Protein AF-A0A7K2AXE1-F1 (afdb_monomer)

Secondary structure (DSSP, 8-state):
--------------------PPPPPP------------------------------------PPP-----------------------------------------------------GGG--PPPTT---PSP-EEEEEE--BSS-HHHHHHHHHHHHHTT-SEEEE---SS-SSS-TTS-B--HHHHHHHHHHH-SS-EEEES-EEGGGS-HHHHHHHHHHHHHHHTS-B-EEEE----HHHHHHTT----SSHHHHHHHHHHHHHHHHHHHTT-EEEE--SS--EEEEE-SSPPTTSS--EEEE---TTTHHHHHHHH-SEEEE-S-HHHHHHHHHHHHHHHHHTT--GGGSEEEEEEEEEE-SSHHHHHHHHHHHHHHTT-----B-TTSSB-TT----S--TT--EEEE-HHHHHHHHHHHHHTT--EEEEEEPSSP-HHHHHHIIIIIIHHHHHHHHHTT---TTSSTTSSSS----

Sequence (483 aa):
MDRPEVADGQFHTALVGETEPGDVARDGVERADLDGIALGHLHDPQRAVSAIVLRGGRGRVAVASAGRCQEGHRQQRESHEVSSTRASLAAHSRHCRRSSCKRQQYGTYRVRVVPRRSIANREALPAAVAAGPPLKLGICLWNQGLEWSDVLETARLVEDLGYDHLWIWDHLLSIYGEADQPVFEAWCILAALGASTERLQLGPLVTANTFRSPALLAKIVTTVDHISGGRAILGIGGGWFRQEHRAHAIDFGSGFGERLDRLDEAVGLIRSLLAGEEVSSDGPYYPVHGLRHVPRPVRGSVPVLVGGRGKRKTLRTAARYADIWNAYGTPAELIEHDEVLRRHCADVGRDHTEIERSVQAKVVVRDSLEAAEAAFDRMLATNKSVWGGFGRTGEPDRTNRRVFPDPDSSIWLGTPDDLAALITDYRAAGFGTVIAEIAAPYDRETIERLVGEVALLVDGERWSSTGRTGADDRSRHDEGGAR

Radius of gyration: 30.43 Å; Cα contacts (8 Å, |Δi|>4): 666; chains: 1; bounding box: 78×105×74 Å

Nearest PDB structures (foldseek):
  3c8n-assembly1_A  TM=7.794E-01  e=7.312E-18  Mycobacterium tuberculosis H37Rv
  2i7g-assembly1_A  TM=7.783E-01  e=9.684E-18  Agrobacterium fabrum str. C58
  6ket-assembly1_B  TM=7.640E-01  e=3.336E-16  Cylindrospermum alatosporum CCALA 988
  7bip-assembly1_B  TM=7.854E-01  e=8.670E-16  Streptomyces bottropensis
  5aec-assembly1_B  TM=7.484E-01  e=2.521E-15  Pseudomonas putida

Solvent-accessible surface area (backbone atoms only — not comparable to full-atom values): 29679 Å² total; per-residue (Å²): 136,85,86,83,90,80,84,89,79,86,82,83,81,84,80,81,83,83,87,80,83,86,86,77,84,90,79,90,85,82,89,80,90,83,87,89,83,87,91,85,85,90,84,87,94,85,83,88,81,88,81,84,89,80,90,78,78,95,74,89,88,80,88,82,83,87,77,89,76,83,88,81,89,83,90,80,91,86,92,86,85,88,83,84,89,82,89,83,81,88,77,91,82,88,86,88,81,88,81,92,79,93,77,85,78,80,76,84,79,79,81,75,82,74,75,86,78,58,83,89,72,63,81,73,75,67,85,86,60,82,77,37,54,72,79,43,43,27,43,28,43,48,55,36,64,66,57,73,65,61,54,53,55,49,51,48,49,46,49,75,68,58,43,52,32,42,28,32,38,48,44,84,48,36,89,67,37,53,65,82,40,52,47,48,59,35,68,65,48,50,36,55,49,24,66,69,53,87,77,50,30,37,30,34,71,37,30,33,48,60,81,44,56,41,72,57,44,45,50,54,52,34,51,31,10,54,55,29,73,50,28,37,34,50,23,34,25,46,60,84,67,61,65,50,24,66,75,67,76,39,73,68,67,96,38,73,70,53,25,41,51,48,35,44,55,35,52,54,53,28,51,43,37,36,61,50,36,69,43,64,39,88,48,97,82,66,64,42,72,76,42,61,50,79,78,60,26,69,72,52,48,63,52,29,30,32,46,56,78,43,78,76,50,51,29,40,39,30,40,75,63,29,40,26,41,32,37,67,55,40,51,70,59,48,42,59,49,48,56,45,29,43,50,37,7,56,76,70,75,42,72,56,82,67,37,45,36,32,38,45,30,35,60,34,55,29,98,33,48,68,57,12,49,54,50,51,52,51,40,32,56,71,40,60,33,66,88,19,59,74,39,100,82,75,49,74,30,81,77,47,79,68,68,77,91,40,70,80,52,44,62,49,62,13,26,48,66,58,50,22,54,51,50,47,49,30,12,59,56,53,33,19,30,43,30,38,39,38,51,37,78,69,56,58,65,31,60,51,40,47,53,78,44,19,36,38,74,64,41,36,78,67,53,63,67,57,74,67,71,87,72,79,72,80,80,77,81,81,85,85,86,86,134

Foldseek 3Di:
DDDDDDDDDDDDDDDDDDDDDDDDDDDDDDDDDDDDDDDDDDDDDDDDDDDDDDDDDDDDDDDDDDDDDDDDDDDDDDDDDDDDDDDDDDDDDDDDDDDDDDDDDDDDDDPDPDDDDDPVDDPDDPPPLLDFPAAAEEAEEEQWQDDLVLVLVVLVVLVLLPHAAYEYAQAPFDPFFDRPTDHDHGLVSLLVSLQSHAHHQYAYLAHALQPDQLLVVLQSQQNSLVSNLNRYAHHYELDDDVVRCVVVVTDSDPDPVVSLVSVLVSLVVSQCQLLQHQDADPDPNHGDDRDGDPPHRNVSHHAYEQEDQPLPRSLLSCLVGHQEYEYEFALVSVLVSLVSSCVSVVVVVHDSVSYAYEYEAAEFADQFLVVQVVVVVVLSVSSNGQQQDQDPVRDRPNPNPPDPDPRPHSYYTGHLVSLLVRQSSNSSSNHNYYYHYAYPVGDPVRSNCCLVRNSCSNNVVVSVVSPPDPPPPPPPPPPDDDD

pLDDT: mean 71.58, std 31.3, range [21.56, 98.81]

Mean predicted aligned error: 16.26 Å

Structure (mmCIF, N/CA/C/O backbone):
data_AF-A0A7K2AXE1-F1
#
_entry.id   AF-A0A7K2AXE1-F1
#
loop_
_atom_site.group_PDB
_atom_site.id
_atom_site.type_symbol
_atom_site.label_atom_id
_atom_site.label_alt_id
_atom_site.label_comp_id
_atom_site.label_asym_id
_atom_site.label_entity_id
_atom_site.label_seq_id
_atom_site.pdbx_PDB_ins_code
_atom_site.Cartn_x
_atom_site.Cartn_y
_atom_site.Cartn_z
_atom_site.occupancy
_atom_site.B_iso_or_equiv
_atom_site.auth_seq_id
_atom_site.auth_comp_id
_atom_site.auth_asym_id
_atom_site.auth_atom_id
_atom_site.pdbx_PDB_model_num
ATOM 1 N N . MET A 1 1 ? -28.223 10.182 -49.039 1.00 32.25 1 MET A N 1
ATOM 2 C CA . MET A 1 1 ? -27.684 11.491 -49.442 1.00 32.25 1 MET A CA 1
ATOM 3 C C . MET A 1 1 ? -27.938 12.451 -48.302 1.00 32.25 1 MET A C 1
ATOM 5 O O . MET A 1 1 ? -29.059 12.497 -47.818 1.00 32.25 1 MET A O 1
ATOM 9 N N . ASP A 1 2 ? -26.851 13.093 -47.897 1.00 31.50 2 ASP A N 1
ATOM 10 C CA . ASP A 1 2 ? -26.693 14.353 -47.169 1.00 31.50 2 ASP A CA 1
ATOM 11 C C . ASP A 1 2 ? -27.159 14.532 -45.714 1.00 31.50 2 ASP A C 1
ATOM 13 O O . ASP A 1 2 ? -28.331 14.470 -45.353 1.00 31.50 2 ASP A O 1
ATOM 17 N N . ARG A 1 3 ? -26.127 14.810 -44.902 1.00 30.67 3 ARG A N 1
ATOM 18 C CA . ARG A 1 3 ? -26.111 15.393 -43.556 1.00 30.67 3 ARG A CA 1
ATOM 19 C C . ARG A 1 3 ? -26.550 16.865 -43.586 1.00 30.67 3 ARG A C 1
ATOM 21 O O . ARG A 1 3 ? -26.491 17.500 -44.638 1.00 30.67 3 ARG A O 1
ATOM 28 N N . PRO A 1 4 ? -26.732 17.454 -42.395 1.00 35.25 4 PRO A N 1
ATOM 29 C CA . PRO A 1 4 ? -26.058 18.717 -42.117 1.00 35.25 4 PRO A CA 1
ATOM 30 C C . PRO A 1 4 ? -25.160 18.655 -40.872 1.00 35.25 4 PRO A C 1
ATOM 32 O O . PRO A 1 4 ? -25.420 17.930 -39.912 1.00 35.25 4 PRO A O 1
ATOM 35 N N . GLU A 1 5 ? -24.074 19.421 -40.953 1.00 31.97 5 GLU A N 1
ATOM 36 C CA . GLU A 1 5 ? -23.091 19.720 -39.912 1.00 31.97 5 GLU A CA 1
ATOM 37 C C . GLU A 1 5 ? -23.702 20.546 -38.770 1.00 31.97 5 GLU A C 1
ATOM 39 O O . GLU A 1 5 ? -24.514 21.441 -39.008 1.00 31.97 5 GLU A O 1
ATOM 44 N N . VAL A 1 6 ? -23.247 20.304 -37.537 1.00 30.66 6 VAL A N 1
ATOM 45 C CA . VAL A 1 6 ? -23.393 21.249 -36.421 1.00 30.66 6 VAL A CA 1
ATOM 46 C C . VAL A 1 6 ? -22.008 21.481 -35.832 1.00 30.66 6 VAL A C 1
ATOM 48 O O . VAL A 1 6 ? -21.293 20.534 -35.512 1.00 30.66 6 VAL A O 1
ATOM 51 N N . ALA A 1 7 ? -21.638 22.757 -35.778 1.00 28.62 7 ALA A N 1
ATOM 52 C CA . ALA A 1 7 ? -20.337 23.267 -35.390 1.00 28.62 7 ALA A CA 1
ATOM 53 C C . ALA A 1 7 ? -20.101 23.199 -33.872 1.00 28.62 7 ALA A C 1
ATOM 55 O O . ALA A 1 7 ? -20.983 23.526 -33.077 1.00 28.62 7 ALA A O 1
ATOM 56 N N . ASP A 1 8 ? -18.870 22.834 -33.515 1.00 28.88 8 ASP A N 1
ATOM 57 C CA . ASP A 1 8 ? -18.303 22.895 -32.172 1.00 28.88 8 ASP A CA 1
ATOM 58 C C . ASP A 1 8 ? -18.165 24.342 -31.678 1.00 28.88 8 ASP A C 1
ATOM 60 O O . ASP A 1 8 ? -17.554 25.192 -32.328 1.00 28.88 8 ASP A O 1
ATOM 64 N N . GLY A 1 9 ? -18.678 24.599 -30.475 1.00 24.80 9 GLY A N 1
ATOM 65 C CA . GLY A 1 9 ? -18.414 25.802 -29.693 1.00 24.80 9 GLY A CA 1
ATOM 66 C C . GLY A 1 9 ? -17.903 25.417 -28.308 1.00 24.80 9 GLY A C 1
ATOM 67 O O . GLY A 1 9 ? -18.688 25.268 -27.376 1.00 24.80 9 GLY A O 1
ATOM 68 N N . GLN A 1 10 ? -16.587 25.235 -28.176 1.00 27.09 10 GLN A N 1
ATOM 69 C CA . GLN A 1 10 ? -15.914 25.051 -26.889 1.00 27.09 10 GLN A CA 1
ATOM 70 C C . GLN A 1 10 ? -15.847 26.386 -26.136 1.00 27.09 10 GLN A C 1
ATOM 72 O O . GLN A 1 10 ? -15.172 27.322 -26.563 1.00 27.09 10 GLN A O 1
ATOM 77 N N . PHE A 1 11 ? -16.511 26.463 -24.983 1.00 23.61 11 PHE A N 1
ATOM 78 C CA . PHE A 1 11 ? -16.270 27.509 -23.992 1.00 23.61 11 PHE A CA 1
ATOM 79 C C . PHE A 1 11 ? -15.198 27.021 -23.012 1.00 23.61 11 PHE A C 1
ATOM 81 O O . PHE A 1 11 ? -15.457 26.172 -22.163 1.00 23.61 11 PHE A O 1
ATOM 88 N N . HIS A 1 12 ? -13.984 27.560 -23.128 1.00 26.34 12 HIS A N 1
ATOM 89 C CA . HIS A 1 12 ? -12.951 27.435 -22.103 1.00 26.34 12 HIS A CA 1
ATOM 90 C C . HIS A 1 12 ? -13.091 28.586 -21.103 1.00 26.34 12 HIS A C 1
ATOM 92 O O . HIS A 1 12 ? -12.789 29.733 -21.429 1.00 26.34 12 HIS A O 1
ATOM 98 N N . THR A 1 13 ? -13.499 28.279 -19.872 1.00 23.58 13 THR A N 1
ATOM 99 C CA . THR A 1 13 ? -13.414 29.221 -18.749 1.00 23.58 13 THR A CA 1
ATOM 100 C C . THR A 1 13 ? -12.189 28.861 -17.916 1.00 23.58 13 THR A C 1
ATOM 102 O O . THR A 1 13 ? -12.211 27.911 -17.138 1.00 23.58 13 THR A O 1
ATOM 105 N N . ALA A 1 14 ? -11.098 29.605 -18.093 1.00 24.52 14 ALA A N 1
ATOM 106 C CA . ALA A 1 14 ? -9.962 29.574 -17.180 1.00 24.52 14 ALA A CA 1
ATOM 107 C C . ALA A 1 14 ? -10.320 30.395 -15.931 1.00 24.52 14 ALA A C 1
ATOM 109 O O . ALA A 1 14 ? -10.531 31.603 -16.029 1.00 24.52 14 ALA A O 1
ATOM 110 N N . LEU A 1 15 ? -10.409 29.750 -14.766 1.00 26.30 15 LEU A N 1
ATOM 111 C CA . LEU A 1 15 ? -10.549 30.444 -13.486 1.00 26.30 15 LEU A CA 1
ATOM 112 C C . LEU A 1 15 ? -9.162 30.669 -12.883 1.00 26.30 15 LEU A C 1
ATOM 114 O O . LEU A 1 15 ? -8.436 29.729 -12.567 1.00 26.30 15 LEU A O 1
ATOM 118 N N . VAL A 1 16 ? -8.810 31.946 -12.770 1.00 25.22 16 VAL A N 1
ATOM 119 C CA . VAL A 1 16 ? -7.617 32.460 -12.099 1.00 25.22 16 VAL A CA 1
ATOM 120 C C . VAL A 1 16 ? -7.816 32.282 -10.592 1.00 25.22 16 VAL A C 1
ATOM 122 O O . VAL A 1 16 ? -8.797 32.772 -10.039 1.00 25.22 16 VAL A O 1
ATOM 125 N N . GLY A 1 17 ? -6.917 31.553 -9.930 1.00 25.72 17 GLY A N 1
ATOM 126 C CA . GLY A 1 17 ? -6.890 31.459 -8.472 1.00 25.72 17 GLY A CA 1
ATOM 127 C C . GLY A 1 17 ? -6.294 32.731 -7.878 1.00 25.72 17 GLY A C 1
ATOM 128 O O . GLY A 1 17 ? -5.110 33.002 -8.064 1.00 25.72 17 GLY A O 1
ATOM 129 N N . GLU A 1 18 ? -7.114 33.514 -7.184 1.00 26.20 18 GLU A N 1
ATOM 130 C CA . GLU A 1 18 ? -6.661 34.641 -6.372 1.00 26.20 18 GLU A CA 1
ATOM 131 C C . GLU A 1 18 ? -5.901 34.120 -5.142 1.00 26.20 18 GLU A C 1
ATOM 133 O O . GLU A 1 18 ? -6.408 33.318 -4.357 1.00 26.20 18 GLU A O 1
ATOM 138 N N . THR A 1 19 ? -4.655 34.562 -4.986 1.00 27.05 19 THR A N 1
ATOM 139 C CA . THR A 1 19 ? -3.876 34.416 -3.753 1.00 27.05 19 THR A CA 1
ATOM 140 C C . THR A 1 19 ? -4.164 35.602 -2.841 1.00 27.05 19 THR A C 1
ATOM 142 O O . THR A 1 19 ? -3.821 36.724 -3.207 1.00 27.05 19 THR A O 1
ATOM 145 N N . GLU A 1 20 ? -4.710 35.358 -1.650 1.00 28.58 20 GLU A N 1
ATOM 146 C CA . GLU A 1 20 ? -4.861 36.376 -0.601 1.00 28.58 20 GLU A CA 1
ATOM 147 C C . GLU A 1 20 ? -3.970 36.072 0.625 1.00 28.58 20 GLU A C 1
ATOM 149 O O . GLU A 1 20 ? -3.598 34.912 0.855 1.00 28.58 20 GLU A O 1
ATOM 154 N N . PRO A 1 21 ? -3.557 37.114 1.374 1.00 28.47 21 PRO A N 1
ATOM 155 C CA . PRO A 1 21 ? -2.411 37.111 2.279 1.00 28.47 21 PRO A CA 1
ATOM 156 C C . PRO A 1 21 ? -2.762 36.636 3.696 1.00 28.47 21 PRO A C 1
ATOM 158 O O . PRO A 1 21 ? -3.910 36.638 4.119 1.00 28.47 21 PRO A O 1
ATOM 161 N N . GLY A 1 22 ? -1.734 36.232 4.446 1.00 27.08 22 GLY A N 1
ATOM 162 C CA . GLY A 1 22 ? -1.869 35.722 5.809 1.00 27.08 22 GLY A CA 1
ATOM 163 C C . GLY A 1 22 ? -2.341 36.763 6.828 1.00 27.08 22 GLY A C 1
ATOM 164 O O . GLY A 1 22 ? -1.826 37.880 6.871 1.00 27.08 22 GLY A O 1
ATOM 165 N N . ASP A 1 23 ? -3.261 36.338 7.694 1.00 27.23 23 ASP A N 1
ATOM 166 C CA . ASP A 1 23 ? -3.775 37.129 8.808 1.00 27.23 23 ASP A CA 1
ATOM 167 C C . ASP A 1 23 ? -2.811 37.166 9.999 1.00 27.23 23 ASP A C 1
ATOM 169 O O . ASP A 1 23 ? -2.399 36.145 10.564 1.00 27.23 23 ASP A O 1
ATOM 173 N N . VAL A 1 24 ? -2.512 38.400 10.396 1.00 29.92 24 VAL A N 1
ATOM 174 C CA . VAL A 1 24 ? -1.954 38.794 11.688 1.00 29.92 24 VAL A CA 1
ATOM 175 C C . VAL A 1 24 ? -3.122 39.044 12.648 1.00 29.92 24 VAL A C 1
ATOM 177 O O . VAL A 1 24 ? -4.203 39.466 12.252 1.00 29.92 24 VAL A O 1
ATOM 180 N N . ALA A 1 25 ? -2.894 38.731 13.920 1.00 28.12 25 ALA A N 1
ATOM 181 C CA . ALA A 1 25 ? -3.863 38.715 15.004 1.00 28.12 25 ALA A CA 1
ATOM 182 C C . ALA A 1 25 ? -4.723 39.988 15.175 1.00 28.12 25 ALA A C 1
ATOM 184 O O . ALA A 1 25 ? -4.301 41.111 14.912 1.00 28.12 25 ALA A O 1
ATOM 185 N N . ARG A 1 26 ? -5.926 39.738 15.708 1.00 28.73 26 ARG A N 1
ATOM 186 C CA . ARG A 1 26 ? -6.955 40.679 16.166 1.00 28.73 26 ARG A CA 1
ATOM 187 C C . ARG A 1 26 ? -6.421 41.708 17.170 1.00 28.73 26 ARG A C 1
ATOM 189 O O . ARG A 1 26 ? -5.753 41.314 18.116 1.00 28.73 26 ARG A O 1
ATOM 196 N N . ASP A 1 27 ? -6.876 42.952 17.031 1.00 27.84 27 ASP A N 1
ATOM 197 C CA . ASP A 1 27 ? -7.369 43.781 18.139 1.00 27.84 27 ASP A CA 1
ATOM 198 C C . ASP A 1 27 ? -8.328 44.856 17.595 1.00 27.84 27 ASP A C 1
ATOM 200 O O . ASP A 1 27 ? -8.198 45.306 16.457 1.00 27.84 27 ASP A O 1
ATOM 204 N N . GLY A 1 28 ? -9.372 45.162 18.370 1.00 24.86 28 GLY A N 1
ATOM 205 C CA . GLY A 1 28 ? -10.566 45.882 17.918 1.00 24.86 28 GLY A CA 1
ATOM 206 C C . GLY A 1 28 ? -10.467 47.410 17.882 1.00 24.86 28 GLY A C 1
ATOM 207 O O . GLY A 1 28 ? -9.475 47.990 18.306 1.00 24.86 28 GLY A O 1
ATOM 208 N N . VAL A 1 29 ? -11.544 48.032 17.379 1.00 26.03 29 VAL A N 1
ATOM 209 C CA . VAL A 1 29 ? -12.247 49.255 17.841 1.00 26.03 29 VAL A CA 1
ATOM 210 C C . VAL A 1 29 ? -13.183 49.756 16.711 1.00 26.03 29 VAL A C 1
ATOM 212 O O . VAL A 1 29 ? -13.010 49.437 15.541 1.00 26.03 29 VAL A O 1
ATOM 215 N N . GLU A 1 30 ? -14.243 50.444 17.131 1.00 25.48 30 GLU A N 1
ATOM 216 C CA . GLU A 1 30 ? -15.498 50.849 16.485 1.00 25.48 30 GLU A CA 1
ATOM 217 C C . GLU A 1 30 ? -15.470 51.756 15.224 1.00 25.48 30 GLU A C 1
ATOM 219 O O . GLU A 1 30 ? -14.567 52.561 15.040 1.00 25.48 30 GLU A O 1
ATOM 224 N N . ARG A 1 31 ? -16.604 51.689 14.486 1.00 25.50 31 ARG A N 1
ATOM 225 C CA . ARG A 1 31 ? -17.382 52.741 13.765 1.00 25.50 31 ARG A CA 1
ATOM 226 C C . ARG A 1 31 ? -16.681 53.698 12.777 1.00 25.50 31 ARG A C 1
ATOM 228 O O . ARG A 1 31 ? -15.893 54.537 13.186 1.00 25.50 31 ARG A O 1
ATOM 235 N N . ALA A 1 32 ? -17.197 53.763 11.541 1.00 25.42 32 ALA A N 1
ATOM 236 C CA . ALA A 1 32 ? -18.104 54.830 11.060 1.00 25.42 32 ALA A CA 1
ATOM 237 C C . ALA A 1 32 ? -18.314 54.770 9.529 1.00 25.42 32 ALA A C 1
ATOM 239 O O . ALA A 1 32 ? -17.404 54.413 8.785 1.00 25.42 32 ALA A O 1
ATOM 240 N N . ASP A 1 33 ? -19.526 55.142 9.104 1.00 25.89 33 ASP A N 1
ATOM 241 C CA . ASP A 1 33 ? -19.956 55.436 7.730 1.00 25.89 33 ASP A CA 1
ATOM 242 C C . ASP A 1 33 ? -19.012 56.393 6.991 1.00 25.89 33 ASP A C 1
ATOM 244 O O . ASP A 1 33 ? -18.453 57.275 7.633 1.00 25.89 33 ASP A O 1
ATOM 248 N N . LEU A 1 34 ? -18.944 56.300 5.654 1.00 26.16 34 LEU A N 1
ATOM 249 C CA . LEU A 1 34 ? -19.039 57.460 4.754 1.00 26.16 34 LEU A CA 1
ATOM 250 C C . LEU A 1 34 ? -19.292 57.026 3.295 1.00 26.16 34 LEU A C 1
ATOM 252 O O . LEU A 1 34 ? -18.543 56.251 2.702 1.00 26.16 34 LEU A O 1
ATOM 256 N N . ASP A 1 35 ? -20.359 57.597 2.740 1.00 22.34 35 ASP A N 1
ATOM 257 C CA . ASP A 1 35 ? -20.761 57.614 1.337 1.00 22.34 35 ASP A CA 1
ATOM 258 C C . ASP A 1 35 ? -19.743 58.302 0.405 1.00 22.34 35 ASP A C 1
ATOM 260 O O . ASP A 1 35 ? -19.151 59.324 0.752 1.00 22.34 35 ASP A O 1
ATOM 264 N N . GLY A 1 36 ? -19.715 57.856 -0.859 1.00 22.11 36 GLY A N 1
ATOM 265 C CA . GLY A 1 36 ? -19.802 58.788 -1.990 1.00 22.11 36 GLY A CA 1
ATOM 266 C C . GLY A 1 36 ? -18.621 58.902 -2.969 1.00 22.11 36 GLY A C 1
ATOM 267 O O . GLY A 1 36 ? -17.480 59.135 -2.593 1.00 22.11 36 GLY A O 1
ATOM 268 N N . ILE A 1 37 ? -19.009 58.951 -4.256 1.00 24.12 37 ILE A N 1
ATOM 269 C CA . ILE A 1 37 ? -18.344 59.573 -5.427 1.00 24.12 37 ILE A CA 1
ATOM 270 C C . ILE A 1 37 ? -17.545 58.640 -6.372 1.00 24.12 37 ILE A C 1
ATOM 272 O O . ILE A 1 37 ? -16.330 58.516 -6.327 1.00 24.12 37 ILE A O 1
ATOM 276 N N . ALA A 1 38 ? -18.294 57.995 -7.273 1.00 21.89 38 ALA A N 1
ATOM 277 C CA . ALA A 1 38 ? -18.409 58.288 -8.714 1.00 21.89 38 ALA A CA 1
ATOM 278 C C . ALA A 1 38 ? -17.174 58.636 -9.604 1.00 21.89 38 ALA A C 1
ATOM 280 O O . ALA A 1 38 ? -16.541 59.673 -9.445 1.00 21.89 38 ALA A O 1
ATOM 281 N N . LEU A 1 39 ? -17.103 57.864 -10.709 1.00 23.09 39 LEU A N 1
ATOM 282 C CA . LEU A 1 39 ? -16.790 58.209 -12.120 1.00 23.09 39 LEU A CA 1
ATOM 283 C C . LEU A 1 39 ? -15.329 58.262 -12.623 1.00 23.09 39 LEU A C 1
ATOM 285 O O . LEU A 1 39 ? -14.528 59.092 -12.215 1.00 23.09 39 LEU A O 1
ATOM 289 N N . GLY A 1 40 ? -15.064 57.473 -13.680 1.00 21.78 40 GLY A N 1
ATOM 290 C CA . GLY A 1 40 ? -13.942 57.675 -14.610 1.00 21.78 40 GLY A CA 1
ATOM 291 C C . GLY A 1 40 ? -13.639 56.470 -15.514 1.00 21.78 40 GLY A C 1
ATOM 292 O O . GLY A 1 40 ? -12.965 55.539 -15.102 1.00 21.78 40 GLY A O 1
ATOM 293 N N . HIS A 1 41 ? -14.146 56.495 -16.747 1.00 23.22 41 HIS A N 1
ATOM 294 C CA . HIS A 1 41 ? -14.099 55.441 -17.772 1.00 23.22 41 HIS A CA 1
ATOM 295 C C . HIS A 1 41 ? -12.742 55.241 -18.504 1.00 23.22 41 HIS A C 1
ATOM 297 O O . HIS A 1 41 ? -12.029 56.205 -18.753 1.00 23.22 41 HIS A O 1
ATOM 303 N N . LEU A 1 42 ? -12.556 53.997 -18.999 1.00 23.42 42 LEU A N 1
ATOM 304 C CA . LEU A 1 42 ? -11.907 53.537 -20.257 1.00 23.42 42 LEU A CA 1
ATOM 305 C C . LEU A 1 42 ? -10.369 53.626 -20.436 1.00 23.42 42 LEU A C 1
ATOM 307 O O . LEU A 1 42 ? -9.822 54.713 -20.552 1.00 23.42 42 LEU A O 1
ATOM 311 N N . HIS A 1 43 ? -9.711 52.465 -20.644 1.00 25.61 43 HIS A N 1
ATOM 312 C CA . HIS A 1 43 ? -8.988 52.131 -21.898 1.00 25.61 43 HIS A CA 1
ATOM 313 C C . HIS A 1 43 ? -8.410 50.684 -21.935 1.00 25.61 43 HIS A C 1
ATOM 315 O O . HIS A 1 43 ? -7.497 50.346 -21.190 1.00 25.61 43 HIS A O 1
ATOM 321 N N . ASP A 1 44 ? -8.989 49.864 -22.825 1.00 24.83 44 ASP A N 1
ATOM 322 C CA . ASP A 1 44 ? -8.427 48.857 -23.765 1.00 24.83 44 ASP A CA 1
ATOM 323 C C . ASP A 1 44 ? -7.052 48.160 -23.511 1.00 24.83 44 ASP A C 1
ATOM 325 O O . ASP A 1 44 ? -6.017 48.834 -23.490 1.00 24.83 44 ASP A O 1
ATOM 329 N N . PRO A 1 45 ? -6.987 46.805 -23.464 1.00 26.62 45 PRO A N 1
ATOM 330 C CA . PRO A 1 45 ? -5.750 46.031 -23.497 1.00 26.62 45 PRO A CA 1
ATOM 331 C C . PRO A 1 45 ? -5.510 45.338 -24.858 1.00 26.62 45 PRO A C 1
ATOM 333 O O . PRO A 1 45 ? -5.890 44.186 -25.061 1.00 26.62 45 PRO A O 1
ATOM 336 N N . GLN A 1 46 ? -4.754 45.969 -25.760 1.00 25.98 46 GLN A N 1
ATOM 337 C CA . GLN A 1 46 ? -4.066 45.264 -26.853 1.00 25.98 46 GLN A CA 1
ATOM 338 C C . GLN A 1 46 ? -2.683 45.860 -27.131 1.00 25.98 46 GLN A C 1
ATOM 340 O O . GLN A 1 46 ? -2.553 46.862 -27.830 1.00 25.98 46 GLN A O 1
ATOM 345 N N . ARG A 1 47 ? -1.618 45.190 -26.666 1.00 24.94 47 ARG A N 1
ATOM 346 C CA . ARG A 1 47 ? -0.311 45.202 -27.348 1.00 24.94 47 ARG A CA 1
ATOM 347 C C . ARG A 1 47 ? 0.385 43.852 -27.222 1.00 24.94 47 ARG A C 1
ATOM 349 O O . ARG A 1 47 ? 0.968 43.517 -26.197 1.00 24.94 47 ARG A O 1
ATOM 356 N N . ALA A 1 48 ? 0.330 43.115 -28.325 1.00 23.61 48 ALA A N 1
ATOM 357 C CA . ALA A 1 48 ? 1.183 41.983 -28.626 1.00 23.61 48 ALA A CA 1
ATOM 358 C C . ALA A 1 48 ? 2.652 42.424 -28.750 1.00 23.61 48 ALA A C 1
ATOM 360 O O . ALA A 1 48 ? 2.949 43.468 -29.334 1.00 23.61 48 ALA A O 1
ATOM 361 N N . VAL A 1 49 ? 3.573 41.590 -28.266 1.00 23.48 49 VAL A N 1
ATOM 362 C CA . VAL A 1 49 ? 4.974 41.608 -28.700 1.00 23.48 49 VAL A CA 1
ATOM 363 C C . VAL A 1 49 ? 5.319 40.207 -29.185 1.00 23.48 49 VAL A C 1
ATOM 365 O O . VAL A 1 49 ? 5.438 39.270 -28.401 1.00 23.48 49 VAL A O 1
ATOM 368 N N . SER A 1 50 ? 5.452 40.079 -30.501 1.00 21.56 50 SER A N 1
ATOM 369 C CA . SER A 1 50 ? 5.950 38.888 -31.182 1.00 21.56 50 SER A CA 1
ATOM 370 C C . SER A 1 50 ? 7.447 38.722 -30.916 1.00 21.56 50 SER A C 1
ATOM 372 O O . SER A 1 50 ? 8.220 39.648 -31.161 1.00 21.56 50 SER A O 1
ATOM 374 N N . ALA A 1 51 ? 7.878 37.541 -30.471 1.00 23.69 51 ALA A N 1
ATOM 375 C CA . ALA A 1 51 ? 9.292 37.176 -30.432 1.00 23.69 51 ALA A CA 1
ATOM 376 C C . ALA A 1 51 ? 9.620 36.238 -31.602 1.00 23.69 51 ALA A C 1
ATOM 378 O O . ALA A 1 51 ? 9.107 35.125 -31.704 1.00 23.69 51 ALA A O 1
ATOM 379 N N . ILE A 1 52 ? 10.480 36.726 -32.495 1.00 22.98 52 ILE A N 1
ATOM 380 C CA . ILE A 1 52 ? 11.064 36.004 -33.626 1.00 22.98 52 ILE A CA 1
ATOM 381 C C . ILE A 1 52 ? 12.115 35.022 -33.091 1.00 22.98 52 ILE A C 1
ATOM 383 O O . ILE A 1 52 ? 13.041 35.421 -32.386 1.00 22.98 52 ILE A O 1
ATOM 387 N N . VAL A 1 53 ? 12.000 33.743 -33.454 1.00 21.88 53 VAL A N 1
ATOM 388 C CA . VAL A 1 53 ? 13.016 32.717 -33.179 1.00 21.88 53 VAL A CA 1
ATOM 389 C C . VAL A 1 53 ? 14.053 32.736 -34.302 1.00 21.88 53 VAL A C 1
ATOM 391 O O . VAL A 1 53 ? 13.751 32.367 -35.434 1.00 21.88 53 VAL A O 1
ATOM 394 N N . LEU A 1 54 ? 15.292 33.124 -33.990 1.00 22.70 54 LEU A N 1
ATOM 395 C CA . LEU A 1 54 ? 16.445 32.888 -34.861 1.00 22.70 54 LEU A CA 1
ATOM 396 C C . LEU A 1 54 ? 17.233 31.673 -34.359 1.00 22.70 54 LEU A C 1
ATOM 398 O O . LEU A 1 54 ? 17.693 31.630 -33.219 1.00 22.70 54 LEU A O 1
ATOM 402 N N . ARG A 1 55 ? 17.392 30.680 -35.240 1.00 28.14 55 ARG A N 1
ATOM 403 C CA . ARG A 1 55 ? 18.326 29.559 -35.078 1.00 28.14 55 ARG A CA 1
ATOM 404 C C . ARG A 1 55 ? 19.764 30.061 -35.217 1.00 28.14 55 ARG A C 1
ATOM 406 O O . ARG A 1 55 ? 20.096 30.670 -36.228 1.00 28.14 55 ARG A O 1
ATOM 413 N N . GLY A 1 56 ? 20.635 29.674 -34.285 1.00 23.80 56 GLY A N 1
ATOM 414 C CA . GLY A 1 56 ? 22.077 29.642 -34.527 1.00 23.80 56 GLY A CA 1
ATOM 415 C C . GLY A 1 56 ? 22.943 29.843 -33.286 1.00 23.80 56 GLY A C 1
ATOM 416 O O . GLY A 1 56 ? 22.877 30.881 -32.647 1.00 23.80 56 GLY A O 1
ATOM 417 N N . GLY A 1 57 ? 23.828 28.875 -33.029 1.00 25.08 57 GLY A N 1
ATOM 418 C CA . GLY A 1 57 ? 25.164 29.136 -32.486 1.00 25.08 57 GLY A CA 1
ATOM 419 C C . GLY A 1 57 ? 25.302 29.355 -30.976 1.00 25.08 57 GLY A C 1
ATOM 420 O O . GLY A 1 57 ? 24.830 30.328 -30.409 1.00 25.08 57 GLY A O 1
ATOM 421 N N . ARG A 1 58 ? 26.066 28.451 -30.352 1.00 37.19 58 ARG A N 1
ATOM 422 C CA . ARG A 1 58 ? 26.701 28.533 -29.022 1.00 37.19 58 ARG A CA 1
ATOM 423 C C . ARG A 1 58 ? 26.889 29.974 -28.498 1.00 37.19 58 ARG A C 1
ATOM 425 O O . ARG A 1 58 ? 27.717 30.712 -29.021 1.00 37.19 58 ARG A O 1
ATOM 432 N N . GLY A 1 59 ? 26.227 30.331 -27.397 1.00 26.95 59 GLY A N 1
ATOM 433 C CA . GLY A 1 59 ? 26.446 31.614 -26.722 1.00 26.95 59 GLY A CA 1
ATOM 434 C C . GLY A 1 59 ? 25.608 31.764 -25.453 1.00 26.95 59 GLY A C 1
ATOM 435 O O . GLY A 1 59 ? 24.468 31.327 -25.402 1.00 26.95 59 GLY A O 1
ATOM 436 N N . ARG A 1 60 ? 26.205 32.329 -24.403 1.00 24.86 60 ARG A N 1
ATOM 437 C CA . ARG A 1 60 ? 25.648 32.479 -23.047 1.00 24.86 60 ARG A CA 1
ATOM 438 C C . ARG A 1 60 ? 24.415 33.395 -23.035 1.00 24.86 60 ARG A C 1
ATOM 440 O O . ARG A 1 60 ? 24.467 34.472 -23.618 1.00 24.86 60 ARG A O 1
ATOM 447 N N . VAL A 1 61 ? 23.367 33.025 -22.294 1.00 24.23 61 VAL A N 1
ATOM 448 C CA . VAL A 1 61 ? 22.223 33.909 -22.002 1.00 24.23 61 VAL A CA 1
ATOM 449 C C . VAL A 1 61 ? 22.515 34.692 -20.721 1.00 24.23 61 VAL A C 1
ATOM 451 O O . VAL A 1 61 ? 22.737 34.099 -19.667 1.00 24.23 61 VAL A O 1
ATOM 454 N N . ALA A 1 62 ? 22.529 36.021 -20.814 1.00 23.14 62 ALA A N 1
ATOM 455 C CA . ALA A 1 62 ? 22.514 36.925 -19.669 1.00 23.14 62 ALA A CA 1
ATOM 456 C C . ALA A 1 62 ? 21.116 37.546 -19.564 1.00 23.14 62 ALA A C 1
ATOM 458 O O . ALA A 1 62 ? 20.638 38.147 -20.523 1.00 23.14 62 ALA A O 1
ATOM 459 N N . VAL A 1 63 ? 20.465 37.401 -18.410 1.00 24.03 63 VAL A N 1
ATOM 460 C CA . VAL A 1 63 ? 19.202 38.084 -18.104 1.00 24.03 63 VAL A CA 1
ATOM 461 C C . VAL A 1 63 ? 19.543 39.348 -17.319 1.00 24.03 63 VAL A C 1
ATOM 463 O O . VAL A 1 63 ? 20.096 39.266 -16.225 1.00 24.03 63 VAL A O 1
ATOM 466 N N . ALA A 1 64 ? 19.248 40.516 -17.888 1.00 23.50 64 ALA A N 1
ATOM 467 C CA . ALA A 1 64 ? 19.356 41.801 -17.206 1.00 23.50 64 ALA A CA 1
ATOM 468 C C . ALA A 1 64 ? 17.962 42.241 -16.739 1.00 23.50 64 ALA A C 1
ATOM 470 O O . ALA A 1 64 ? 17.069 42.440 -17.558 1.00 23.50 64 ALA A O 1
ATOM 471 N N . SER A 1 65 ? 17.773 42.413 -15.431 1.00 24.03 65 SER A N 1
ATOM 472 C CA . SER A 1 65 ? 16.591 43.073 -14.873 1.00 24.03 65 SER A CA 1
ATOM 473 C C . SER A 1 65 ? 16.862 44.572 -14.736 1.00 24.03 65 SER A C 1
ATOM 475 O O . SER A 1 65 ? 17.751 44.979 -13.986 1.00 24.03 65 SER A O 1
ATOM 477 N N . ALA A 1 66 ? 16.098 45.401 -15.447 1.00 25.22 66 ALA A N 1
ATOM 478 C CA . ALA A 1 66 ? 16.137 46.851 -15.298 1.00 25.22 66 ALA A CA 1
ATOM 479 C C . ALA A 1 66 ? 15.375 47.273 -14.029 1.00 25.22 66 ALA A C 1
ATOM 481 O O . ALA A 1 66 ? 14.146 47.294 -14.008 1.00 25.22 66 ALA A O 1
ATOM 482 N N . GLY A 1 67 ? 16.108 47.618 -12.970 1.00 24.92 67 GLY A N 1
ATOM 483 C CA . GLY A 1 67 ? 15.571 48.362 -11.832 1.00 24.92 67 GLY A CA 1
ATOM 484 C C . GLY A 1 67 ? 15.659 49.861 -12.109 1.00 24.92 67 GLY A C 1
ATOM 485 O O . GLY A 1 67 ? 16.749 50.388 -12.322 1.00 24.92 67 GLY A O 1
ATOM 486 N N . ARG A 1 68 ? 14.516 50.554 -12.119 1.00 22.58 68 ARG A N 1
ATOM 487 C CA . ARG A 1 68 ? 14.462 52.022 -12.076 1.00 22.58 68 ARG A CA 1
ATOM 488 C C . ARG A 1 68 ? 14.919 52.493 -10.694 1.00 22.58 68 ARG A C 1
ATOM 490 O O . ARG A 1 68 ? 14.359 52.054 -9.697 1.00 22.58 68 ARG A O 1
ATOM 497 N N . CYS A 1 69 ? 15.873 53.419 -10.651 1.00 24.08 69 CYS A N 1
ATOM 498 C CA . CYS A 1 69 ? 16.145 54.245 -9.478 1.00 24.08 69 CYS A CA 1
ATOM 499 C C . CYS A 1 69 ? 16.167 55.711 -9.931 1.00 24.08 69 CYS A C 1
ATOM 501 O O . CYS A 1 69 ? 16.831 56.042 -10.915 1.00 24.08 69 CYS A O 1
ATOM 503 N N . GLN A 1 70 ? 15.356 56.539 -9.274 1.00 27.16 70 GLN A N 1
ATOM 504 C CA . GLN A 1 70 ? 15.280 57.985 -9.473 1.00 27.16 70 GLN A CA 1
ATOM 505 C C . GLN A 1 70 ? 16.427 58.702 -8.743 1.00 27.16 70 GLN A C 1
ATOM 507 O O . GLN A 1 70 ? 17.054 58.123 -7.863 1.00 27.16 70 GLN A O 1
ATOM 512 N N . GLU A 1 71 ? 16.610 59.978 -9.104 1.00 27.31 71 GLU A N 1
ATOM 513 C CA . GLU A 1 71 ? 17.573 60.965 -8.580 1.00 27.31 71 GLU A CA 1
ATOM 514 C C . GLU A 1 71 ? 19.006 60.798 -9.119 1.00 27.31 71 GLU A C 1
ATOM 516 O O . GLU A 1 71 ? 19.571 59.717 -9.149 1.00 27.31 71 GLU A O 1
ATOM 521 N N . GLY A 1 72 ? 19.702 61.816 -9.614 1.00 23.84 72 GLY A N 1
ATOM 522 C CA . GLY A 1 72 ? 19.487 63.254 -9.566 1.00 23.84 72 GLY A CA 1
ATOM 523 C C . GLY A 1 72 ? 20.868 63.915 -9.542 1.00 23.84 72 GLY A C 1
ATOM 524 O O . GLY A 1 72 ? 21.591 63.798 -8.567 1.00 23.84 72 GLY A O 1
ATOM 525 N N . HIS A 1 73 ? 21.207 64.615 -10.624 1.00 26.59 73 HIS A N 1
ATOM 526 C CA . HIS A 1 73 ? 22.255 65.637 -10.736 1.00 26.59 73 HIS A CA 1
ATOM 527 C C . HIS A 1 73 ? 23.770 65.305 -10.701 1.00 26.59 73 HIS A C 1
ATOM 529 O O . HIS A 1 73 ? 24.348 64.833 -9.734 1.00 26.59 73 HIS A O 1
ATOM 535 N N . ARG A 1 74 ? 24.387 65.863 -11.759 1.00 25.72 74 ARG A N 1
ATOM 536 C CA . ARG A 1 74 ? 25.667 66.596 -11.865 1.00 25.72 74 ARG A CA 1
ATOM 537 C C . ARG A 1 74 ? 26.990 65.844 -12.085 1.00 25.72 74 ARG A C 1
ATOM 539 O O . ARG A 1 74 ? 27.671 65.385 -11.183 1.00 25.72 74 ARG A O 1
ATOM 546 N N . GLN A 1 75 ? 27.350 65.898 -13.371 1.00 26.27 75 GLN A N 1
ATOM 547 C CA . GLN A 1 75 ? 28.664 66.009 -14.012 1.00 26.27 75 GLN A CA 1
ATOM 548 C C . GLN A 1 75 ? 29.818 66.594 -13.174 1.00 26.27 75 GLN A C 1
ATOM 550 O O . GLN A 1 75 ? 29.664 67.667 -12.599 1.00 26.27 75 GLN A O 1
ATOM 555 N N . GLN A 1 76 ? 30.997 65.971 -13.306 1.00 26.11 76 GLN A N 1
ATOM 556 C CA . GLN A 1 76 ? 32.315 66.551 -13.669 1.00 26.11 76 GLN A CA 1
ATOM 557 C C . GLN A 1 76 ? 33.301 65.365 -13.802 1.00 26.11 76 GLN A C 1
ATOM 559 O O . GLN A 1 76 ? 33.381 64.543 -12.899 1.00 26.11 76 GLN A O 1
ATOM 564 N N . ARG A 1 77 ? 33.767 64.979 -15.002 1.00 23.80 77 ARG A N 1
ATOM 565 C CA . ARG A 1 77 ? 34.928 65.476 -15.783 1.00 23.80 77 ARG A CA 1
ATOM 566 C C . ARG A 1 77 ? 36.229 65.617 -14.977 1.00 23.80 77 ARG A C 1
ATOM 568 O O . ARG A 1 77 ? 36.310 66.520 -14.164 1.00 23.80 77 ARG A O 1
ATOM 575 N N . GLU A 1 78 ? 37.189 64.735 -15.291 1.00 25.44 78 GLU A N 1
ATOM 576 C CA . GLU A 1 78 ? 38.650 64.921 -15.527 1.00 25.44 78 GLU A CA 1
ATOM 577 C C . GLU A 1 78 ? 39.339 63.547 -15.312 1.00 25.44 78 GLU A C 1
ATOM 579 O O . GLU A 1 78 ? 39.174 62.945 -14.258 1.00 25.44 78 GLU A O 1
ATOM 584 N N . SER A 1 79 ? 39.816 62.789 -16.311 1.00 23.05 79 SER A N 1
ATOM 585 C CA . SER A 1 79 ? 40.918 62.923 -17.297 1.00 23.05 79 SER A CA 1
ATOM 586 C C . SER A 1 79 ? 42.346 62.752 -16.741 1.00 23.05 79 SER A C 1
ATOM 588 O O . SER A 1 79 ? 42.822 63.622 -16.025 1.00 23.05 79 SER A O 1
ATOM 590 N N . HIS A 1 80 ? 42.982 61.632 -17.143 1.00 25.67 80 HIS A N 1
ATOM 591 C CA . HIS A 1 80 ? 44.405 61.350 -17.486 1.00 25.67 80 HIS A CA 1
ATOM 592 C C . HIS A 1 80 ? 44.792 59.925 -17.020 1.00 25.67 80 HIS A C 1
ATOM 594 O O . HIS A 1 80 ? 44.726 59.622 -15.836 1.00 25.67 80 HIS A O 1
ATOM 600 N N . GLU A 1 81 ? 44.874 58.910 -17.889 1.00 23.22 81 GLU A N 1
ATOM 601 C CA . GLU A 1 81 ? 45.862 58.550 -18.939 1.00 23.22 81 GLU A CA 1
ATOM 602 C C . GLU A 1 81 ? 47.018 57.624 -18.471 1.00 23.22 81 GLU A C 1
ATOM 604 O O . GLU A 1 81 ? 47.905 58.049 -17.748 1.00 23.22 81 GLU A O 1
ATOM 609 N N . VAL A 1 82 ? 46.958 56.372 -18.984 1.00 24.42 82 VAL A N 1
ATOM 610 C CA . VAL A 1 82 ? 48.016 55.431 -19.467 1.00 24.42 82 VAL A CA 1
ATOM 611 C C . VAL A 1 82 ? 49.105 54.994 -18.446 1.00 24.42 82 VAL A C 1
ATOM 613 O O . VAL A 1 82 ? 49.787 55.820 -17.871 1.00 24.42 82 VAL A O 1
ATOM 616 N N . SER A 1 83 ? 49.378 53.707 -18.160 1.00 24.08 83 SER A N 1
ATOM 617 C CA . SER A 1 83 ? 49.780 52.648 -19.099 1.00 24.08 83 SER A CA 1
ATOM 618 C C . SER A 1 83 ? 49.747 51.210 -18.513 1.00 24.08 83 SER A C 1
ATOM 620 O O . SER A 1 83 ? 49.951 50.967 -17.328 1.00 24.08 83 SER A O 1
ATOM 622 N N . SER A 1 84 ? 49.491 50.258 -19.420 1.00 26.30 84 SER A N 1
ATOM 623 C CA . SER A 1 84 ? 49.995 48.871 -19.535 1.00 26.30 84 SER A CA 1
ATOM 624 C C . SER A 1 84 ? 50.043 47.891 -18.337 1.00 26.30 84 SER A C 1
ATOM 626 O O . SER A 1 84 ? 51.011 47.804 -17.594 1.00 26.30 84 SER A O 1
ATOM 628 N N . THR A 1 85 ? 49.055 46.986 -18.364 1.00 26.36 85 THR A N 1
ATOM 629 C CA . THR A 1 85 ? 49.142 45.502 -18.352 1.00 26.36 85 THR A CA 1
ATOM 630 C C . THR A 1 85 ? 49.742 44.686 -17.191 1.00 26.36 85 THR A C 1
ATOM 632 O O . THR A 1 85 ? 50.932 44.711 -16.914 1.00 26.36 85 THR A O 1
ATOM 635 N N . ARG A 1 86 ? 48.886 43.719 -16.799 1.00 29.16 86 ARG A N 1
ATOM 636 C CA . ARG A 1 86 ? 49.112 42.336 -16.316 1.00 29.16 86 ARG A CA 1
ATOM 637 C C . ARG A 1 86 ? 49.244 42.085 -14.804 1.00 29.16 86 ARG A C 1
ATOM 639 O O . ARG A 1 86 ? 50.312 41.862 -14.262 1.00 29.16 86 ARG A O 1
ATOM 646 N N . ALA A 1 87 ? 48.052 42.004 -14.204 1.00 29.14 87 ALA A N 1
ATOM 647 C CA . ALA A 1 87 ? 47.477 40.857 -13.484 1.00 29.14 87 ALA A CA 1
ATOM 648 C C . ALA A 1 87 ? 48.363 40.094 -12.479 1.00 29.14 87 ALA A C 1
ATOM 650 O O . ALA A 1 87 ? 49.171 39.253 -12.862 1.00 29.14 87 ALA A O 1
ATOM 651 N N . SER A 1 88 ? 48.056 40.283 -11.191 1.00 26.31 88 SER A N 1
ATOM 652 C CA . SER A 1 88 ? 48.487 39.411 -10.098 1.00 26.31 88 SER A CA 1
ATOM 653 C C . SER A 1 88 ? 47.300 38.938 -9.248 1.00 26.31 88 SER A C 1
ATOM 655 O O . SER A 1 88 ? 46.323 39.661 -9.041 1.00 26.31 88 SER A O 1
ATOM 657 N N . LEU A 1 89 ? 47.420 37.695 -8.781 1.00 25.33 89 LEU A N 1
ATOM 658 C CA . LEU A 1 89 ? 46.623 37.025 -7.756 1.00 25.33 89 LEU A CA 1
ATOM 659 C C . LEU A 1 89 ? 47.112 37.440 -6.358 1.00 25.33 89 LEU A C 1
ATOM 661 O O . LEU A 1 89 ? 48.306 37.345 -6.114 1.00 25.33 89 LEU A O 1
ATOM 665 N N . ALA A 1 90 ? 46.161 37.726 -5.451 1.00 26.42 90 ALA A N 1
ATOM 666 C CA . ALA A 1 90 ? 46.240 37.591 -3.978 1.00 26.42 90 ALA A CA 1
ATOM 667 C C . ALA A 1 90 ? 47.309 38.464 -3.248 1.00 26.42 90 ALA A C 1
ATOM 669 O O . ALA A 1 90 ? 48.348 38.781 -3.791 1.00 26.42 90 ALA A O 1
ATOM 670 N N . ALA A 1 91 ? 47.212 38.918 -1.996 1.00 28.28 91 ALA A N 1
ATOM 671 C CA . ALA A 1 91 ? 46.244 38.874 -0.906 1.00 28.28 91 ALA A CA 1
ATOM 672 C C . ALA A 1 91 ? 46.782 39.827 0.202 1.00 28.28 91 ALA A C 1
ATOM 674 O O . ALA A 1 91 ? 47.990 39.845 0.400 1.00 28.28 91 ALA A O 1
ATOM 675 N N . HIS A 1 92 ? 45.897 40.474 0.983 1.00 28.30 92 HIS A N 1
ATOM 676 C CA . HIS A 1 92 ? 46.113 41.017 2.353 1.00 28.30 92 HIS A CA 1
ATOM 677 C C . HIS A 1 92 ? 47.155 42.159 2.537 1.00 28.30 92 HIS A C 1
ATOM 679 O O . HIS A 1 92 ? 48.259 42.098 2.034 1.00 28.30 92 HIS A O 1
ATOM 685 N N . SER A 1 93 ? 46.983 43.215 3.343 1.00 27.62 93 SER A N 1
ATOM 686 C CA . SER A 1 93 ? 45.969 43.663 4.314 1.00 27.62 93 SER A CA 1
ATOM 687 C C . SER A 1 93 ? 46.369 45.065 4.844 1.00 27.62 93 SER A C 1
ATOM 689 O O . SER A 1 93 ? 47.534 45.436 4.720 1.00 27.62 93 SER A O 1
ATOM 691 N N . ARG A 1 94 ? 45.436 45.726 5.567 1.00 29.16 94 ARG A N 1
ATOM 692 C CA . ARG A 1 94 ? 45.569 46.901 6.482 1.00 29.16 94 ARG A CA 1
ATOM 693 C C . ARG A 1 94 ? 45.360 48.271 5.815 1.00 29.16 94 ARG A C 1
ATOM 695 O O . ARG A 1 94 ? 45.923 48.528 4.769 1.00 29.16 94 ARG A O 1
ATOM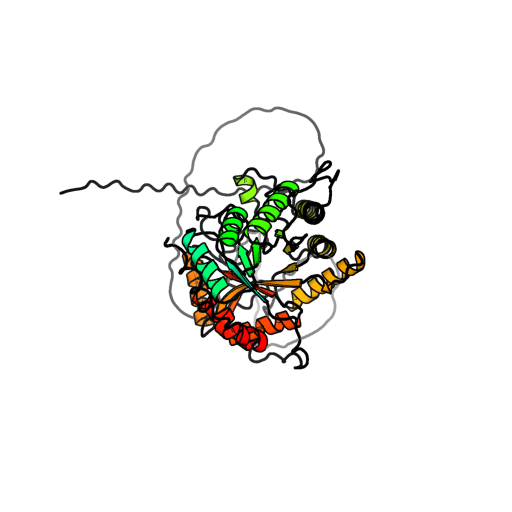 702 N N . HIS A 1 95 ? 44.638 49.250 6.362 1.00 28.16 95 HIS A N 1
ATOM 703 C CA . HIS A 1 95 ? 43.712 49.391 7.499 1.00 28.16 95 HIS A CA 1
ATOM 704 C C . HIS A 1 95 ? 43.135 50.809 7.340 1.00 28.16 95 HIS A C 1
ATOM 706 O O . HIS A 1 95 ? 43.916 51.755 7.311 1.00 28.16 95 HIS A O 1
ATOM 712 N N . CYS A 1 96 ? 41.819 51.010 7.249 1.00 26.12 96 CYS A N 1
ATOM 713 C CA . CYS A 1 96 ? 41.248 52.347 7.450 1.00 26.12 96 CYS A CA 1
ATOM 714 C C . CYS A 1 96 ? 39.885 52.240 8.137 1.00 26.12 96 CYS A C 1
ATOM 716 O O . CYS A 1 96 ? 39.073 51.371 7.824 1.00 26.12 96 CYS A O 1
ATOM 718 N N . ARG A 1 97 ? 39.714 53.070 9.166 1.00 29.75 97 ARG A N 1
ATOM 719 C CA . ARG A 1 97 ? 38.689 52.988 10.207 1.00 29.75 97 ARG A CA 1
ATOM 720 C C . ARG A 1 97 ? 37.540 53.963 9.918 1.00 29.75 97 ARG A C 1
ATOM 722 O O . ARG A 1 97 ? 37.804 55.055 9.432 1.00 29.75 97 ARG A O 1
ATOM 729 N N . ARG A 1 98 ? 36.354 53.606 10.445 1.00 28.95 98 ARG A N 1
ATOM 730 C CA . ARG A 1 98 ? 35.125 54.417 10.663 1.00 28.95 98 ARG A CA 1
ATOM 731 C C . ARG A 1 98 ? 34.281 54.667 9.399 1.00 28.95 98 ARG A C 1
ATOM 733 O O . ARG A 1 98 ? 34.829 55.008 8.370 1.00 28.95 98 ARG A O 1
ATOM 740 N N . SER A 1 99 ? 32.950 54.574 9.373 1.00 29.47 99 SER A N 1
ATOM 741 C CA . SER A 1 99 ? 31.917 53.979 10.240 1.00 29.47 99 SER A CA 1
ATOM 742 C C . SER A 1 99 ? 30.594 53.994 9.443 1.00 29.47 99 SER A C 1
ATOM 744 O O . SER A 1 99 ? 30.319 54.959 8.741 1.00 29.47 99 SER A O 1
ATOM 746 N N . SER A 1 100 ? 29.813 52.911 9.562 1.00 33.56 100 SER A N 1
ATOM 747 C CA . SER A 1 100 ? 28.389 52.740 9.194 1.00 33.56 100 SER A CA 1
ATOM 748 C C . SER A 1 100 ? 27.914 53.094 7.770 1.00 33.56 100 SER A C 1
ATOM 750 O O . SER A 1 100 ? 27.303 54.134 7.548 1.00 33.56 100 SER A O 1
ATOM 752 N N . CYS A 1 101 ? 28.028 52.135 6.843 1.00 24.64 101 CYS A N 1
ATOM 753 C CA . CYS A 1 101 ? 27.088 51.976 5.725 1.00 24.64 101 CYS A CA 1
ATOM 754 C C . CYS A 1 101 ? 26.942 50.475 5.403 1.00 24.64 101 CYS A C 1
ATOM 756 O O . CYS A 1 101 ? 27.904 49.821 4.997 1.00 24.64 101 CYS A O 1
ATOM 758 N N . LYS A 1 102 ? 25.761 49.895 5.657 1.00 28.42 102 LYS A N 1
ATOM 759 C CA . LYS A 1 102 ? 25.462 48.476 5.394 1.00 28.42 102 LYS A CA 1
ATOM 760 C C . LYS A 1 102 ? 25.122 48.292 3.909 1.00 28.42 102 LYS A C 1
ATOM 762 O O . LYS A 1 102 ? 23.967 48.416 3.520 1.00 28.42 102 LYS A O 1
ATOM 767 N N . ARG A 1 103 ? 26.122 47.967 3.081 1.00 27.55 103 ARG A N 1
ATOM 768 C CA . ARG A 1 103 ? 25.916 47.374 1.746 1.00 27.55 103 ARG A CA 1
ATOM 769 C C . ARG A 1 103 ? 25.810 45.855 1.890 1.00 27.55 103 ARG A C 1
ATOM 771 O O . ARG A 1 103 ? 26.782 45.200 2.255 1.00 27.55 103 ARG A O 1
ATOM 778 N N . GLN A 1 104 ? 24.638 45.305 1.595 1.00 28.50 104 GLN A N 1
ATOM 779 C CA . GLN A 1 104 ? 24.410 43.868 1.457 1.00 28.50 104 GLN A CA 1
ATOM 780 C C . GLN A 1 104 ? 25.073 43.400 0.150 1.00 28.50 104 GLN A C 1
ATOM 782 O O . GLN A 1 104 ? 24.640 43.752 -0.945 1.00 28.50 104 GLN A O 1
ATOM 787 N N . GLN A 1 105 ? 26.183 42.670 0.261 1.00 25.45 105 GLN A N 1
ATOM 788 C CA . GLN A 1 105 ? 26.812 41.985 -0.866 1.00 25.45 105 GLN A CA 1
ATOM 789 C C . GLN A 1 105 ? 25.980 40.744 -1.210 1.00 25.45 105 GLN A C 1
ATOM 791 O O . GLN A 1 105 ? 25.941 39.795 -0.433 1.00 25.45 105 GLN A O 1
ATOM 796 N N . TYR A 1 106 ? 25.345 40.726 -2.381 1.00 24.34 106 TYR A N 1
ATOM 797 C CA . TYR A 1 106 ? 24.862 39.482 -2.973 1.00 24.34 106 TYR A CA 1
ATOM 798 C C . TYR A 1 106 ? 26.066 38.747 -3.567 1.00 24.34 106 TYR A C 1
ATOM 800 O O . TYR A 1 106 ? 26.676 39.202 -4.536 1.00 24.34 106 TYR A O 1
ATOM 808 N N . GLY A 1 107 ? 26.457 37.645 -2.929 1.00 25.00 107 GLY A N 1
ATOM 809 C CA . GLY A 1 107 ? 27.535 36.786 -3.399 1.00 25.00 107 GLY A CA 1
ATOM 810 C C . GLY A 1 107 ? 27.181 36.157 -4.744 1.00 25.00 107 GLY A C 1
ATOM 811 O O . GLY A 1 107 ? 26.121 35.561 -4.912 1.00 25.00 107 GLY A O 1
ATOM 812 N N . THR A 1 108 ? 28.084 36.263 -5.713 1.00 23.45 108 THR A N 1
ATOM 813 C CA . THR A 1 108 ? 28.031 35.467 -6.940 1.00 23.45 108 THR A CA 1
ATOM 814 C C . THR A 1 108 ? 28.296 34.004 -6.583 1.00 23.45 108 THR A C 1
ATOM 816 O O . THR A 1 108 ? 29.433 33.635 -6.276 1.00 23.45 108 THR A O 1
ATOM 819 N N . TYR A 1 109 ? 27.266 33.162 -6.615 1.00 23.58 109 TYR A N 1
ATOM 820 C CA . TYR A 1 109 ? 27.424 31.722 -6.439 1.00 23.58 109 TYR A CA 1
ATOM 821 C C . TYR A 1 109 ? 28.076 31.128 -7.691 1.00 23.58 109 TYR A C 1
ATOM 823 O O . TYR A 1 109 ? 27.497 31.120 -8.776 1.00 23.58 109 TYR A O 1
ATOM 831 N N . ARG A 1 110 ? 29.305 30.618 -7.555 1.00 22.91 110 ARG A N 1
ATOM 832 C CA . ARG A 1 110 ? 29.870 29.698 -8.547 1.00 22.91 110 ARG A CA 1
ATOM 833 C C . ARG A 1 110 ? 29.103 28.385 -8.439 1.00 22.91 110 ARG A C 1
ATOM 835 O O . ARG A 1 110 ? 29.281 27.650 -7.472 1.00 22.91 110 ARG A O 1
ATOM 842 N N . VAL A 1 111 ? 28.280 28.086 -9.440 1.00 24.31 111 VAL A N 1
ATOM 843 C CA . VAL A 1 111 ? 27.732 26.742 -9.635 1.00 24.31 111 VAL A CA 1
ATOM 844 C C . VAL A 1 111 ? 28.911 25.807 -9.889 1.00 24.31 111 VAL A C 1
ATOM 846 O O . VAL A 1 111 ? 29.590 25.897 -10.913 1.00 24.31 111 VAL A O 1
ATOM 849 N N . ARG A 1 112 ? 29.194 24.933 -8.924 1.00 21.69 112 ARG A N 1
ATOM 850 C CA . ARG A 1 112 ? 30.122 23.824 -9.117 1.00 21.69 112 ARG A CA 1
ATOM 851 C C . ARG A 1 112 ? 29.349 22.772 -9.905 1.00 21.69 112 ARG A C 1
ATOM 853 O O . ARG A 1 112 ? 28.506 22.085 -9.344 1.00 21.69 112 ARG A O 1
ATOM 860 N N . VAL A 1 113 ? 29.589 22.698 -11.212 1.00 24.23 113 VAL A N 1
ATOM 861 C CA . VAL A 1 113 ? 29.133 21.565 -12.025 1.00 24.23 113 VAL A CA 1
ATOM 862 C C . VAL A 1 113 ? 29.819 20.329 -11.449 1.00 24.23 113 VAL A C 1
ATOM 864 O O . VAL A 1 113 ? 31.033 20.176 -11.581 1.00 24.23 113 VAL A O 1
ATOM 867 N N . VAL A 1 114 ? 29.066 19.501 -10.729 1.00 24.75 114 VAL A N 1
ATOM 868 C CA . VAL A 1 114 ? 29.541 18.190 -10.286 1.00 24.75 114 VAL A CA 1
ATOM 869 C C . VAL A 1 114 ? 29.505 17.292 -11.526 1.00 24.75 114 VAL A C 1
ATOM 871 O O . VAL A 1 114 ? 28.442 17.167 -12.136 1.00 24.75 114 VAL A O 1
ATOM 874 N N . PRO A 1 115 ? 30.636 16.726 -11.975 1.00 23.06 115 PRO A N 1
ATOM 875 C CA . PRO A 1 115 ? 30.622 15.829 -13.118 1.00 23.06 115 PRO A CA 1
ATOM 876 C C . PRO A 1 115 ? 29.797 14.580 -12.791 1.00 23.06 115 PRO A C 1
ATOM 878 O O . PRO A 1 115 ? 29.844 14.078 -11.667 1.00 23.06 115 PRO A O 1
ATOM 881 N N . ARG A 1 116 ? 29.055 14.093 -13.794 1.00 29.34 116 ARG A N 1
ATOM 882 C CA . ARG A 1 116 ? 28.338 12.811 -13.782 1.00 29.34 116 ARG A CA 1
ATOM 883 C C . ARG A 1 116 ? 29.246 11.725 -13.193 1.00 29.34 116 ARG A C 1
ATOM 885 O O . ARG A 1 116 ? 30.240 11.365 -13.821 1.00 29.34 116 ARG A O 1
ATOM 892 N N . ARG A 1 117 ? 28.912 11.184 -12.019 1.00 28.59 117 ARG A N 1
ATOM 893 C CA . ARG A 1 117 ? 29.392 9.848 -11.656 1.00 28.59 117 ARG A CA 1
ATOM 894 C C . ARG A 1 117 ? 28.541 8.873 -12.457 1.00 28.59 117 ARG A C 1
ATOM 896 O O . ARG A 1 117 ? 27.336 8.798 -12.245 1.00 28.59 117 ARG A O 1
ATOM 903 N N . SER A 1 118 ? 29.150 8.205 -13.431 1.00 32.25 118 SER A N 1
ATOM 904 C CA . SER A 1 118 ? 28.554 7.022 -14.038 1.00 32.25 118 SER A CA 1
ATOM 905 C C . SER A 1 118 ? 28.280 5.990 -12.941 1.00 32.25 118 SER A C 1
ATOM 907 O O . SER A 1 118 ? 29.058 5.864 -11.991 1.00 32.25 118 SER A O 1
ATOM 909 N N . ILE A 1 119 ? 27.196 5.229 -13.095 1.00 41.91 119 ILE A N 1
ATOM 910 C CA . ILE A 1 119 ? 26.854 4.064 -12.260 1.00 41.91 119 ILE A CA 1
ATOM 911 C C . ILE A 1 119 ? 28.042 3.078 -12.166 1.00 41.91 119 ILE A C 1
ATOM 913 O O . ILE A 1 119 ? 28.201 2.384 -11.169 1.00 41.91 119 ILE A O 1
ATOM 917 N N . ALA A 1 120 ? 28.960 3.121 -13.139 1.00 34.00 120 ALA A N 1
ATOM 918 C CA . ALA A 1 120 ? 30.192 2.339 -13.196 1.00 34.00 120 ALA A CA 1
ATOM 919 C C . ALA A 1 120 ? 31.218 2.589 -12.064 1.00 34.00 120 ALA A C 1
ATOM 921 O O . ALA A 1 120 ? 32.181 1.838 -11.976 1.00 34.00 120 ALA A O 1
ATOM 922 N N . ASN A 1 121 ? 31.051 3.608 -11.207 1.00 30.38 121 ASN A N 1
ATOM 923 C CA . ASN A 1 121 ? 31.966 3.904 -10.086 1.00 30.38 121 ASN A CA 1
ATOM 924 C C . ASN A 1 121 ? 31.259 3.869 -8.714 1.00 30.38 121 ASN A C 1
ATOM 926 O O . ASN A 1 121 ? 31.451 4.756 -7.875 1.00 30.38 121 ASN A O 1
ATOM 930 N N . ARG A 1 122 ? 30.416 2.857 -8.477 1.00 43.47 122 ARG A N 1
ATOM 931 C CA . ARG A 1 122 ? 29.975 2.507 -7.119 1.00 43.47 122 ARG A CA 1
ATOM 932 C C . ARG A 1 122 ? 31.093 1.741 -6.413 1.00 43.47 122 ARG A C 1
ATOM 934 O O . ARG A 1 122 ? 31.513 0.691 -6.888 1.00 43.47 122 ARG A O 1
ATOM 941 N N . GLU A 1 123 ? 31.558 2.249 -5.271 1.00 36.88 123 GLU A N 1
ATOM 942 C CA . GLU A 1 123 ? 32.212 1.378 -4.293 1.00 36.88 123 GLU A CA 1
ATOM 943 C C . GLU A 1 123 ? 31.162 0.349 -3.876 1.00 36.88 123 GLU A C 1
ATOM 945 O O . GLU A 1 123 ? 30.123 0.709 -3.320 1.00 36.88 123 GLU A O 1
ATOM 950 N N . ALA A 1 124 ? 31.389 -0.910 -4.247 1.00 37.69 124 ALA A N 1
ATOM 951 C CA . ALA A 1 124 ? 30.528 -2.006 -3.851 1.00 37.69 124 ALA A CA 1
ATOM 952 C C . ALA A 1 124 ? 30.430 -2.014 -2.323 1.00 37.69 124 ALA A C 1
ATOM 954 O O . ALA A 1 124 ? 31.451 -2.040 -1.627 1.00 37.69 124 ALA A O 1
ATOM 955 N N . LEU A 1 125 ? 29.202 -1.993 -1.803 1.00 40.12 125 LEU A N 1
ATOM 956 C CA . LEU A 1 125 ? 28.974 -2.349 -0.410 1.00 40.12 125 LEU A CA 1
ATOM 957 C C . LEU A 1 125 ? 29.580 -3.749 -0.195 1.00 40.12 125 LEU A C 1
ATOM 959 O O . LEU A 1 125 ? 29.432 -4.608 -1.070 1.00 40.12 125 LEU A O 1
ATOM 963 N N . PRO A 1 126 ? 30.323 -3.984 0.901 1.00 32.25 126 PRO A N 1
ATOM 964 C CA . PRO A 1 126 ? 31.038 -5.238 1.101 1.00 32.25 126 PRO A CA 1
ATOM 965 C C . PRO A 1 126 ? 30.099 -6.440 0.936 1.00 32.25 126 PRO A C 1
ATOM 967 O O . PRO A 1 126 ? 29.007 -6.463 1.498 1.00 32.25 126 PRO A O 1
ATOM 970 N N . ALA A 1 127 ? 30.561 -7.456 0.197 1.00 37.50 127 ALA A N 1
ATOM 971 C CA . ALA A 1 127 ? 29.822 -8.660 -0.213 1.00 37.50 127 ALA A CA 1
ATOM 972 C C . ALA A 1 127 ? 29.217 -9.503 0.936 1.00 37.50 127 ALA A C 1
ATOM 974 O O . ALA A 1 127 ? 28.557 -10.507 0.695 1.00 37.50 127 ALA A O 1
ATOM 975 N N . ALA A 1 128 ? 29.415 -9.095 2.191 1.00 35.81 128 ALA A N 1
ATOM 976 C CA . ALA A 1 128 ? 28.829 -9.709 3.375 1.00 35.81 128 ALA A CA 1
ATOM 977 C C . ALA A 1 128 ? 27.369 -9.276 3.655 1.00 35.81 128 ALA A C 1
ATOM 979 O O . ALA A 1 128 ? 26.780 -9.766 4.613 1.00 35.81 128 ALA A O 1
ATOM 980 N N . VAL A 1 129 ? 26.763 -8.400 2.838 1.00 43.12 129 VAL A N 1
ATOM 981 C CA . VAL A 1 129 ? 25.350 -7.962 2.972 1.00 43.12 129 VAL A CA 1
ATOM 982 C C . VAL A 1 129 ? 24.437 -8.640 1.935 1.00 43.12 129 VAL A C 1
ATOM 984 O O . VAL A 1 129 ? 23.523 -8.036 1.389 1.00 43.12 129 VAL A O 1
ATOM 987 N N . ALA A 1 130 ? 24.669 -9.922 1.648 1.00 44.19 130 ALA A N 1
ATOM 988 C CA . ALA A 1 130 ? 23.796 -10.715 0.773 1.00 44.19 130 ALA A CA 1
ATOM 989 C C . ALA A 1 130 ? 22.502 -11.214 1.464 1.00 44.19 130 ALA A C 1
ATOM 991 O O . ALA A 1 130 ? 21.703 -11.904 0.843 1.00 44.19 130 ALA A O 1
ATOM 992 N N . ALA A 1 131 ? 22.264 -10.873 2.737 1.00 61.50 131 ALA A N 1
ATOM 993 C CA . ALA A 1 131 ? 21.145 -11.387 3.533 1.00 61.50 131 ALA A CA 1
ATOM 994 C C . ALA A 1 131 ? 20.184 -10.270 3.983 1.00 61.50 131 ALA A C 1
ATOM 996 O O . ALA A 1 131 ? 20.004 -10.025 5.175 1.00 61.50 131 ALA A O 1
ATOM 997 N N . GLY A 1 132 ? 19.589 -9.552 3.028 1.00 72.62 132 GLY A N 1
ATOM 998 C CA . GLY A 1 132 ? 18.400 -8.741 3.306 1.00 72.62 132 GLY A CA 1
ATOM 999 C C . GLY A 1 132 ? 17.157 -9.624 3.521 1.00 72.62 132 GLY A C 1
ATOM 1000 O O . GLY A 1 132 ? 17.193 -10.814 3.198 1.00 72.62 132 GLY A O 1
ATOM 1001 N N . PRO A 1 133 ? 16.037 -9.076 4.028 1.00 88.19 133 PRO A N 1
ATOM 1002 C CA . PRO A 1 133 ? 14.768 -9.805 4.105 1.00 88.19 133 PRO A CA 1
ATOM 1003 C C . PRO A 1 133 ? 14.366 -10.413 2.743 1.00 88.19 133 PRO A C 1
ATOM 1005 O O . PRO A 1 133 ? 14.809 -9.919 1.695 1.00 88.19 133 PRO A O 1
ATOM 1008 N N . PRO A 1 134 ? 13.549 -11.486 2.729 1.00 91.38 134 PRO A N 1
ATOM 1009 C CA . PRO A 1 134 ? 13.113 -12.133 1.489 1.00 91.38 134 PRO A CA 1
ATOM 1010 C C . PRO A 1 134 ? 12.373 -11.140 0.587 1.00 91.38 134 PRO A C 1
ATOM 1012 O O . PRO A 1 134 ? 11.558 -10.356 1.079 1.00 91.38 134 PRO A O 1
ATOM 1015 N N . LEU A 1 135 ? 12.641 -11.176 -0.723 1.00 95.81 135 LEU A N 1
ATOM 1016 C CA . LEU A 1 135 ? 12.068 -10.208 -1.664 1.00 95.81 135 LEU A CA 1
ATOM 1017 C C . LEU A 1 135 ? 10.589 -10.498 -1.910 1.00 95.81 135 LEU A C 1
ATOM 1019 O O . LEU A 1 135 ? 10.284 -11.483 -2.582 1.00 95.81 135 LEU A O 1
ATOM 1023 N N . LYS A 1 136 ? 9.689 -9.634 -1.435 1.00 97.50 136 LYS A N 1
ATOM 1024 C CA . LYS A 1 136 ? 8.272 -9.636 -1.829 1.00 97.50 136 LYS A CA 1
ATOM 1025 C C . LYS A 1 136 ? 8.007 -8.577 -2.894 1.00 97.50 136 LYS A C 1
ATOM 1027 O O . LYS A 1 136 ? 8.537 -7.467 -2.808 1.00 97.50 136 LYS A O 1
ATOM 1032 N N . LEU A 1 137 ? 7.142 -8.897 -3.850 1.00 98.12 137 LEU A N 1
ATOM 1033 C CA . LEU A 1 137 ? 6.755 -7.983 -4.922 1.00 98.12 137 LEU A CA 1
ATOM 1034 C C . LEU A 1 137 ? 5.257 -7.697 -4.890 1.00 98.12 137 LEU A C 1
ATOM 1036 O O . LEU A 1 137 ? 4.436 -8.603 -4.758 1.00 98.12 137 LEU A O 1
ATOM 1040 N N . GLY A 1 138 ? 4.899 -6.427 -5.050 1.00 98.25 138 GLY A N 1
ATOM 1041 C CA . GLY A 1 138 ? 3.523 -5.993 -5.254 1.00 98.25 138 GLY A CA 1
ATOM 1042 C C . GLY A 1 138 ? 3.377 -5.075 -6.460 1.00 98.25 138 GLY A C 1
ATOM 1043 O O . GLY A 1 138 ? 4.311 -4.357 -6.814 1.00 98.25 138 GLY A O 1
ATOM 1044 N N . ILE A 1 139 ? 2.187 -5.066 -7.054 1.00 98.50 139 ILE A N 1
ATOM 1045 C CA . ILE A 1 139 ? 1.788 -4.082 -8.068 1.00 98.50 139 ILE A CA 1
ATOM 1046 C C . ILE A 1 139 ? 0.736 -3.160 -7.467 1.00 98.50 139 ILE A C 1
ATOM 1048 O O . ILE A 1 139 ? -0.224 -3.638 -6.875 1.00 98.50 139 ILE A O 1
ATOM 1052 N N . CYS A 1 140 ? 0.891 -1.850 -7.618 1.00 97.94 140 CYS A N 1
ATOM 1053 C CA . CYS A 1 140 ? -0.155 -0.877 -7.340 1.00 97.94 140 CYS A CA 1
ATOM 1054 C C . CYS A 1 140 ? -0.710 -0.345 -8.657 1.00 97.94 140 CYS A C 1
ATOM 1056 O O . CYS A 1 140 ? -0.027 0.391 -9.368 1.00 97.94 140 CYS A O 1
ATOM 1058 N N . LEU A 1 141 ? -1.941 -0.727 -8.982 1.00 96.31 141 LEU A N 1
ATOM 1059 C CA . LEU A 1 141 ? -2.625 -0.267 -10.180 1.00 96.31 141 LEU A CA 1
ATOM 1060 C C . LEU A 1 141 ? -3.319 1.061 -9.897 1.00 96.31 141 LEU A C 1
ATOM 1062 O O . LEU A 1 141 ? -4.104 1.181 -8.954 1.00 96.31 141 LEU A O 1
ATOM 1066 N N . TRP A 1 142 ? -3.060 2.057 -10.739 1.00 92.12 142 TRP A N 1
ATOM 1067 C CA . TRP A 1 142 ? -3.822 3.299 -10.700 1.00 92.12 142 TRP A CA 1
ATOM 1068 C C . TRP A 1 142 ? -5.202 3.025 -11.285 1.00 92.12 142 TRP A C 1
ATOM 1070 O O . TRP A 1 142 ? -5.348 2.804 -12.483 1.00 92.12 142 TRP A O 1
ATOM 1080 N N . ASN A 1 143 ? -6.227 3.032 -10.450 1.00 93.44 143 ASN A N 1
ATOM 1081 C CA . ASN A 1 143 ? -7.638 2.857 -10.804 1.00 93.44 143 ASN A CA 1
ATOM 1082 C C . ASN A 1 143 ? -8.251 4.125 -11.434 1.00 93.44 143 ASN A C 1
ATOM 1084 O O . ASN A 1 143 ? -9.401 4.461 -11.148 1.00 93.44 143 ASN A O 1
ATOM 1088 N N . GLN A 1 144 ? -7.473 4.824 -12.268 1.00 91.81 144 GLN A N 1
ATOM 1089 C CA . GLN A 1 144 ? -7.875 6.024 -12.997 1.00 91.81 144 GLN A CA 1
ATOM 1090 C C . GLN A 1 144 ? -7.568 5.916 -14.496 1.00 91.81 144 GLN A C 1
ATOM 1092 O O . GLN A 1 144 ? -6.553 5.337 -14.878 1.00 91.81 144 GLN A O 1
ATOM 1097 N N . GLY A 1 145 ? -8.403 6.528 -15.337 1.00 88.44 145 GLY A N 1
ATOM 1098 C CA . GLY A 1 145 ? -8.166 6.664 -16.778 1.00 88.44 145 GLY A CA 1
ATOM 1099 C C . GLY A 1 145 ? -8.394 5.391 -17.600 1.00 88.44 145 GLY A C 1
ATOM 1100 O O . GLY A 1 145 ? -7.837 5.283 -18.690 1.00 88.44 145 GLY A O 1
ATOM 1101 N N . LEU A 1 146 ? -9.170 4.433 -17.085 1.00 89.75 146 LEU A N 1
ATOM 1102 C CA . LEU A 1 146 ? -9.375 3.113 -17.691 1.00 89.75 146 LEU A CA 1
ATOM 1103 C C . LEU A 1 146 ? -10.703 2.474 -17.282 1.00 89.75 146 LEU A C 1
ATOM 1105 O O . LEU A 1 146 ? -11.391 2.975 -16.391 1.00 89.75 146 LEU A O 1
ATOM 1109 N N . GLU A 1 147 ? -11.047 1.370 -17.942 1.00 93.94 147 GLU A N 1
ATOM 1110 C CA . GLU A 1 147 ? -12.270 0.612 -17.701 1.00 93.94 147 GLU A CA 1
ATOM 1111 C C . GLU A 1 147 ? -12.048 -0.495 -16.662 1.00 93.94 147 GLU A C 1
ATOM 1113 O O . GLU A 1 147 ? -10.931 -0.942 -16.395 1.00 93.94 147 GLU A O 1
ATOM 1118 N N . TRP A 1 148 ? -13.140 -0.996 -16.080 1.00 95.50 148 TRP A N 1
ATOM 1119 C CA . TRP A 1 148 ? -13.073 -2.083 -15.095 1.00 95.50 148 TRP A CA 1
ATOM 1120 C C . TRP A 1 148 ? -12.402 -3.352 -15.652 1.00 95.50 148 TRP A C 1
ATOM 1122 O O . TRP A 1 148 ? -11.668 -4.033 -14.932 1.00 95.50 148 TRP A O 1
ATOM 1132 N N . SER A 1 149 ? -12.624 -3.665 -16.933 1.00 96.38 149 SER A N 1
ATOM 1133 C CA . SER A 1 149 ? -12.006 -4.820 -17.593 1.00 96.38 149 SER A CA 1
ATOM 1134 C C . SER A 1 149 ? -10.480 -4.753 -17.568 1.00 96.38 149 SER A C 1
ATOM 1136 O O . SER A 1 149 ? -9.849 -5.773 -17.307 1.00 96.38 149 SER A O 1
ATOM 1138 N N . ASP A 1 150 ? -9.892 -3.565 -17.738 1.00 95.94 150 ASP A N 1
ATOM 1139 C CA . ASP A 1 150 ? -8.436 -3.382 -17.738 1.00 95.94 150 ASP A CA 1
ATOM 1140 C C . ASP A 1 150 ? -7.830 -3.707 -16.362 1.00 95.94 150 ASP A C 1
ATOM 1142 O O . ASP A 1 150 ? -6.795 -4.378 -16.262 1.00 95.94 150 ASP A O 1
ATOM 1146 N N . VAL A 1 151 ? -8.509 -3.275 -15.287 1.00 97.06 151 VAL A N 1
ATOM 1147 C CA . VAL A 1 151 ? -8.137 -3.592 -13.895 1.00 97.06 151 VAL A CA 1
ATOM 1148 C C . VAL A 1 151 ? -8.204 -5.092 -13.652 1.00 97.06 151 VAL A C 1
ATOM 1150 O O . VAL A 1 151 ? -7.252 -5.676 -13.135 1.00 97.06 151 VAL A O 1
ATOM 1153 N N . LEU A 1 152 ? -9.313 -5.726 -14.034 1.00 97.75 152 LEU A N 1
ATOM 1154 C CA . LEU A 1 152 ? -9.539 -7.146 -13.786 1.00 97.75 152 LEU A C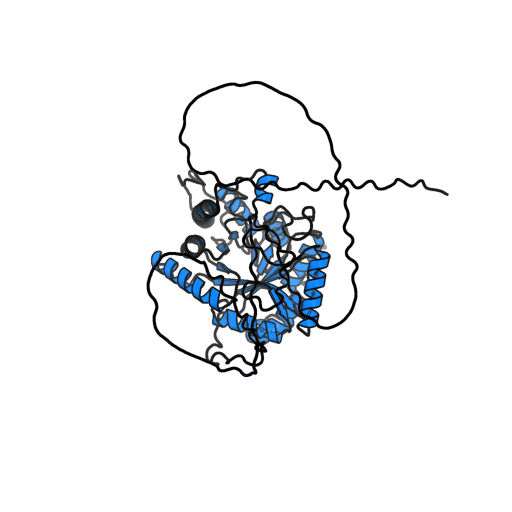A 1
ATOM 1155 C C . LEU A 1 152 ? -8.564 -8.039 -14.568 1.00 97.75 152 LEU A C 1
ATOM 1157 O O . LEU A 1 152 ? -8.027 -9.000 -14.014 1.00 97.75 152 LEU A O 1
ATOM 1161 N N . GLU A 1 153 ? -8.323 -7.737 -15.843 1.00 97.94 153 GLU A N 1
ATOM 1162 C CA . GLU A 1 153 ? -7.387 -8.492 -16.682 1.00 97.94 153 GLU A CA 1
ATOM 1163 C C . GLU A 1 153 ? -5.955 -8.387 -16.160 1.00 97.94 153 GLU A C 1
ATOM 1165 O O . GLU A 1 153 ? -5.241 -9.390 -16.081 1.00 97.94 153 GLU A O 1
ATOM 1170 N N . THR A 1 154 ? -5.549 -7.193 -15.731 1.00 98.19 154 THR A N 1
ATOM 1171 C CA . THR A 1 154 ? -4.208 -6.986 -15.178 1.00 98.19 154 THR A CA 1
ATOM 1172 C C . THR A 1 154 ? -4.066 -7.610 -13.794 1.00 98.19 154 THR A C 1
ATOM 1174 O O . THR A 1 154 ? -3.033 -8.203 -13.503 1.00 98.19 154 THR A O 1
ATOM 1177 N N . ALA A 1 155 ? -5.102 -7.572 -12.954 1.00 98.19 155 ALA A N 1
ATOM 1178 C CA . ALA A 1 155 ? -5.093 -8.270 -11.670 1.00 98.19 155 ALA A CA 1
ATOM 1179 C C . ALA A 1 155 ? -4.884 -9.786 -11.832 1.00 98.19 155 ALA A C 1
ATOM 1181 O O . ALA A 1 155 ? -4.090 -10.378 -11.102 1.00 98.19 155 ALA A O 1
ATOM 1182 N N . ARG A 1 156 ? -5.540 -10.405 -12.824 1.00 98.19 156 ARG A N 1
ATOM 1183 C CA . ARG A 1 156 ? -5.346 -11.827 -13.159 1.00 98.19 156 ARG A CA 1
ATOM 1184 C C . ARG A 1 156 ? -3.934 -12.111 -13.657 1.00 98.19 156 ARG A C 1
ATOM 1186 O O . ARG A 1 156 ? -3.326 -13.076 -13.213 1.00 98.19 156 ARG A O 1
ATOM 1193 N N . LEU A 1 157 ? -3.383 -11.242 -14.508 1.00 98.00 157 LEU A N 1
ATOM 1194 C CA . LEU A 1 157 ? -1.984 -11.343 -14.930 1.00 98.00 157 LEU A CA 1
ATOM 1195 C C . LEU A 1 157 ? -1.028 -11.307 -13.728 1.00 98.00 157 LEU A C 1
ATOM 1197 O O . LEU A 1 157 ? -0.139 -12.144 -13.622 1.00 98.00 157 LEU A O 1
ATOM 1201 N N . VAL A 1 158 ? -1.215 -10.346 -12.821 1.00 98.25 158 VAL A N 1
ATOM 1202 C CA . VAL A 1 158 ? -0.394 -10.193 -11.610 1.00 98.25 158 VAL A CA 1
ATOM 1203 C C . VAL A 1 158 ? -0.480 -11.446 -10.726 1.00 98.25 158 VAL A C 1
ATOM 1205 O O . VAL A 1 158 ? 0.532 -11.898 -10.191 1.00 98.25 158 VAL A O 1
ATOM 1208 N N . GLU A 1 159 ? -1.659 -12.059 -10.611 1.00 97.38 159 GLU A N 1
ATOM 1209 C CA . GLU A 1 159 ? -1.847 -13.317 -9.882 1.00 97.38 159 GLU A CA 1
ATOM 1210 C C . GLU A 1 159 ? -1.183 -14.525 -10.559 1.00 97.38 159 GLU A C 1
ATOM 1212 O O . GLU A 1 159 ? -0.563 -15.353 -9.879 1.00 97.38 159 GLU A O 1
ATOM 1217 N N . ASP A 1 160 ? -1.309 -14.637 -11.881 1.00 96.75 160 ASP A N 1
ATOM 1218 C CA . ASP A 1 160 ? -0.725 -15.723 -12.675 1.00 96.75 160 ASP A CA 1
ATOM 1219 C C . ASP A 1 160 ? 0.809 -15.663 -12.676 1.00 96.75 160 ASP A C 1
ATOM 1221 O O . ASP A 1 160 ? 1.467 -16.702 -12.653 1.00 96.75 160 ASP A O 1
ATOM 1225 N N . LEU A 1 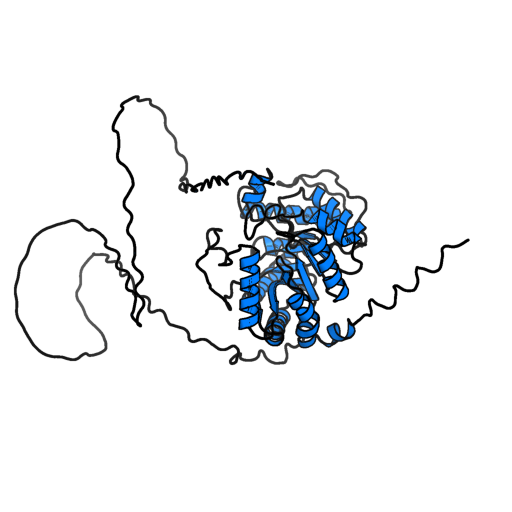161 ? 1.382 -14.457 -12.624 1.00 96.19 161 LEU A N 1
ATOM 1226 C CA . LEU A 1 161 ? 2.824 -14.234 -12.480 1.00 96.19 161 LEU A CA 1
ATOM 1227 C C . LEU A 1 161 ? 3.338 -14.474 -11.051 1.00 96.19 161 LEU A C 1
ATOM 1229 O O . LEU A 1 161 ? 4.547 -14.502 -10.838 1.00 96.19 161 LEU A O 1
ATOM 1233 N N . GLY A 1 162 ? 2.453 -14.662 -10.069 1.00 94.94 162 GLY A N 1
ATOM 1234 C CA . GLY A 1 162 ? 2.842 -15.040 -8.709 1.00 94.94 162 GLY A CA 1
ATOM 1235 C C . GLY A 1 162 ? 3.321 -13.889 -7.821 1.00 94.94 162 GLY A C 1
ATOM 1236 O O . GLY A 1 162 ? 4.079 -14.130 -6.882 1.00 94.94 162 GLY A O 1
ATOM 1237 N N . TYR A 1 163 ? 2.881 -12.654 -8.081 1.00 97.75 163 TYR A N 1
ATOM 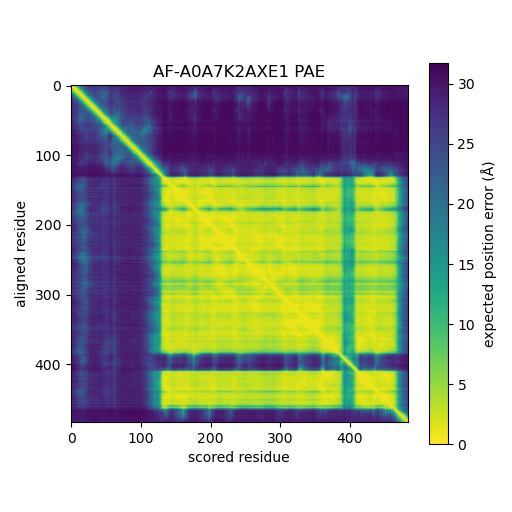1238 C CA . TYR A 1 163 ? 3.100 -11.534 -7.159 1.00 97.75 163 TYR A CA 1
ATOM 1239 C C . TYR A 1 163 ? 2.500 -11.807 -5.768 1.00 97.75 163 TYR A C 1
ATOM 1241 O O . TYR A 1 163 ? 1.523 -12.541 -5.625 1.00 97.75 163 TYR A O 1
ATOM 1249 N N . ASP A 1 164 ? 3.060 -11.177 -4.731 1.00 97.88 164 ASP A N 1
ATOM 1250 C CA . ASP A 1 164 ? 2.562 -11.308 -3.356 1.00 97.88 164 ASP A CA 1
ATOM 1251 C C . ASP A 1 164 ? 1.321 -10.441 -3.104 1.00 97.88 164 ASP A C 1
ATOM 1253 O O . ASP A 1 164 ? 0.393 -10.848 -2.398 1.00 97.88 164 ASP A O 1
ATOM 1257 N N . HIS A 1 165 ? 1.320 -9.227 -3.665 1.00 97.75 165 HIS A N 1
ATOM 1258 C CA . HIS A 1 165 ? 0.329 -8.202 -3.356 1.00 97.75 165 HIS A CA 1
ATOM 1259 C C . HIS A 1 165 ? -0.177 -7.481 -4.604 1.00 97.75 165 HIS A C 1
ATOM 1261 O O . HIS A 1 165 ? 0.580 -7.205 -5.538 1.00 97.75 165 HIS A O 1
ATOM 1267 N N . LEU A 1 166 ? -1.438 -7.069 -4.558 1.00 98.62 166 LEU A N 1
ATOM 1268 C CA . LEU A 1 166 ? -2.021 -6.128 -5.501 1.00 98.62 166 LEU A CA 1
ATOM 1269 C C . LEU A 1 166 ? -2.676 -4.981 -4.730 1.00 98.62 166 LEU A C 1
ATOM 1271 O O . LEU A 1 166 ? -3.459 -5.188 -3.802 1.00 98.62 166 LEU A O 1
ATOM 1275 N N . TRP A 1 167 ? -2.342 -3.763 -5.131 1.00 98.69 167 TRP A N 1
ATOM 1276 C CA . TRP A 1 167 ? -2.752 -2.539 -4.469 1.00 98.69 167 TRP A CA 1
ATOM 1277 C C . TRP A 1 167 ? -3.525 -1.623 -5.407 1.00 98.69 167 TRP A C 1
ATOM 1279 O O . TRP A 1 167 ? -3.290 -1.613 -6.613 1.00 98.69 167 TRP A O 1
ATOM 1289 N N . ILE A 1 168 ? -4.405 -0.811 -4.832 1.00 97.56 168 ILE A N 1
ATOM 1290 C CA . ILE A 1 168 ? -5.217 0.189 -5.539 1.00 97.56 168 ILE A CA 1
ATOM 1291 C C . ILE A 1 168 ? -5.098 1.531 -4.808 1.00 97.56 168 ILE A C 1
ATOM 1293 O O . ILE A 1 168 ? -4.827 1.562 -3.606 1.00 97.56 168 ILE A O 1
ATOM 1297 N N . TRP A 1 169 ? -5.287 2.656 -5.491 1.00 94.19 169 TRP A N 1
ATOM 1298 C CA . TRP A 1 169 ? -5.362 3.953 -4.822 1.00 94.19 169 TRP A CA 1
ATOM 1299 C C . TRP A 1 169 ? -6.764 4.267 -4.323 1.00 94.19 169 TRP A C 1
ATOM 1301 O O . TRP A 1 169 ? -7.756 4.000 -4.991 1.00 94.19 169 TRP A O 1
ATOM 1311 N N . ASP A 1 170 ? -6.838 4.936 -3.177 1.00 96.69 170 ASP A N 1
ATOM 1312 C CA . ASP A 1 170 ? -8.085 5.469 -2.632 1.00 96.69 170 ASP A CA 1
ATOM 1313 C C . ASP A 1 170 ? -8.197 6.962 -2.911 1.00 96.69 170 ASP A C 1
ATOM 1315 O O . ASP A 1 170 ? -8.162 7.786 -2.001 1.00 96.69 170 ASP A O 1
ATOM 1319 N N . HIS A 1 171 ? -8.286 7.280 -4.198 1.00 94.69 171 HIS A N 1
ATOM 1320 C CA . HIS A 1 171 ? -8.618 8.604 -4.701 1.00 94.69 171 HIS A CA 1
ATOM 1321 C C . HIS A 1 171 ? -10.029 8.576 -5.301 1.00 94.69 171 HIS A C 1
ATOM 1323 O O . HIS A 1 171 ? -10.445 7.585 -5.895 1.00 94.69 171 HIS A O 1
ATOM 1329 N N . LEU A 1 172 ? -10.780 9.654 -5.088 1.00 93.81 172 LEU A N 1
ATOM 1330 C CA . LEU A 1 172 ? -12.135 9.879 -5.596 1.00 93.81 172 LEU A CA 1
ATOM 1331 C C . LEU A 1 172 ? -12.140 10.785 -6.833 1.00 93.81 172 LEU A C 1
ATOM 1333 O O . LEU A 1 172 ? -13.139 10.858 -7.541 1.00 93.81 172 LEU A O 1
ATOM 1337 N N . LEU A 1 173 ? -11.045 11.509 -7.072 1.00 91.06 173 LEU A N 1
ATOM 1338 C CA . LEU A 1 173 ? -10.813 12.277 -8.291 1.00 91.06 173 LEU A CA 1
ATOM 1339 C C . LEU A 1 173 ? -9.499 11.841 -8.921 1.00 91.06 173 LEU A C 1
ATOM 1341 O O . LEU A 1 173 ? -8.606 11.342 -8.238 1.00 91.06 173 LEU A O 1
ATOM 1345 N N . SER A 1 174 ? -9.355 12.096 -10.219 1.00 88.12 174 SER A N 1
ATOM 1346 C CA . SER A 1 174 ? -8.067 11.901 -10.868 1.00 88.12 174 SER A CA 1
ATOM 1347 C C . SER A 1 174 ? -7.048 12.857 -10.257 1.00 88.12 174 SER A C 1
ATOM 1349 O O . SER A 1 174 ? -7.272 14.069 -10.183 1.00 88.12 174 SER A O 1
ATOM 1351 N N . ILE A 1 175 ? -5.933 12.300 -9.789 1.00 83.06 175 ILE A N 1
ATOM 1352 C CA . ILE A 1 175 ? -4.840 13.072 -9.185 1.00 83.06 175 ILE A CA 1
ATOM 1353 C C . ILE A 1 175 ? -3.667 13.271 -10.144 1.00 83.06 175 ILE A C 1
ATOM 1355 O O . ILE A 1 175 ? -2.744 14.034 -9.851 1.00 83.06 175 ILE A O 1
ATOM 1359 N N . TYR A 1 176 ? -3.724 12.619 -11.306 1.00 78.31 176 TYR A N 1
ATOM 1360 C CA . TYR A 1 176 ? -2.759 12.762 -12.385 1.00 78.31 176 TYR A CA 1
ATOM 1361 C C . TYR A 1 176 ? -3.468 12.873 -13.724 1.00 78.31 176 TYR A C 1
ATOM 1363 O O . TYR A 1 176 ? -4.330 12.065 -14.040 1.00 78.31 176 TYR A O 1
ATOM 1371 N N . GLY A 1 177 ? -3.037 13.827 -14.545 1.00 76.81 177 GLY A N 1
ATOM 1372 C CA . GLY A 1 177 ? -3.662 14.057 -15.841 1.00 76.81 177 GLY A CA 1
ATOM 1373 C C . GLY A 1 177 ? -4.848 15.007 -15.766 1.00 76.81 177 GLY A C 1
ATOM 1374 O O . GLY A 1 177 ? -4.825 15.979 -15.011 1.00 76.81 177 GLY A O 1
ATOM 1375 N N . GLU A 1 178 ? -5.862 14.739 -16.585 1.00 77.44 178 GLU A N 1
ATOM 1376 C CA . GLU A 1 178 ? -7.093 15.531 -16.608 1.00 77.44 178 GLU A CA 1
ATOM 1377 C C . GLU A 1 178 ? -7.983 15.188 -15.410 1.00 77.44 178 GLU A C 1
ATOM 1379 O O . GLU A 1 178 ? -8.103 14.026 -15.014 1.00 77.44 178 GLU A O 1
ATOM 1384 N N . ALA A 1 179 ? -8.622 16.211 -14.843 1.00 75.75 179 ALA A N 1
ATOM 1385 C CA . ALA A 1 179 ? -9.397 16.089 -13.609 1.00 75.75 179 ALA A CA 1
ATOM 1386 C C . ALA A 1 179 ? -10.674 15.239 -13.757 1.00 75.75 179 ALA A C 1
ATOM 1388 O O . ALA A 1 179 ? -11.211 14.775 -12.753 1.00 75.75 179 ALA A O 1
ATOM 1389 N N . ASP A 1 180 ? -11.161 15.056 -14.984 1.00 82.38 180 ASP A N 1
ATOM 1390 C CA . ASP A 1 180 ? -12.393 14.343 -15.333 1.00 82.38 180 ASP A CA 1
ATOM 1391 C C . ASP A 1 180 ? -12.153 12.908 -15.829 1.00 82.38 180 ASP A C 1
ATOM 1393 O O . ASP A 1 180 ? -13.091 12.251 -16.285 1.00 82.38 180 ASP A O 1
ATOM 1397 N N . GLN A 1 181 ? -10.918 12.399 -15.735 1.00 87.88 181 GLN A N 1
ATOM 1398 C CA . GLN A 1 181 ? -10.652 10.993 -16.034 1.00 87.88 181 GLN A CA 1
ATOM 1399 C C . GLN A 1 181 ? -11.506 10.078 -15.140 1.00 87.88 181 GLN A C 1
ATOM 1401 O O . GLN A 1 181 ? -11.682 10.384 -13.956 1.00 87.88 181 GLN A O 1
ATOM 1406 N N . PRO A 1 182 ? -11.996 8.937 -15.668 1.00 90.62 182 PRO A N 1
ATOM 1407 C CA . PRO A 1 182 ? -12.687 7.942 -14.858 1.00 90.62 182 PRO A CA 1
ATOM 1408 C C . PRO A 1 182 ? -11.825 7.538 -13.667 1.00 90.62 182 PRO A C 1
ATOM 1410 O O . PRO A 1 182 ? -10.652 7.234 -13.857 1.00 90.62 182 PRO A O 1
ATOM 1413 N N . VAL A 1 183 ? -12.393 7.519 -12.462 1.00 93.88 183 VAL A N 1
ATOM 1414 C CA . VAL A 1 183 ? -11.742 6.998 -11.255 1.00 93.88 183 VAL A CA 1
ATOM 1415 C C . VAL A 1 183 ? -12.723 6.097 -10.534 1.00 93.88 183 VAL A C 1
ATOM 1417 O O . VAL A 1 183 ? -13.858 6.490 -10.261 1.00 93.88 183 VAL A O 1
ATOM 1420 N N . PHE A 1 184 ? -12.297 4.878 -10.235 1.00 95.94 184 PHE A N 1
ATOM 1421 C CA . PHE A 1 184 ? -13.119 3.938 -9.486 1.00 95.94 184 PHE A CA 1
ATOM 1422 C C . PHE A 1 184 ? -12.880 4.050 -7.982 1.00 95.94 184 PHE A C 1
ATOM 1424 O O . PHE A 1 184 ? -11.767 4.308 -7.541 1.00 95.94 184 PHE A O 1
ATOM 1431 N N . GLU A 1 185 ? -13.903 3.777 -7.178 1.00 96.56 185 GLU A N 1
ATOM 1432 C CA . GLU A 1 185 ? -13.773 3.744 -5.720 1.00 96.56 185 GLU A CA 1
ATOM 1433 C C . GLU A 1 185 ? -12.986 2.497 -5.264 1.00 96.56 185 GLU A C 1
ATOM 1435 O O . GLU A 1 185 ? -13.237 1.375 -5.722 1.00 96.56 185 GLU A O 1
ATOM 1440 N N . ALA A 1 186 ? -12.002 2.698 -4.379 1.00 97.50 186 ALA A N 1
ATOM 1441 C CA . ALA A 1 186 ? -10.992 1.690 -4.062 1.00 97.50 186 ALA A CA 1
ATOM 1442 C C . ALA A 1 186 ? -11.535 0.431 -3.389 1.00 97.50 186 ALA A C 1
ATOM 1444 O O . ALA A 1 186 ? -11.165 -0.677 -3.771 1.00 97.50 186 ALA A O 1
ATOM 1445 N N . TRP A 1 187 ? -12.382 0.570 -2.370 1.00 98.44 187 TRP A N 1
ATOM 1446 C CA . TRP A 1 187 ? -12.855 -0.573 -1.588 1.00 98.44 187 TRP A CA 1
ATOM 1447 C C . TRP A 1 187 ? -13.889 -1.402 -2.356 1.00 98.44 187 TRP A C 1
ATOM 1449 O O . TRP A 1 187 ? -13.909 -2.626 -2.214 1.00 98.44 187 TRP A O 1
ATOM 1459 N N . CYS A 1 188 ? -14.687 -0.772 -3.219 1.00 98.19 188 CYS A N 1
ATOM 1460 C CA . CYS A 1 188 ? -15.564 -1.442 -4.174 1.00 98.19 188 CYS A CA 1
ATOM 1461 C C . CYS A 1 188 ? -14.761 -2.285 -5.170 1.00 98.19 188 CYS A C 1
ATOM 1463 O O . CYS A 1 188 ? -15.077 -3.460 -5.367 1.00 98.19 188 CYS A O 1
ATOM 1465 N N . ILE A 1 189 ? -13.691 -1.727 -5.747 1.00 97.75 189 ILE A N 1
ATOM 1466 C CA . ILE A 1 189 ? -12.787 -2.495 -6.612 1.00 97.75 189 ILE A CA 1
ATOM 1467 C C . ILE A 1 189 ? -12.111 -3.628 -5.842 1.00 97.75 189 ILE A C 1
ATOM 1469 O O . ILE A 1 189 ? -12.082 -4.753 -6.331 1.00 97.75 189 ILE A O 1
ATOM 1473 N N . LEU A 1 190 ? -11.596 -3.374 -4.638 1.00 98.69 190 LEU A N 1
ATOM 1474 C CA . LEU A 1 190 ? -10.922 -4.399 -3.837 1.00 98.69 190 LEU A CA 1
ATOM 1475 C C . LEU A 1 190 ? -11.862 -5.557 -3.478 1.00 98.69 190 LEU A C 1
ATOM 1477 O O . LEU A 1 190 ? -11.427 -6.706 -3.482 1.00 98.69 190 LEU A O 1
ATOM 1481 N N . ALA A 1 191 ? -13.148 -5.290 -3.233 1.00 98.75 191 ALA A N 1
ATOM 1482 C CA . ALA A 1 191 ? -14.153 -6.337 -3.059 1.00 98.75 191 ALA A CA 1
ATOM 1483 C C . ALA A 1 191 ? -14.315 -7.186 -4.333 1.00 98.75 191 ALA A C 1
ATOM 1485 O O . ALA A 1 191 ? -14.281 -8.415 -4.268 1.00 98.75 191 ALA A O 1
ATOM 1486 N N . ALA A 1 192 ? -14.439 -6.545 -5.498 1.00 98.62 192 ALA A N 1
ATOM 1487 C CA . ALA A 1 192 ? -14.577 -7.242 -6.776 1.00 98.62 192 ALA A CA 1
ATOM 1488 C C . ALA A 1 192 ? -13.318 -8.052 -7.144 1.00 98.62 192 ALA A C 1
ATOM 1490 O O . ALA A 1 192 ? -13.426 -9.198 -7.584 1.00 98.62 192 ALA A O 1
ATOM 1491 N N . LEU A 1 193 ? -12.126 -7.500 -6.904 1.00 98.56 193 LEU A N 1
ATOM 1492 C CA . LEU A 1 193 ? -10.846 -8.188 -7.088 1.00 98.56 193 LEU A CA 1
ATOM 1493 C C . LEU A 1 193 ? -10.675 -9.344 -6.100 1.00 98.56 193 LEU A C 1
ATOM 1495 O O . LEU A 1 193 ? -10.219 -10.415 -6.495 1.00 98.56 193 LEU A O 1
ATOM 1499 N N . GLY A 1 194 ? -11.092 -9.168 -4.844 1.00 98.56 194 GLY A N 1
ATOM 1500 C CA . GLY A 1 194 ? -11.087 -10.222 -3.829 1.00 98.56 194 GLY A CA 1
ATOM 1501 C C . GLY A 1 194 ? -11.923 -11.430 -4.235 1.00 98.56 194 GLY A C 1
ATOM 1502 O O . GLY A 1 194 ? -11.480 -12.555 -4.045 1.00 98.56 194 GLY A O 1
ATOM 1503 N N . ALA A 1 195 ? -13.076 -11.200 -4.867 1.00 98.56 195 ALA A N 1
ATOM 1504 C CA . ALA A 1 195 ? -13.921 -12.264 -5.409 1.00 98.56 195 ALA A CA 1
ATOM 1505 C C . ALA A 1 195 ? -13.391 -12.876 -6.722 1.00 98.56 195 ALA A C 1
ATOM 1507 O O . ALA A 1 195 ? -13.823 -13.958 -7.106 1.00 98.56 195 ALA A O 1
ATOM 1508 N N . SER A 1 196 ? -12.494 -12.179 -7.429 1.00 98.25 196 SER A N 1
ATOM 1509 C CA . SER A 1 196 ? -12.026 -12.554 -8.775 1.00 98.25 196 SER A CA 1
ATOM 1510 C C . SER A 1 196 ? -10.591 -13.091 -8.818 1.00 98.25 196 SER A C 1
ATOM 1512 O O . SER A 1 196 ? -10.074 -13.332 -9.909 1.00 98.25 196 SER A O 1
ATOM 1514 N N . THR A 1 197 ? -9.956 -13.232 -7.654 1.00 98.12 197 THR A N 1
ATOM 1515 C CA . THR A 1 197 ? -8.584 -13.726 -7.454 1.00 98.12 197 THR A CA 1
ATOM 1516 C C . THR A 1 197 ? -8.561 -14.689 -6.272 1.00 98.12 197 THR A C 1
ATOM 1518 O O . THR A 1 197 ? -9.492 -14.690 -5.465 1.00 98.12 197 THR A O 1
ATOM 1521 N N . GLU A 1 198 ? -7.499 -15.472 -6.114 1.00 97.69 198 GLU A N 1
ATOM 1522 C CA . GLU A 1 198 ? -7.431 -16.567 -5.132 1.00 97.69 198 GLU A CA 1
ATOM 1523 C C . GLU A 1 198 ? -6.269 -16.453 -4.134 1.00 97.69 198 GLU A C 1
ATOM 1525 O O . GLU A 1 198 ? -6.370 -16.925 -3.001 1.00 97.69 198 GLU A O 1
ATOM 1530 N N . ARG A 1 199 ? -5.151 -15.841 -4.533 1.00 96.88 199 ARG A N 1
ATOM 1531 C CA . ARG A 1 199 ? -3.869 -15.877 -3.811 1.00 96.88 199 ARG A CA 1
ATOM 1532 C C . ARG A 1 199 ? -3.363 -14.502 -3.409 1.00 96.88 199 ARG A C 1
ATOM 1534 O O . ARG A 1 199 ? -2.801 -14.376 -2.321 1.00 96.88 199 ARG A O 1
ATOM 1541 N N . LEU A 1 200 ? -3.570 -13.489 -4.250 1.00 97.62 200 LEU A N 1
ATOM 1542 C CA . LEU A 1 200 ? -3.044 -12.142 -4.011 1.00 97.62 200 LEU A CA 1
ATOM 1543 C C . LEU A 1 200 ? -3.538 -11.568 -2.684 1.00 97.62 200 LEU A C 1
ATOM 1545 O O . LEU A 1 200 ? -4.737 -11.611 -2.404 1.00 97.62 200 LEU A O 1
ATOM 1549 N N . GLN A 1 201 ? -2.638 -10.982 -1.898 1.00 98.50 201 GLN A N 1
ATOM 1550 C CA . GLN A 1 201 ? -3.047 -10.094 -0.813 1.00 98.50 201 GLN A CA 1
ATOM 1551 C C . GLN A 1 201 ? -3.437 -8.731 -1.388 1.00 98.50 201 GLN A C 1
ATOM 1553 O O . GLN A 1 201 ? -2.758 -8.215 -2.275 1.00 98.50 201 GLN A O 1
ATOM 1558 N N . LEU A 1 202 ? -4.540 -8.159 -0.908 1.00 98.50 202 LEU A N 1
ATOM 1559 C CA . LEU A 1 202 ? -5.191 -7.012 -1.542 1.00 98.50 202 LEU A CA 1
ATOM 1560 C C . LEU A 1 202 ? -5.384 -5.871 -0.552 1.00 98.50 202 LEU A C 1
ATOM 1562 O O . LEU A 1 202 ? -5.937 -6.080 0.525 1.00 98.50 202 LEU A O 1
ATOM 1566 N N . GLY A 1 203 ? -5.016 -4.651 -0.927 1.00 98.44 203 GLY A N 1
ATOM 1567 C CA . GLY A 1 203 ? -5.272 -3.490 -0.080 1.00 98.44 203 GLY A CA 1
ATOM 1568 C C . GLY A 1 203 ? -5.139 -2.162 -0.810 1.00 98.44 203 GLY A C 1
ATOM 1569 O O . GLY A 1 203 ? -4.621 -2.101 -1.923 1.00 98.44 203 GLY A O 1
ATOM 1570 N N . PRO A 1 204 ? -5.590 -1.060 -0.205 1.00 98.31 204 PRO A N 1
ATOM 1571 C CA . PRO A 1 204 ? -5.311 0.258 -0.745 1.00 98.31 204 PRO A CA 1
ATOM 1572 C C . PRO A 1 204 ? -3.882 0.698 -0.395 1.00 98.31 204 PRO A C 1
ATOM 1574 O O . PRO A 1 204 ? -3.389 0.400 0.692 1.00 98.31 204 PRO A O 1
ATOM 1577 N N . LEU A 1 205 ? -3.230 1.465 -1.271 1.00 97.50 205 LEU A N 1
ATOM 1578 C CA . LEU A 1 205 ? -1.913 2.070 -1.028 1.00 97.50 205 LEU A CA 1
ATOM 1579 C C . LEU A 1 205 ? -1.960 3.598 -1.227 1.00 97.50 205 LEU A C 1
ATOM 1581 O O . LEU A 1 205 ? -1.503 4.122 -2.233 1.00 97.50 205 LEU A O 1
ATOM 1585 N N . VAL A 1 206 ? -2.545 4.373 -0.315 1.00 96.81 206 VAL A N 1
ATOM 1586 C CA . VAL A 1 206 ? -3.235 3.965 0.924 1.00 96.81 206 VAL A CA 1
ATOM 1587 C C . VAL A 1 206 ? -4.603 4.633 1.025 1.00 96.81 206 VAL A C 1
ATOM 1589 O O . VAL A 1 206 ? -4.821 5.679 0.418 1.00 96.81 206 VAL A O 1
ATOM 1592 N N . THR A 1 207 ? -5.508 4.064 1.828 1.00 97.81 207 THR A N 1
ATOM 1593 C CA . THR A 1 207 ? -6.804 4.684 2.129 1.00 97.81 207 THR A CA 1
ATOM 1594 C C . THR A 1 207 ? -6.602 6.011 2.850 1.00 97.81 207 THR A C 1
ATOM 1596 O O . THR A 1 207 ? -5.795 6.108 3.786 1.00 97.81 207 THR A O 1
ATOM 1599 N N . ALA A 1 208 ? -7.309 7.051 2.411 1.00 96.12 208 ALA A N 1
ATOM 1600 C CA . ALA A 1 208 ? -7.282 8.336 3.092 1.00 96.12 208 ALA A CA 1
ATOM 1601 C C . ALA A 1 208 ? -8.157 8.248 4.348 1.00 96.12 208 ALA A C 1
ATOM 1603 O O . ALA A 1 208 ? -9.373 8.081 4.264 1.00 96.12 208 ALA A O 1
ATOM 1604 N N . ASN A 1 209 ? -7.542 8.390 5.525 1.00 96.69 209 ASN A N 1
ATOM 1605 C CA . ASN A 1 209 ? -8.218 8.244 6.819 1.00 96.69 209 ASN A CA 1
ATOM 1606 C C . ASN A 1 209 ? -9.493 9.098 6.961 1.00 96.69 209 ASN A C 1
ATOM 1608 O O . ASN A 1 209 ? -10.435 8.726 7.647 1.00 96.69 209 ASN A O 1
ATOM 1612 N N . THR A 1 210 ? -9.525 10.263 6.325 1.00 95.81 210 THR A N 1
ATOM 1613 C CA . THR A 1 210 ? -10.630 11.223 6.407 1.00 95.81 210 THR A CA 1
ATOM 1614 C C . THR A 1 210 ? -11.840 10.856 5.552 1.00 95.81 210 THR A C 1
ATOM 1616 O O . THR A 1 210 ? -12.908 11.415 5.778 1.00 95.81 210 THR A O 1
ATOM 1619 N N . PHE A 1 211 ? -11.722 9.930 4.595 1.00 97.06 211 PHE A N 1
ATOM 1620 C CA . PHE A 1 211 ? -12.822 9.615 3.675 1.00 97.06 211 PHE A CA 1
ATOM 1621 C C . PHE A 1 211 ? -13.962 8.839 4.321 1.00 97.06 211 PHE A C 1
ATOM 1623 O O . PHE A 1 211 ? -15.094 8.889 3.844 1.00 97.06 211 PHE A O 1
ATOM 1630 N N . ARG A 1 212 ? -13.680 8.090 5.388 1.00 96.00 212 ARG A N 1
ATOM 1631 C CA . ARG A 1 212 ? -14.650 7.195 6.023 1.00 96.00 212 ARG A CA 1
ATOM 1632 C C . ARG A 1 212 ? -14.501 7.285 7.534 1.00 96.00 212 ARG A C 1
ATOM 1634 O O . ARG A 1 212 ? -13.401 7.452 8.047 1.00 96.00 212 ARG A O 1
ATOM 1641 N N . SER A 1 213 ? -15.609 7.127 8.256 1.00 96.06 213 SER A N 1
ATOM 1642 C CA . SER A 1 213 ? -15.541 6.886 9.701 1.00 96.06 213 SER A CA 1
ATOM 1643 C C . SER A 1 213 ? -14.683 5.638 9.962 1.00 96.06 213 SER A C 1
ATOM 1645 O O . SER A 1 213 ? -14.894 4.634 9.277 1.00 96.06 213 SER A O 1
ATOM 1647 N N . PRO A 1 214 ? -13.755 5.640 10.936 1.00 97.44 214 PRO A N 1
ATOM 1648 C CA . PRO A 1 214 ? -12.899 4.485 11.203 1.00 97.44 214 PRO A CA 1
ATOM 1649 C C . PRO A 1 214 ? -13.700 3.255 11.645 1.00 97.44 214 PRO A C 1
ATOM 1651 O O . PRO A 1 214 ? -13.364 2.133 11.271 1.00 97.44 214 PRO A O 1
ATOM 1654 N N . ALA A 1 215 ? -14.822 3.457 12.342 1.00 97.00 215 ALA A N 1
ATOM 1655 C CA . ALA A 1 215 ? -15.774 2.392 12.640 1.00 97.00 215 ALA A CA 1
ATOM 1656 C C . ALA A 1 215 ? -16.361 1.784 11.354 1.00 97.00 215 ALA A C 1
ATOM 1658 O O . ALA A 1 215 ? -16.367 0.570 11.184 1.00 97.00 215 ALA A O 1
ATOM 1659 N N . LEU A 1 216 ? -16.801 2.609 10.399 1.00 97.81 216 LEU A N 1
ATOM 1660 C CA . LEU A 1 216 ? -17.309 2.108 9.119 1.00 97.81 216 LEU A CA 1
ATOM 1661 C C . LEU A 1 216 ? -16.201 1.431 8.295 1.00 97.81 216 LEU A C 1
ATOM 1663 O O . LEU A 1 216 ? -16.421 0.358 7.734 1.00 97.81 216 LEU A O 1
ATOM 1667 N N . LEU A 1 217 ? -15.001 2.012 8.261 1.00 98.56 217 LEU A N 1
ATOM 1668 C CA . LEU A 1 217 ? -13.854 1.460 7.547 1.00 98.56 217 LEU A CA 1
ATOM 1669 C C . LEU A 1 217 ? -13.481 0.072 8.077 1.00 98.56 217 LEU A C 1
ATOM 1671 O O . LEU A 1 217 ? -13.314 -0.846 7.282 1.00 98.56 217 LEU A O 1
ATOM 1675 N N . ALA A 1 218 ? -13.449 -0.132 9.397 1.00 98.25 218 ALA A N 1
ATOM 1676 C CA . ALA A 1 218 ? -13.210 -1.455 9.974 1.00 98.25 218 ALA A CA 1
ATOM 1677 C C . ALA A 1 218 ? -14.256 -2.493 9.517 1.00 98.25 218 ALA A C 1
ATOM 1679 O O . ALA A 1 218 ? -13.923 -3.667 9.338 1.00 98.25 218 ALA A O 1
ATOM 1680 N N . LYS A 1 219 ? -15.515 -2.083 9.288 1.00 98.00 219 LYS A N 1
ATOM 1681 C CA . LYS A 1 219 ? -16.562 -2.968 8.754 1.00 98.00 219 LYS A CA 1
ATOM 1682 C C . LYS A 1 219 ? -16.300 -3.301 7.287 1.00 98.00 219 LYS A C 1
ATOM 1684 O O . LYS A 1 219 ? -16.352 -4.472 6.934 1.00 98.00 219 LYS A O 1
ATOM 1689 N N . ILE A 1 220 ? -15.977 -2.298 6.469 1.00 98.62 220 ILE A N 1
ATOM 1690 C CA . ILE A 1 220 ? -15.638 -2.465 5.046 1.00 98.62 220 ILE A CA 1
ATOM 1691 C C . ILE A 1 220 ? -14.447 -3.414 4.886 1.00 98.62 220 ILE A C 1
ATOM 1693 O O . ILE A 1 220 ? -14.544 -4.397 4.155 1.00 98.62 220 ILE A O 1
ATOM 1697 N N . VAL A 1 221 ? -13.365 -3.167 5.628 1.00 98.62 221 VAL A N 1
ATOM 1698 C CA . VAL A 1 221 ? -12.154 -3.999 5.635 1.00 98.62 221 VAL A CA 1
ATOM 1699 C C . VAL A 1 221 ? -12.497 -5.441 5.997 1.00 98.62 221 VAL A C 1
ATOM 1701 O O . VAL A 1 221 ? -12.087 -6.356 5.294 1.00 98.62 221 VAL A O 1
ATOM 1704 N N . THR A 1 222 ? -13.293 -5.651 7.052 1.00 98.62 222 THR A N 1
ATOM 1705 C CA . THR A 1 222 ? -13.726 -6.998 7.460 1.00 98.62 222 THR A CA 1
ATOM 1706 C C . THR A 1 222 ? -14.549 -7.678 6.366 1.00 98.62 222 THR A C 1
ATOM 1708 O O . THR A 1 222 ? -14.367 -8.861 6.104 1.00 98.62 222 THR A 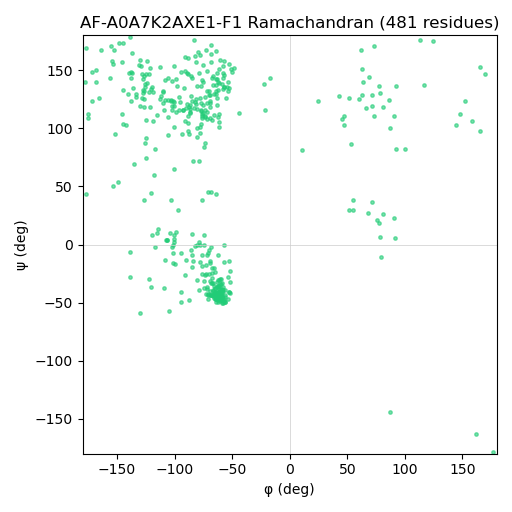O 1
ATOM 1711 N N . THR A 1 223 ? -15.441 -6.955 5.691 1.00 98.69 223 THR A N 1
ATOM 1712 C CA . THR A 1 223 ? -16.226 -7.518 4.585 1.00 98.69 223 THR A CA 1
ATOM 1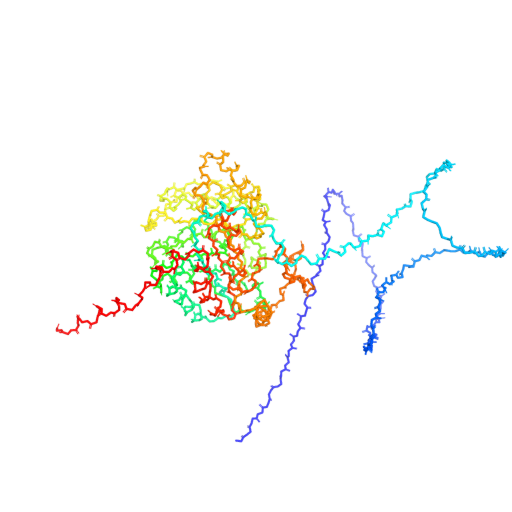713 C C . THR A 1 223 ? -15.330 -7.940 3.420 1.00 98.69 223 THR A C 1
ATOM 1715 O O . THR A 1 223 ? -15.482 -9.049 2.915 1.00 98.69 223 THR A O 1
ATOM 1718 N N . VAL A 1 224 ? -14.368 -7.105 3.017 1.00 98.75 224 VAL A N 1
ATOM 1719 C CA . VAL A 1 224 ? -13.407 -7.452 1.954 1.00 98.75 224 VAL A CA 1
ATOM 1720 C C . VAL A 1 224 ? -12.493 -8.605 2.378 1.00 98.75 224 VAL A C 1
ATOM 1722 O O . VAL A 1 224 ? -12.178 -9.472 1.564 1.00 98.75 224 VAL A O 1
ATOM 1725 N N . ASP A 1 225 ? -12.120 -8.676 3.655 1.00 98.75 225 ASP A N 1
ATOM 1726 C CA . ASP A 1 225 ? -11.385 -9.810 4.217 1.00 98.75 225 ASP A CA 1
ATOM 1727 C C . ASP A 1 225 ? -12.166 -11.122 4.056 1.00 98.75 225 ASP A C 1
ATOM 1729 O O . ASP A 1 225 ? -11.616 -12.107 3.575 1.00 98.75 225 ASP A O 1
ATOM 1733 N N . HIS A 1 226 ? -13.471 -11.123 4.342 1.00 98.69 226 HIS A N 1
ATOM 1734 C CA . HIS A 1 226 ? -14.334 -12.289 4.108 1.00 98.69 226 HIS A CA 1
ATOM 1735 C C . HIS A 1 226 ? -14.483 -12.631 2.626 1.00 98.69 226 HIS A C 1
ATOM 1737 O O . HIS A 1 226 ? -14.324 -13.793 2.263 1.00 98.69 226 HIS A O 1
ATOM 1743 N N . ILE A 1 227 ? -14.735 -11.637 1.767 1.00 98.81 227 ILE A N 1
ATOM 1744 C CA . ILE A 1 227 ? -14.869 -11.843 0.313 1.00 98.81 227 ILE A CA 1
ATOM 1745 C C . ILE A 1 227 ? -13.594 -12.458 -0.275 1.00 98.81 227 ILE A C 1
ATOM 1747 O O . ILE A 1 227 ? -13.664 -13.343 -1.120 1.00 98.81 227 ILE A O 1
ATOM 1751 N N . SER A 1 228 ? -12.430 -12.005 0.189 1.00 98.62 228 SER A N 1
ATOM 1752 C CA . SER A 1 228 ? -11.133 -12.481 -0.289 1.00 98.62 228 SER A CA 1
ATOM 1753 C C . SER A 1 228 ? -10.636 -13.750 0.418 1.00 98.62 228 SER A C 1
ATOM 1755 O O . SER A 1 228 ? -9.599 -14.285 0.034 1.00 98.62 228 SER A O 1
ATOM 1757 N N . GLY A 1 229 ? -11.328 -14.265 1.437 1.00 98.12 229 GLY A N 1
ATOM 1758 C CA . GLY A 1 229 ? -10.876 -15.445 2.186 1.00 98.12 229 GLY A CA 1
ATOM 1759 C C . GLY A 1 229 ? -9.664 -15.186 3.094 1.00 98.12 229 GLY A C 1
ATOM 1760 O O . GLY A 1 229 ? -8.792 -16.045 3.248 1.00 98.12 229 GLY A O 1
ATOM 1761 N N . GLY A 1 230 ? -9.584 -14.004 3.705 1.00 98.19 230 GLY A N 1
ATOM 1762 C CA . GLY A 1 230 ? -8.530 -13.641 4.655 1.00 98.19 230 GLY A CA 1
ATOM 1763 C C . GLY A 1 230 ? -7.302 -12.982 4.024 1.00 98.19 230 GLY A C 1
ATOM 1764 O O . GLY A 1 230 ? -6.203 -13.108 4.570 1.00 98.19 230 GLY A O 1
ATOM 1765 N N . ARG A 1 231 ? -7.440 -12.385 2.833 1.00 98.44 231 ARG A N 1
ATOM 1766 C CA . ARG A 1 231 ? -6.327 -11.808 2.054 1.00 98.44 231 ARG A CA 1
ATOM 1767 C C . ARG A 1 231 ? -6.313 -10.277 2.049 1.00 98.44 231 ARG A C 1
ATOM 1769 O O . ARG A 1 231 ? -5.475 -9.690 1.367 1.00 98.44 231 ARG A O 1
ATOM 1776 N N . ALA A 1 232 ? -7.215 -9.622 2.775 1.00 98.62 232 ALA A N 1
ATOM 1777 C CA . ALA A 1 232 ? -7.245 -8.167 2.818 1.00 98.62 232 ALA A CA 1
ATOM 1778 C C . ALA A 1 232 ? -6.064 -7.601 3.624 1.00 98.62 232 ALA A C 1
ATOM 1780 O O . ALA A 1 232 ? -5.611 -8.198 4.598 1.00 98.62 232 ALA A O 1
ATOM 1781 N N . ILE A 1 233 ? -5.608 -6.411 3.241 1.00 98.75 233 ILE A N 1
ATOM 1782 C CA . ILE A 1 233 ? -4.690 -5.558 3.995 1.00 98.75 233 ILE A CA 1
ATOM 1783 C C . ILE A 1 233 ? -5.325 -4.172 4.100 1.00 98.75 233 ILE A C 1
ATOM 1785 O O . ILE A 1 233 ? -5.771 -3.595 3.107 1.00 98.75 233 ILE A O 1
ATOM 1789 N N . LEU A 1 234 ? -5.328 -3.595 5.299 1.00 98.81 234 LEU A N 1
ATOM 1790 C CA . LEU A 1 234 ? -5.692 -2.197 5.500 1.00 98.81 234 LEU A CA 1
ATOM 1791 C C . LEU A 1 234 ? -4.455 -1.315 5.334 1.00 98.81 234 LEU A C 1
ATOM 1793 O O . LEU A 1 234 ? -3.716 -1.102 6.291 1.00 98.81 234 LEU A O 1
ATOM 1797 N N . GLY A 1 235 ? -4.239 -0.764 4.142 1.00 98.69 235 GLY A N 1
ATOM 1798 C CA . GLY A 1 235 ? -3.289 0.333 3.967 1.00 98.69 235 GLY A CA 1
ATOM 1799 C C . GLY A 1 235 ? -3.933 1.678 4.268 1.00 98.69 235 GLY A C 1
ATOM 1800 O O . GLY A 1 235 ? -4.936 2.022 3.657 1.00 98.69 235 GLY A O 1
ATOM 1801 N N . ILE A 1 236 ? -3.377 2.461 5.191 1.00 98.75 236 ILE A N 1
ATOM 1802 C CA . ILE A 1 236 ? -3.969 3.724 5.651 1.00 98.75 236 ILE A CA 1
ATOM 1803 C C . ILE A 1 236 ? -2.938 4.844 5.806 1.00 98.75 236 ILE A C 1
ATOM 1805 O O . ILE A 1 236 ? -1.791 4.632 6.208 1.00 98.75 236 ILE A O 1
ATOM 1809 N N . GLY A 1 237 ? -3.360 6.065 5.475 1.00 97.69 237 GLY A N 1
ATOM 1810 C CA . GLY A 1 237 ? -2.565 7.281 5.617 1.00 97.69 237 GLY A CA 1
ATOM 1811 C C . GLY A 1 237 ? -3.421 8.508 5.918 1.00 97.69 237 GLY A C 1
ATOM 1812 O O . GLY A 1 237 ? -4.648 8.468 5.908 1.00 97.69 237 GLY A O 1
ATOM 1813 N N . GLY A 1 238 ? -2.767 9.636 6.196 1.00 94.00 238 GLY A N 1
ATOM 1814 C CA . GLY A 1 238 ? -3.446 10.838 6.696 1.00 94.00 238 GLY A CA 1
ATOM 1815 C C . GLY A 1 238 ? -4.307 11.596 5.677 1.00 94.00 238 GLY A C 1
ATOM 1816 O O . GLY A 1 238 ? -4.991 12.535 6.071 1.00 94.00 238 GLY A O 1
ATOM 1817 N N . GLY A 1 239 ? -4.255 11.241 4.389 1.00 90.06 239 GLY A N 1
ATOM 1818 C CA . GLY A 1 239 ? -4.890 12.005 3.310 1.00 90.06 239 GLY A CA 1
ATOM 1819 C C . GLY A 1 239 ? -4.217 13.366 3.065 1.00 90.06 239 GLY A C 1
ATOM 1820 O O . GLY A 1 239 ? -3.727 14.042 3.981 1.00 90.06 239 GLY A O 1
ATOM 1821 N N . TRP A 1 240 ? -4.153 13.791 1.804 1.00 84.88 240 TRP A N 1
ATOM 1822 C CA . TRP A 1 240 ? -3.424 15.013 1.440 1.00 84.88 240 TRP A CA 1
ATOM 1823 C C . TRP A 1 240 ? -4.136 15.888 0.412 1.00 84.88 240 TRP A C 1
ATOM 1825 O O . TRP A 1 240 ? -3.959 17.108 0.452 1.00 84.88 240 TRP A O 1
ATOM 1835 N N . PHE A 1 241 ? -4.971 15.315 -0.455 1.00 88.62 241 PHE A N 1
ATOM 1836 C CA . PHE A 1 241 ? -5.546 16.063 -1.561 1.00 88.62 241 PHE A CA 1
ATOM 1837 C C . PHE A 1 241 ? -6.858 16.755 -1.162 1.00 88.62 241 PHE A C 1
ATOM 1839 O O . PHE A 1 241 ? -7.944 16.176 -1.116 1.00 88.62 241 PHE A O 1
ATOM 1846 N N . ARG A 1 242 ? -6.747 18.044 -0.821 1.00 90.06 242 ARG A N 1
ATOM 1847 C CA . ARG A 1 242 ? -7.866 18.872 -0.335 1.00 90.06 242 ARG A CA 1
ATOM 1848 C C . ARG A 1 242 ? -9.007 18.997 -1.354 1.00 90.06 242 ARG A C 1
ATOM 1850 O O . ARG A 1 242 ? -10.156 19.168 -0.956 1.00 90.06 242 ARG A O 1
ATOM 1857 N N . GLN A 1 243 ? -8.705 18.928 -2.649 1.00 89.50 243 GLN A N 1
ATOM 1858 C CA . GLN A 1 243 ? -9.704 19.093 -3.704 1.00 89.50 243 GLN A CA 1
ATOM 1859 C C . GLN A 1 243 ? -10.779 18.001 -3.655 1.00 89.50 243 GLN A C 1
ATOM 1861 O O . GLN A 1 243 ? -11.960 18.323 -3.739 1.00 89.50 243 GLN A O 1
ATOM 1866 N N . GLU A 1 244 ? -10.391 16.746 -3.426 1.00 92.38 244 GLU A N 1
ATOM 1867 C CA . GLU A 1 244 ? -11.330 15.622 -3.292 1.00 92.38 244 GLU A CA 1
ATOM 1868 C C . GLU A 1 244 ? -12.296 15.827 -2.135 1.00 92.38 244 GLU A C 1
ATOM 1870 O O . GLU A 1 244 ? -13.493 15.594 -2.274 1.00 92.38 244 GLU A O 1
ATOM 1875 N N . HIS A 1 245 ? -11.779 16.342 -1.021 1.00 94.94 245 HIS A N 1
ATOM 1876 C CA . HIS A 1 245 ? -12.563 16.621 0.172 1.00 94.94 245 HIS A CA 1
ATOM 1877 C C . HIS A 1 245 ? -13.614 17.694 -0.096 1.00 94.94 245 HIS A C 1
ATOM 1879 O O . HIS A 1 245 ? -14.786 17.516 0.226 1.00 94.94 245 HIS A O 1
ATOM 1885 N N . ARG A 1 246 ? -13.212 18.785 -0.759 1.00 94.25 246 ARG A N 1
ATOM 1886 C CA . ARG A 1 246 ? -14.138 19.848 -1.164 1.00 94.25 246 ARG A CA 1
ATOM 1887 C C . ARG A 1 246 ? -15.200 19.330 -2.137 1.00 94.25 246 ARG A C 1
ATOM 1889 O O . ARG A 1 246 ? -16.362 19.683 -1.982 1.00 94.25 246 ARG A O 1
ATOM 1896 N N . ALA A 1 247 ? -14.805 18.520 -3.118 1.00 94.00 247 ALA A N 1
ATOM 1897 C CA . ALA A 1 247 ? -15.710 17.995 -4.139 1.00 94.00 247 ALA A CA 1
ATOM 1898 C C . ALA A 1 247 ? -16.737 16.998 -3.575 1.00 94.00 247 ALA A C 1
ATOM 1900 O O . ALA A 1 247 ? -17.871 16.973 -4.040 1.00 94.00 247 ALA A O 1
ATOM 1901 N N . HIS A 1 248 ? -16.359 16.228 -2.551 1.00 95.44 248 HIS A N 1
ATOM 1902 C CA . HIS A 1 248 ? -17.198 15.182 -1.955 1.00 95.44 248 HIS A CA 1
ATOM 1903 C C . HIS A 1 248 ? -17.819 15.574 -0.607 1.00 95.44 248 HIS A C 1
ATOM 1905 O O . HIS A 1 248 ? -18.380 14.723 0.077 1.00 95.44 248 HIS A O 1
ATOM 1911 N N . ALA A 1 249 ? -17.724 16.850 -0.213 1.00 96.31 249 ALA A N 1
ATOM 1912 C CA . ALA A 1 249 ? -18.215 17.356 1.073 1.00 96.31 249 ALA A CA 1
ATOM 1913 C C . ALA A 1 249 ? -17.658 16.595 2.297 1.00 96.31 249 ALA A C 1
ATOM 1915 O O . ALA A 1 249 ? -18.355 16.371 3.286 1.00 96.31 249 ALA A O 1
ATOM 1916 N N . ILE A 1 250 ? -16.381 16.215 2.236 1.00 96.25 250 ILE A N 1
ATOM 1917 C CA . ILE A 1 250 ? -15.662 15.533 3.316 1.00 96.25 250 ILE A CA 1
ATOM 1918 C C . ILE A 1 250 ? -14.851 16.569 4.096 1.00 96.25 250 ILE A C 1
ATOM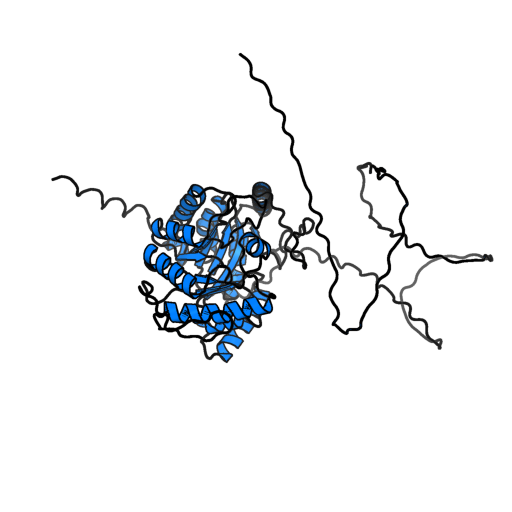 1920 O O . ILE A 1 250 ? -14.182 17.424 3.514 1.00 96.25 250 ILE A O 1
ATOM 1924 N N . ASP A 1 251 ? -14.866 16.483 5.424 1.00 94.75 251 ASP A N 1
ATOM 1925 C CA . ASP A 1 251 ? -14.036 17.346 6.260 1.00 94.75 251 ASP A CA 1
ATOM 1926 C C . ASP A 1 251 ? -12.541 17.002 6.115 1.00 94.75 251 ASP A C 1
ATOM 1928 O O . ASP A 1 251 ? -12.098 15.885 6.386 1.00 94.75 251 ASP A O 1
ATOM 1932 N N . PHE A 1 252 ? -11.744 17.990 5.707 1.00 93.19 252 PHE A N 1
ATOM 1933 C CA . PHE A 1 252 ? -10.291 17.865 5.562 1.00 93.19 252 PHE A CA 1
ATOM 1934 C C . PHE A 1 252 ? -9.526 18.091 6.876 1.00 93.19 252 PHE A C 1
ATOM 1936 O O . PHE A 1 252 ? -8.327 17.802 6.954 1.00 93.19 252 PHE A O 1
ATOM 1943 N N . GLY A 1 253 ? -10.179 18.646 7.898 1.00 92.38 253 GLY A N 1
ATOM 1944 C CA . GLY A 1 253 ? -9.532 19.149 9.105 1.00 92.38 253 GLY A CA 1
ATOM 1945 C C . GLY A 1 253 ? -8.772 20.467 8.891 1.00 92.38 253 GLY A C 1
ATOM 1946 O O . GLY A 1 253 ? -8.552 20.943 7.769 1.00 92.38 253 GLY A O 1
ATOM 1947 N N . SER A 1 254 ? -8.332 21.061 9.999 1.00 91.56 254 SER A N 1
ATOM 1948 C CA . SER A 1 254 ? -7.655 22.366 10.051 1.00 91.56 254 SER A CA 1
ATOM 1949 C C . SER A 1 254 ? -6.267 22.364 9.407 1.00 91.56 254 SER A C 1
ATOM 1951 O O . SER A 1 254 ? -5.787 23.395 8.938 1.00 91.56 254 SER A O 1
ATOM 1953 N N . GLY A 1 255 ? -5.607 21.208 9.327 1.00 89.69 255 GLY A N 1
ATOM 1954 C CA . GLY A 1 255 ? -4.281 21.117 8.738 1.00 89.69 255 GLY A CA 1
ATOM 1955 C C . GLY A 1 255 ? -3.660 19.732 8.821 1.00 89.69 255 GLY A C 1
ATOM 1956 O O . GLY A 1 255 ? -4.240 18.779 9.333 1.00 89.69 255 GLY A O 1
ATOM 1957 N N . PHE A 1 256 ? -2.432 19.633 8.310 1.00 87.94 256 PHE A N 1
ATOM 1958 C CA . PHE A 1 256 ? -1.670 18.383 8.287 1.00 87.94 256 PHE A CA 1
ATOM 1959 C C . PHE A 1 256 ? -1.472 17.787 9.687 1.00 87.94 256 PHE A C 1
ATOM 1961 O O . PHE A 1 256 ? -1.579 16.578 9.864 1.00 87.94 256 PHE A O 1
ATOM 1968 N N . GLY A 1 257 ? -1.220 18.640 10.687 1.00 93.00 257 GLY A N 1
ATOM 1969 C CA . GLY A 1 257 ? -1.040 18.217 12.073 1.00 93.00 257 GLY A CA 1
ATOM 1970 C C . GLY A 1 257 ? -2.256 17.476 12.624 1.00 93.00 257 GLY A C 1
ATOM 1971 O O . GLY A 1 257 ? -2.074 16.378 13.140 1.00 93.00 257 GLY A O 1
ATOM 1972 N N . GLU A 1 258 ? -3.452 18.049 12.468 1.00 95.62 258 GLU A N 1
ATOM 1973 C CA . GLU A 1 258 ? -4.708 17.452 12.936 1.00 95.62 258 GLU A CA 1
ATOM 1974 C C . GLU A 1 258 ? -5.025 16.153 12.193 1.00 95.62 258 GLU A C 1
ATOM 1976 O O . GLU A 1 258 ? -5.373 15.162 12.823 1.00 95.62 258 GLU A O 1
ATOM 1981 N N . ARG A 1 259 ? -4.842 16.101 10.865 1.00 95.62 259 ARG A N 1
ATOM 1982 C CA . ARG A 1 259 ? -5.092 14.864 10.104 1.00 95.62 259 ARG A CA 1
ATOM 1983 C C . ARG A 1 259 ? -4.232 13.691 10.570 1.00 95.62 259 ARG A C 1
ATOM 1985 O O . ARG A 1 259 ? -4.687 12.552 10.540 1.00 95.62 259 ARG A O 1
ATOM 1992 N N . LEU A 1 260 ? -3.002 13.955 11.009 1.00 97.00 260 LEU A N 1
ATOM 1993 C CA . LEU A 1 260 ? -2.147 12.920 11.587 1.00 97.00 260 LEU A CA 1
ATOM 1994 C C . LEU A 1 260 ? -2.539 12.537 13.021 1.00 97.00 260 LEU A C 1
ATOM 1996 O O . LEU A 1 260 ? -2.253 11.412 13.418 1.00 97.00 260 LEU A O 1
ATOM 2000 N N . ASP A 1 261 ? -3.182 13.425 13.782 1.00 97.56 261 ASP A N 1
ATOM 2001 C CA . ASP A 1 261 ? -3.761 13.063 15.085 1.00 97.56 261 ASP A CA 1
ATOM 2002 C C . ASP A 1 261 ? -5.017 12.205 14.894 1.00 97.56 261 ASP A C 1
ATOM 2004 O O . ASP A 1 261 ? -5.140 11.155 15.520 1.00 97.56 261 ASP A O 1
ATOM 2008 N N . ARG A 1 262 ? -5.877 12.580 13.934 1.00 97.81 262 ARG A N 1
ATOM 2009 C CA . ARG A 1 262 ? -7.003 11.755 13.471 1.00 97.81 262 ARG A CA 1
ATOM 2010 C C . ARG A 1 262 ? -6.529 10.364 13.043 1.00 97.81 262 ARG A C 1
ATOM 2012 O O . ARG A 1 262 ? -7.118 9.373 13.450 1.00 97.81 262 ARG A O 1
ATOM 2019 N N . LEU A 1 263 ? -5.453 10.275 12.257 1.00 98.44 263 LEU A N 1
ATOM 2020 C CA . LEU A 1 263 ? -4.895 8.989 11.828 1.00 98.44 263 LEU A CA 1
ATOM 2021 C C . LEU A 1 263 ? -4.483 8.108 13.020 1.00 98.44 263 LEU A C 1
ATOM 2023 O O . LEU A 1 263 ? -4.798 6.924 13.024 1.00 98.44 263 LEU A O 1
ATOM 2027 N N . ASP A 1 264 ? -3.793 8.664 14.020 1.00 98.50 264 ASP A N 1
ATOM 2028 C CA . ASP A 1 264 ? -3.349 7.906 15.200 1.00 98.50 264 ASP A CA 1
ATOM 2029 C C . ASP A 1 264 ? -4.537 7.319 15.979 1.00 98.50 264 ASP A C 1
ATOM 2031 O O . ASP A 1 264 ? -4.533 6.132 16.306 1.00 98.50 264 ASP A O 1
ATOM 2035 N N . GLU A 1 265 ? -5.576 8.130 16.212 1.00 98.38 265 GLU A N 1
ATOM 2036 C CA . GLU A 1 265 ? -6.809 7.701 16.886 1.00 98.38 265 GLU A CA 1
ATOM 2037 C C . GLU A 1 265 ? -7.568 6.643 16.073 1.00 98.38 265 GLU A C 1
ATOM 2039 O O . GLU A 1 265 ? -7.957 5.600 16.603 1.00 98.38 265 GLU A O 1
ATOM 2044 N N . ALA A 1 266 ? -7.733 6.878 14.769 1.00 98.38 266 ALA A N 1
ATOM 2045 C CA . ALA A 1 266 ? -8.442 5.978 13.871 1.00 98.38 266 ALA A CA 1
ATOM 2046 C C . ALA A 1 266 ? -7.780 4.601 13.778 1.00 98.38 266 ALA A C 1
ATOM 2048 O O . ALA A 1 266 ? -8.470 3.587 13.872 1.00 98.38 266 ALA A O 1
ATOM 2049 N N . VAL A 1 267 ? -6.454 4.543 13.617 1.00 98.44 267 VAL A N 1
ATOM 2050 C CA . VAL A 1 267 ? -5.737 3.266 13.500 1.00 98.44 267 VAL A CA 1
ATOM 2051 C C . VAL A 1 267 ? -5.853 2.458 14.794 1.00 98.44 267 VAL A C 1
ATOM 2053 O O . VAL A 1 267 ? -6.101 1.254 14.726 1.00 98.44 267 VAL A O 1
ATOM 2056 N N . GLY A 1 268 ? -5.742 3.104 15.961 1.00 97.81 268 GLY A N 1
ATOM 2057 C CA . GLY A 1 268 ? -5.960 2.443 17.250 1.00 97.81 268 GLY A CA 1
ATOM 2058 C C . GLY A 1 268 ? -7.371 1.859 17.373 1.00 97.81 268 GLY A C 1
ATOM 2059 O O . GLY A 1 268 ? -7.528 0.680 17.689 1.00 97.81 268 GLY A O 1
ATOM 2060 N N . LEU A 1 269 ? -8.395 2.650 17.036 1.00 98.06 269 LEU A N 1
ATOM 2061 C CA . LEU A 1 269 ? -9.795 2.216 17.065 1.00 98.06 269 LEU A CA 1
ATOM 2062 C C . LEU A 1 269 ? -10.062 1.049 16.105 1.00 98.06 269 LEU A C 1
ATOM 2064 O O . LEU A 1 269 ? -10.693 0.061 16.482 1.00 98.06 269 LEU A O 1
ATOM 2068 N N . ILE A 1 270 ? -9.557 1.136 14.872 1.00 98.25 270 ILE A N 1
ATOM 2069 C CA . ILE A 1 270 ? -9.717 0.083 13.864 1.00 98.25 270 ILE A CA 1
ATOM 2070 C C . ILE A 1 270 ? -9.032 -1.208 14.321 1.00 98.25 270 ILE A C 1
ATOM 2072 O O . ILE A 1 270 ? -9.632 -2.276 14.211 1.00 98.25 270 ILE A O 1
ATOM 2076 N N . ARG A 1 271 ? -7.814 -1.129 14.874 1.00 97.31 271 ARG A N 1
ATOM 2077 C CA . ARG A 1 271 ? -7.086 -2.295 15.401 1.00 97.31 271 ARG A CA 1
ATOM 2078 C C . ARG A 1 271 ? -7.886 -3.043 16.464 1.00 97.31 271 ARG A C 1
ATOM 2080 O O . ARG A 1 271 ? -8.052 -4.253 16.328 1.00 97.31 271 ARG A O 1
ATOM 2087 N N . SER A 1 272 ? -8.430 -2.339 17.455 1.00 96.62 272 SER A N 1
ATOM 2088 C CA . SER A 1 272 ? -9.266 -2.953 18.496 1.00 96.62 272 SER A CA 1
ATOM 2089 C C . SER A 1 272 ? -10.526 -3.607 17.920 1.00 96.62 272 SER A C 1
ATOM 2091 O O . SER A 1 272 ? -10.844 -4.753 18.246 1.00 96.62 272 SER A O 1
ATOM 2093 N N . LEU A 1 273 ? -11.220 -2.930 16.997 1.00 97.31 273 LEU A N 1
ATOM 2094 C CA . LEU A 1 273 ? -12.404 -3.500 16.343 1.00 97.31 273 LEU A CA 1
ATOM 2095 C C . LEU A 1 273 ? -12.071 -4.759 15.529 1.00 97.31 273 LEU A C 1
ATOM 2097 O O . LEU A 1 273 ? -12.819 -5.736 15.584 1.00 97.31 273 LEU A O 1
ATOM 2101 N N . LEU A 1 274 ? -10.954 -4.759 14.795 1.00 96.44 274 LEU A N 1
ATOM 2102 C CA . LEU A 1 274 ? -10.499 -5.910 14.006 1.00 96.44 274 LEU A CA 1
ATOM 2103 C C . LEU A 1 274 ? -10.033 -7.077 14.887 1.00 96.44 274 LEU A C 1
ATOM 2105 O O . LEU A 1 274 ? -10.250 -8.226 14.514 1.00 96.44 274 LEU A O 1
ATOM 2109 N N . ALA A 1 275 ? -9.481 -6.805 16.074 1.00 94.12 275 ALA A N 1
ATOM 2110 C CA . ALA A 1 275 ? -9.186 -7.819 17.093 1.00 94.12 275 ALA A CA 1
ATOM 2111 C C . ALA A 1 275 ? -10.459 -8.404 17.749 1.00 94.12 275 ALA A C 1
ATOM 2113 O O . ALA A 1 275 ? -10.404 -9.347 18.544 1.00 94.12 275 ALA A O 1
ATOM 2114 N N . GLY A 1 276 ? -11.638 -7.873 17.402 1.00 93.12 276 GLY A N 1
ATOM 2115 C CA . GLY A 1 276 ? -12.929 -8.335 17.896 1.00 93.12 276 GLY A CA 1
ATOM 2116 C C . GLY A 1 276 ? -13.247 -7.867 19.313 1.00 93.12 276 GLY A C 1
ATOM 2117 O O . GLY A 1 276 ? -14.108 -8.475 19.968 1.00 93.12 276 GLY A O 1
ATOM 2118 N N . GLU A 1 277 ? -12.556 -6.828 19.781 1.00 95.56 277 GLU A N 1
ATOM 2119 C CA . GLU A 1 277 ? -12.853 -6.125 21.023 1.00 95.56 277 GLU A CA 1
ATOM 2120 C C . GLU A 1 277 ? -14.174 -5.353 20.903 1.00 95.56 277 GLU A C 1
ATOM 2122 O O . GLU A 1 277 ? -14.722 -5.143 19.817 1.00 95.56 277 GLU A O 1
ATOM 2127 N N . GLU A 1 278 ? -14.709 -4.960 22.051 1.00 96.94 278 GLU A N 1
ATOM 2128 C CA . GLU A 1 278 ? -15.772 -3.967 22.127 1.00 96.94 278 GLU A CA 1
ATOM 2129 C C . GLU A 1 278 ? -15.155 -2.656 22.571 1.00 96.94 278 GLU A C 1
ATOM 2131 O O . GLU A 1 278 ? -14.475 -2.601 23.594 1.00 96.94 278 G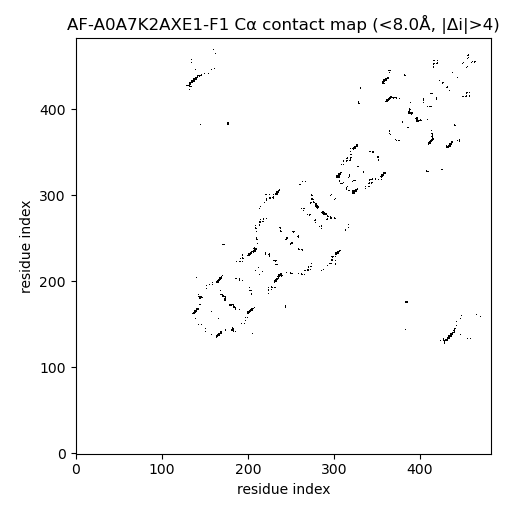LU A O 1
ATOM 2136 N N . VAL A 1 279 ? -15.357 -1.623 21.763 1.00 96.06 279 VAL A N 1
ATOM 2137 C CA . VAL A 1 279 ? -14.639 -0.362 21.878 1.00 96.06 279 VAL A CA 1
ATOM 2138 C C . VAL A 1 279 ? -15.612 0.726 22.296 1.00 96.06 279 VAL A C 1
ATOM 2140 O O . VAL A 1 279 ? -16.629 0.968 21.642 1.00 96.06 279 VAL A O 1
ATOM 2143 N N . SER A 1 280 ? -15.268 1.405 23.384 1.00 95.75 280 SER A N 1
ATOM 2144 C CA . SER A 1 280 ? -15.805 2.719 23.721 1.00 95.75 280 SER A CA 1
ATOM 2145 C C . SER A 1 280 ? -14.640 3.700 23.765 1.00 95.75 280 SER A C 1
ATOM 2147 O O . SER A 1 280 ? -13.610 3.401 24.367 1.00 95.75 280 SER A O 1
ATOM 2149 N N . SER A 1 281 ? -14.786 4.839 23.102 1.00 93.06 281 SER A N 1
ATOM 2150 C CA . SER A 1 281 ? -13.786 5.900 23.039 1.00 93.06 281 SER A CA 1
ATOM 2151 C C . SER A 1 281 ? -14.507 7.234 23.115 1.00 93.06 281 SER A C 1
ATOM 2153 O O . SER A 1 281 ? -15.417 7.473 22.328 1.00 93.06 281 SER A O 1
ATOM 2155 N N . ASP A 1 282 ? -14.061 8.108 24.012 1.00 94.25 282 ASP A N 1
ATOM 2156 C CA . ASP A 1 282 ? -14.454 9.523 24.050 1.00 94.25 282 ASP A CA 1
ATOM 2157 C C . ASP A 1 282 ? -13.393 10.396 23.350 1.00 94.25 282 ASP A C 1
ATOM 2159 O O . ASP A 1 282 ? -13.142 11.541 23.730 1.00 94.25 282 ASP A O 1
ATOM 2163 N N . GLY A 1 283 ? -12.700 9.814 22.363 1.00 93.69 283 GLY A N 1
ATOM 2164 C CA . GLY A 1 283 ? -11.664 10.483 21.587 1.00 93.69 283 GLY A CA 1
ATOM 2165 C C . GLY A 1 283 ? -12.189 11.739 20.877 1.00 93.69 283 GLY A C 1
ATOM 2166 O O . GLY A 1 283 ? -13.362 11.798 20.497 1.00 93.69 283 GLY A O 1
ATOM 2167 N N . PRO A 1 284 ? -11.343 12.771 20.705 1.00 95.00 284 PRO A N 1
ATOM 2168 C CA . PRO A 1 284 ? -11.769 14.066 20.179 1.00 95.00 284 PRO A CA 1
ATOM 2169 C C . PRO A 1 284 ? -12.239 14.021 18.722 1.00 95.00 284 PRO A C 1
ATOM 2171 O O . PRO A 1 284 ? -12.922 14.950 18.291 1.00 95.00 284 PRO A O 1
ATOM 2174 N N . TYR A 1 285 ? -11.864 12.990 17.956 1.00 96.38 285 TYR A N 1
ATOM 2175 C CA . TYR A 1 285 ? -12.187 12.906 16.532 1.00 96.38 285 TYR A CA 1
ATOM 2176 C C . TYR A 1 285 ? -13.222 11.830 16.210 1.00 96.38 285 TYR A C 1
ATOM 2178 O O . TYR A 1 285 ? -14.067 12.044 15.339 1.00 96.38 285 TYR A O 1
ATOM 2186 N N . TYR A 1 286 ? -13.168 10.685 16.890 1.00 96.38 286 TYR A N 1
ATOM 2187 C CA . TYR A 1 286 ? -13.987 9.515 16.585 1.00 96.38 286 TYR A CA 1
ATOM 2188 C C . TYR A 1 286 ? -14.581 8.900 17.857 1.00 96.38 286 TYR A C 1
ATOM 2190 O O . TYR A 1 286 ? -14.215 7.781 18.238 1.00 96.38 286 TYR A O 1
ATOM 2198 N N . PRO A 1 287 ? -15.527 9.598 18.512 1.00 96.38 287 PRO A N 1
ATOM 2199 C CA . PRO A 1 287 ? -16.227 9.032 19.648 1.00 96.38 287 PRO A CA 1
ATOM 2200 C C . PRO A 1 287 ? -17.053 7.814 19.214 1.00 96.38 287 PRO A C 1
ATOM 2202 O O . PRO A 1 287 ? -17.786 7.856 18.221 1.00 96.38 287 PRO A O 1
ATOM 2205 N N . VAL A 1 288 ? -16.931 6.717 19.957 1.00 96.25 288 VAL A N 1
ATOM 2206 C CA . VAL A 1 288 ? -17.704 5.481 19.757 1.00 96.25 288 VAL A CA 1
ATOM 2207 C C . VAL A 1 288 ? -18.150 4.926 21.104 1.00 96.25 288 VAL A C 1
ATOM 2209 O O . VAL A 1 288 ? -17.439 5.050 22.098 1.00 96.25 288 VAL A O 1
ATOM 2212 N N . HIS A 1 289 ? -19.311 4.274 21.144 1.00 96.38 289 HIS A N 1
ATOM 2213 C CA . HIS A 1 289 ? -19.898 3.760 22.382 1.00 96.38 289 HIS A CA 1
ATOM 2214 C C . HIS A 1 289 ? -20.311 2.296 22.213 1.00 96.38 289 HIS A C 1
ATOM 2216 O O . HIS A 1 289 ? -21.151 1.990 21.368 1.00 96.38 289 HIS A O 1
ATOM 2222 N N . GLY A 1 290 ? -19.722 1.399 23.012 1.00 95.88 290 GLY A N 1
ATOM 2223 C CA . GLY A 1 290 ? -20.067 -0.029 23.060 1.00 95.88 290 GLY A CA 1
ATOM 2224 C C . GLY A 1 290 ? -19.994 -0.748 21.708 1.00 95.88 290 GLY A C 1
ATOM 2225 O O . GLY A 1 290 ? -20.769 -1.670 21.457 1.00 95.88 290 GLY A O 1
ATOM 2226 N N . LEU A 1 291 ? -19.124 -0.303 20.796 1.00 96.50 291 LEU A N 1
ATOM 2227 C CA . LEU A 1 291 ? -19.106 -0.805 19.427 1.00 96.50 291 LEU A CA 1
ATOM 2228 C C . LEU A 1 291 ? -18.323 -2.115 19.345 1.00 96.50 291 LEU A C 1
ATOM 2230 O O . LEU A 1 291 ? -17.129 -2.153 19.629 1.00 96.50 291 LEU A O 1
ATOM 2234 N N . ARG A 1 292 ? -18.974 -3.171 18.859 1.00 95.38 292 ARG A N 1
ATOM 2235 C CA . ARG A 1 292 ? -18.339 -4.450 18.526 1.00 95.38 292 ARG A CA 1
ATOM 2236 C C . ARG A 1 292 ? -18.643 -4.837 17.090 1.00 95.38 292 ARG A C 1
ATOM 2238 O O . ARG A 1 292 ? -19.777 -4.728 16.622 1.00 95.38 292 ARG A O 1
ATOM 2245 N N . HIS A 1 293 ? -17.638 -5.347 16.388 1.00 93.56 293 HIS A N 1
ATOM 2246 C CA . HIS A 1 293 ? -17.815 -5.859 15.038 1.00 93.56 293 HIS A CA 1
ATOM 2247 C C . HIS A 1 293 ? -18.030 -7.370 15.005 1.00 93.56 293 HIS A C 1
ATOM 2249 O O . HIS A 1 293 ? -17.232 -8.150 15.516 1.00 93.56 293 HIS A O 1
ATOM 2255 N N . VAL A 1 294 ? -19.118 -7.758 14.341 1.00 93.69 294 VAL A N 1
ATOM 2256 C CA . VAL A 1 294 ? -19.379 -9.117 13.864 1.00 93.69 294 VAL A CA 1
ATOM 2257 C C . VAL A 1 294 ? -19.729 -9.077 12.362 1.00 93.69 294 VAL A C 1
ATOM 2259 O O . VAL A 1 294 ? -20.372 -8.104 11.940 1.00 93.69 294 VAL A O 1
ATOM 2262 N N . PRO A 1 295 ? -19.296 -10.064 11.547 1.00 96.25 295 PRO A N 1
ATOM 2263 C CA . PRO A 1 295 ? -18.342 -11.129 11.894 1.00 96.25 295 PRO A CA 1
ATOM 2264 C C . PRO A 1 295 ? -16.943 -10.570 12.228 1.00 96.25 295 PRO A C 1
ATOM 2266 O O . PRO A 1 295 ? -16.678 -9.392 11.998 1.00 96.25 295 PRO A O 1
ATOM 2269 N N . ARG A 1 296 ? -16.070 -11.399 12.816 1.00 96.62 296 ARG A N 1
ATOM 2270 C CA . ARG A 1 296 ? -14.637 -11.081 12.990 1.00 96.62 296 ARG A CA 1
ATOM 2271 C C . ARG A 1 296 ? -13.875 -11.364 11.690 1.00 96.62 296 ARG A C 1
ATOM 2273 O O . ARG A 1 296 ? -14.368 -12.192 10.923 1.00 96.62 296 ARG A O 1
ATOM 2280 N N . PRO A 1 297 ? -12.701 -10.754 11.446 1.00 97.62 297 PRO A N 1
ATOM 2281 C CA . PRO A 1 297 ? -11.841 -11.127 10.321 1.00 97.62 297 PRO A CA 1
ATOM 2282 C C . PRO A 1 297 ? -11.585 -12.636 10.245 1.00 97.62 297 PRO A C 1
ATOM 2284 O O . PRO A 1 297 ? -11.512 -13.307 11.279 1.00 97.62 297 PRO A O 1
ATOM 2287 N N . VAL A 1 298 ? -11.417 -13.161 9.032 1.00 97.50 298 VAL A N 1
ATOM 2288 C CA . VAL A 1 298 ? -11.278 -14.600 8.738 1.00 97.50 298 VAL A CA 1
ATOM 2289 C C . VAL A 1 298 ? -10.120 -15.217 9.522 1.00 97.50 298 VAL A C 1
ATOM 2291 O O . VAL A 1 298 ? -10.238 -16.323 10.045 1.00 97.50 298 VAL A O 1
ATOM 2294 N N . ARG A 1 299 ? -9.009 -14.482 9.647 1.00 93.94 299 ARG A N 1
ATOM 2295 C CA . ARG A 1 299 ? -7.792 -14.918 10.355 1.00 93.94 299 ARG A CA 1
ATOM 2296 C C . ARG A 1 299 ? -7.687 -14.374 11.784 1.00 93.94 299 ARG A C 1
ATOM 2298 O O . ARG A 1 299 ? -6.634 -14.469 12.403 1.00 93.94 299 ARG A O 1
ATOM 2305 N N . GLY A 1 300 ? -8.761 -13.782 12.309 1.00 93.44 300 GLY A N 1
ATOM 2306 C CA . GLY A 1 300 ? -8.794 -13.143 13.629 1.00 93.44 300 GLY A CA 1
ATOM 2307 C C . GLY A 1 300 ? -8.179 -11.739 13.684 1.00 93.44 300 GLY A C 1
ATOM 2308 O O . GLY A 1 300 ? -8.385 -11.034 14.667 1.00 93.44 300 GLY A O 1
ATOM 2309 N N . SER A 1 301 ? -7.481 -11.309 12.634 1.00 94.00 301 SER A N 1
ATOM 2310 C CA . SER A 1 301 ? -6.981 -9.947 12.439 1.00 94.00 301 SER A CA 1
ATOM 2311 C C . SER A 1 301 ? -6.859 -9.635 10.942 1.00 94.00 301 SER A C 1
ATOM 2313 O O . SER A 1 301 ? -6.943 -10.538 10.109 1.00 94.00 301 SER A O 1
ATOM 2315 N N . VAL A 1 302 ? -6.663 -8.356 10.608 1.00 97.75 302 VAL A N 1
ATOM 2316 C CA . VAL A 1 302 ? -6.287 -7.898 9.260 1.00 97.75 302 VAL A CA 1
ATOM 2317 C C . VAL A 1 302 ? -4.976 -7.117 9.372 1.00 97.75 302 VAL A C 1
ATOM 2319 O O . VAL A 1 302 ? -4.894 -6.245 10.248 1.00 97.75 302 VAL A O 1
ATOM 2322 N N . PRO A 1 303 ? -3.964 -7.395 8.524 1.00 98.19 303 PRO A N 1
ATOM 2323 C CA . PRO A 1 303 ? -2.729 -6.627 8.509 1.00 98.19 303 PRO A CA 1
ATOM 2324 C C . PRO A 1 303 ? -2.978 -5.135 8.272 1.00 98.19 303 PRO A C 1
ATOM 2326 O O . PRO A 1 303 ? -3.755 -4.758 7.391 1.00 98.19 303 PRO A O 1
ATOM 2329 N N . VAL A 1 304 ? -2.303 -4.280 9.038 1.00 98.81 304 VAL A N 1
ATOM 2330 C CA . VAL A 1 304 ? -2.383 -2.821 8.906 1.00 98.81 304 VAL A CA 1
ATOM 2331 C C . VAL A 1 304 ? -1.079 -2.272 8.347 1.00 98.81 304 VAL A C 1
ATOM 2333 O O . VAL A 1 304 ? -0.034 -2.321 8.997 1.00 98.81 304 VAL A O 1
ATOM 2336 N N . LEU A 1 305 ? -1.151 -1.688 7.156 1.00 98.81 305 LEU A N 1
ATOM 2337 C CA . LEU A 1 305 ? -0.073 -0.933 6.541 1.00 98.81 305 LEU A CA 1
ATOM 2338 C C . LEU A 1 305 ? -0.255 0.560 6.835 1.00 98.81 305 LEU A C 1
ATOM 2340 O O . LEU A 1 305 ? -1.273 1.147 6.482 1.00 98.81 305 LEU A O 1
ATOM 2344 N N . VAL A 1 306 ? 0.737 1.205 7.451 1.00 98.81 306 VAL A N 1
ATOM 2345 C CA . VAL A 1 306 ? 0.744 2.666 7.646 1.00 98.81 306 VAL A CA 1
ATOM 2346 C C . VAL A 1 306 ? 1.672 3.308 6.620 1.00 98.81 306 VAL A C 1
ATOM 2348 O O . VAL A 1 306 ? 2.875 3.037 6.593 1.00 98.81 306 VAL A O 1
ATOM 2351 N N . GLY A 1 307 ? 1.109 4.173 5.776 1.00 97.56 307 GLY A N 1
ATOM 2352 C CA . GLY A 1 307 ? 1.840 4.885 4.730 1.00 97.56 307 GLY A CA 1
ATOM 2353 C C . GLY A 1 307 ? 2.365 6.249 5.182 1.00 97.56 307 GLY A C 1
ATOM 2354 O O . GLY A 1 307 ? 1.632 7.057 5.760 1.00 97.56 307 GLY A O 1
ATOM 2355 N N . GLY A 1 308 ? 3.625 6.544 4.856 1.00 92.81 308 GLY A N 1
ATOM 2356 C CA . GLY A 1 308 ? 4.207 7.886 4.959 1.00 92.81 308 GLY A CA 1
ATOM 2357 C C . GLY A 1 308 ? 5.478 7.977 5.807 1.00 92.81 308 GLY A C 1
ATOM 2358 O O . GLY A 1 308 ? 5.929 7.020 6.428 1.00 92.81 308 GLY A O 1
ATOM 2359 N N . ARG A 1 309 ? 6.079 9.175 5.824 1.00 92.19 309 ARG A N 1
ATOM 2360 C CA . ARG A 1 309 ? 7.436 9.424 6.360 1.00 92.19 309 ARG A CA 1
ATOM 2361 C C . ARG A 1 309 ? 7.507 10.409 7.528 1.00 92.19 309 ARG A C 1
ATOM 2363 O O . ARG A 1 309 ? 8.590 10.821 7.935 1.00 92.19 309 ARG A O 1
ATOM 2370 N N . GLY A 1 310 ? 6.373 10.834 8.082 1.00 93.81 310 GLY A N 1
ATOM 2371 C CA . GLY A 1 310 ? 6.355 11.818 9.165 1.00 93.81 310 GLY A CA 1
ATOM 2372 C C . GLY A 1 310 ? 7.081 11.321 10.423 1.00 93.81 310 GLY A C 1
ATOM 2373 O O . GLY A 1 310 ? 6.488 10.594 11.219 1.00 93.81 310 GLY A O 1
ATOM 2374 N N . LYS A 1 311 ? 8.327 11.777 10.647 1.00 96.50 311 LYS A N 1
ATOM 2375 C CA . LYS A 1 311 ? 9.211 11.338 11.753 1.00 96.50 311 LYS A CA 1
ATOM 2376 C C . LYS A 1 311 ? 8.584 11.454 13.153 1.00 96.50 311 LYS A C 1
ATOM 2378 O O . LYS A 1 311 ? 8.954 10.708 14.049 1.00 96.50 311 LYS A O 1
ATOM 2383 N N . ARG A 1 312 ? 7.648 12.389 13.363 1.00 96.12 312 ARG A N 1
ATOM 2384 C CA . ARG A 1 312 ? 7.033 12.656 14.680 1.00 96.12 312 ARG A CA 1
ATOM 2385 C C . ARG A 1 312 ? 5.721 11.918 14.940 1.00 96.12 312 ARG A C 1
ATOM 2387 O O . ARG A 1 312 ? 5.544 11.379 16.024 1.00 96.12 312 ARG A O 1
ATOM 2394 N N . LYS A 1 313 ? 4.775 11.978 13.999 1.00 97.25 313 LYS A N 1
ATOM 2395 C CA . LYS A 1 313 ? 3.412 11.454 14.194 1.00 97.25 313 LYS A CA 1
ATOM 2396 C C . LYS A 1 313 ? 3.216 10.137 13.450 1.00 97.25 313 LYS A C 1
ATOM 2398 O O . LYS A 1 313 ? 2.996 9.130 14.101 1.00 97.25 313 LYS A O 1
ATOM 2403 N N . THR A 1 314 ? 3.422 10.117 12.132 1.00 97.50 314 THR A N 1
ATOM 2404 C CA . THR A 1 314 ? 3.238 8.917 11.297 1.00 97.50 314 THR A CA 1
ATOM 2405 C C . THR A 1 314 ? 4.065 7.724 11.775 1.00 97.50 314 THR A C 1
ATOM 2407 O O . THR A 1 314 ? 3.509 6.652 11.972 1.00 97.50 314 THR A O 1
ATOM 2410 N N . LEU A 1 315 ? 5.371 7.898 12.024 1.00 98.56 315 LEU A N 1
ATOM 2411 C CA . LEU A 1 315 ? 6.213 6.785 12.493 1.00 98.56 315 LEU A CA 1
ATOM 2412 C C . LEU A 1 315 ? 5.893 6.352 13.930 1.00 98.56 315 LEU A C 1
ATOM 2414 O O . LEU A 1 315 ? 6.092 5.191 14.268 1.00 98.56 315 LEU A O 1
ATOM 2418 N N . ARG A 1 316 ? 5.343 7.246 14.761 1.00 98.50 316 ARG A N 1
ATOM 2419 C CA . ARG A 1 316 ? 4.834 6.895 16.095 1.00 98.50 316 ARG A CA 1
ATOM 2420 C C . ARG A 1 316 ? 3.570 6.038 15.991 1.00 98.50 316 ARG A C 1
ATOM 2422 O O . ARG A 1 316 ? 3.458 5.037 16.690 1.00 98.50 316 ARG A O 1
ATOM 2429 N N . THR A 1 317 ? 2.651 6.395 15.094 1.00 98.75 317 THR A N 1
ATOM 2430 C CA . THR A 1 317 ? 1.464 5.586 14.777 1.00 98.75 317 THR A CA 1
ATOM 2431 C C . THR A 1 317 ? 1.866 4.225 14.211 1.00 98.75 317 THR A C 1
ATOM 2433 O O . THR A 1 317 ? 1.342 3.204 14.647 1.00 98.75 317 THR A O 1
ATOM 2436 N N . ALA A 1 318 ? 2.847 4.184 13.302 1.00 98.75 318 ALA A N 1
ATOM 2437 C CA . ALA A 1 318 ? 3.364 2.930 12.760 1.00 98.75 318 ALA A CA 1
ATOM 2438 C C . ALA A 1 318 ? 3.991 2.043 13.849 1.00 98.75 318 ALA A C 1
ATOM 2440 O O . ALA A 1 318 ? 3.658 0.865 13.934 1.00 98.75 318 ALA A O 1
ATOM 2441 N N . ALA A 1 319 ? 4.817 2.608 14.735 1.00 98.75 319 ALA A N 1
ATOM 2442 C CA . ALA A 1 319 ? 5.385 1.870 15.863 1.00 98.75 319 ALA A CA 1
ATOM 2443 C C . ALA A 1 319 ? 4.301 1.228 16.741 1.00 98.75 319 ALA A C 1
ATOM 2445 O O . ALA A 1 319 ? 4.394 0.053 17.082 1.00 98.75 319 ALA A O 1
ATOM 2446 N N . ARG A 1 320 ? 3.239 1.976 17.060 1.00 98.50 320 ARG A N 1
ATOM 2447 C CA . ARG A 1 320 ? 2.133 1.488 17.896 1.00 98.50 320 ARG A CA 1
ATOM 2448 C C . ARG A 1 320 ? 1.283 0.424 17.213 1.00 98.50 320 ARG A C 1
ATOM 2450 O O . ARG A 1 320 ? 0.842 -0.504 17.879 1.00 98.50 320 ARG A O 1
ATOM 2457 N N . TYR A 1 321 ? 1.019 0.587 15.917 1.00 98.50 321 TYR A N 1
ATOM 2458 C CA . TYR A 1 321 ? -0.110 -0.095 15.294 1.00 98.50 321 TYR A CA 1
ATOM 2459 C C . TYR A 1 321 ? 0.137 -0.678 13.906 1.00 98.50 321 TYR A C 1
ATOM 2461 O O . TYR A 1 321 ? -0.769 -1.326 13.406 1.00 98.50 321 TYR A O 1
ATOM 2469 N N . ALA A 1 322 ? 1.268 -0.478 13.235 1.00 98.50 322 ALA A N 1
ATOM 2470 C CA . ALA A 1 322 ? 1.466 -1.046 11.896 1.00 98.50 322 ALA A CA 1
ATOM 2471 C C . ALA A 1 322 ? 1.977 -2.489 11.960 1.00 98.50 322 ALA A C 1
ATOM 2473 O O . ALA A 1 322 ? 2.805 -2.806 12.806 1.00 98.50 322 ALA A O 1
ATOM 2474 N N . ASP A 1 323 ? 1.531 -3.338 11.042 1.00 98.69 323 ASP A N 1
ATOM 2475 C CA . ASP A 1 323 ? 2.227 -4.576 10.662 1.00 98.69 323 ASP A CA 1
ATOM 2476 C C . ASP A 1 323 ? 3.185 -4.321 9.497 1.00 98.69 323 ASP A C 1
ATOM 2478 O O . ASP A 1 323 ? 4.181 -5.016 9.349 1.00 98.69 323 ASP A O 1
ATOM 2482 N N . ILE A 1 324 ? 2.900 -3.306 8.674 1.00 98.75 324 ILE A N 1
ATOM 2483 C CA . ILE A 1 324 ? 3.725 -2.916 7.531 1.00 98.75 324 ILE A CA 1
ATOM 2484 C C . ILE A 1 324 ? 3.906 -1.397 7.553 1.00 98.75 324 ILE A C 1
ATOM 2486 O O . ILE A 1 324 ? 2.942 -0.635 7.644 1.00 98.75 324 ILE A O 1
ATOM 2490 N N . TRP A 1 325 ? 5.140 -0.926 7.441 1.00 98.75 325 TRP A N 1
ATOM 2491 C CA . TRP A 1 325 ? 5.426 0.474 7.155 1.00 98.75 325 TRP A CA 1
ATOM 2492 C C . TRP A 1 325 ? 5.780 0.621 5.678 1.00 98.75 325 TRP A C 1
ATOM 2494 O O . TRP A 1 325 ? 6.702 -0.031 5.181 1.00 98.75 325 TRP A O 1
ATOM 2504 N N . ASN A 1 326 ? 5.039 1.478 4.976 1.00 98.38 326 ASN A N 1
ATOM 2505 C CA . ASN A 1 326 ? 5.296 1.798 3.577 1.00 98.38 326 ASN A CA 1
ATOM 2506 C C . ASN A 1 326 ? 5.823 3.223 3.417 1.00 98.38 326 ASN A C 1
ATOM 2508 O O . ASN A 1 326 ? 5.243 4.189 3.934 1.00 98.38 326 ASN A O 1
ATOM 2512 N N . ALA A 1 327 ? 6.910 3.349 2.662 1.00 93.75 327 ALA A N 1
ATOM 2513 C CA . ALA A 1 327 ? 7.594 4.608 2.416 1.00 93.75 327 ALA A CA 1
ATOM 2514 C C . ALA A 1 327 ? 8.044 4.749 0.953 1.00 93.75 327 ALA A C 1
ATOM 2516 O O . ALA A 1 327 ? 7.843 3.879 0.114 1.00 93.75 327 ALA A O 1
ATOM 2517 N N . TYR A 1 328 ? 8.652 5.889 0.648 1.00 89.25 328 TYR A N 1
ATOM 2518 C CA . TYR A 1 328 ? 9.241 6.221 -0.647 1.00 89.25 328 TYR A CA 1
ATOM 2519 C C . TYR A 1 328 ? 10.487 7.082 -0.418 1.00 89.25 328 TYR A C 1
ATOM 2521 O O . TYR A 1 328 ? 10.575 7.763 0.601 1.00 89.25 328 TYR A O 1
ATOM 2529 N N . GLY A 1 329 ? 11.423 7.117 -1.360 1.00 86.69 329 GLY A N 1
ATOM 2530 C CA . GLY A 1 329 ? 12.681 7.870 -1.242 1.00 86.69 329 GLY A CA 1
ATOM 2531 C C . GLY A 1 329 ? 13.895 6.955 -1.169 1.00 86.69 329 GLY A C 1
ATOM 2532 O O . GLY A 1 329 ? 13.745 5.738 -1.170 1.00 86.69 329 GLY A O 1
ATOM 2533 N N . THR A 1 330 ? 15.095 7.536 -1.143 1.00 87.31 330 THR A N 1
ATOM 2534 C CA . THR A 1 330 ? 16.337 6.758 -1.317 1.00 87.31 330 THR A CA 1
ATOM 2535 C C . THR A 1 330 ? 16.626 5.811 -0.143 1.00 87.31 330 THR A C 1
ATOM 2537 O O . THR A 1 330 ? 16.216 6.100 0.985 1.00 87.31 330 THR A O 1
ATOM 2540 N N . PRO A 1 331 ? 17.423 4.740 -0.341 1.00 88.75 331 PRO A N 1
ATOM 2541 C CA . PRO A 1 331 ? 17.824 3.850 0.750 1.00 88.75 331 PRO A CA 1
ATOM 2542 C C . PRO A 1 331 ? 18.449 4.587 1.944 1.00 88.75 331 PRO A C 1
ATOM 2544 O O . PRO A 1 331 ? 18.121 4.292 3.088 1.00 88.75 331 PRO A O 1
ATOM 2547 N N . ALA A 1 332 ? 19.291 5.597 1.694 1.00 88.75 332 ALA A N 1
ATOM 2548 C CA . ALA A 1 332 ? 19.928 6.382 2.753 1.00 88.75 332 ALA A CA 1
ATOM 2549 C C . ALA A 1 332 ? 18.903 7.148 3.604 1.00 88.75 332 ALA A C 1
ATOM 2551 O O . ALA A 1 332 ? 18.959 7.109 4.831 1.00 88.75 332 ALA A O 1
ATOM 2552 N N . GLU A 1 333 ? 17.927 7.798 2.964 1.00 90.56 333 GLU A N 1
ATOM 2553 C CA . GLU A 1 333 ? 16.852 8.471 3.691 1.00 90.56 333 GLU A CA 1
ATOM 2554 C C . GLU A 1 333 ? 16.016 7.477 4.493 1.00 90.56 333 GLU A C 1
ATOM 2556 O O . GLU A 1 333 ? 15.646 7.754 5.634 1.00 90.56 333 GLU A O 1
ATOM 2561 N N . LEU A 1 334 ? 15.692 6.328 3.902 1.00 92.50 334 LEU A N 1
ATOM 2562 C CA . LEU A 1 334 ? 14.857 5.328 4.549 1.00 92.50 334 LEU A CA 1
ATOM 2563 C C . LEU A 1 334 ? 15.548 4.681 5.752 1.00 92.50 334 LEU A C 1
ATOM 2565 O O . LEU A 1 334 ? 14.865 4.439 6.744 1.00 92.50 334 LEU A O 1
ATOM 2569 N N . ILE A 1 335 ? 16.874 4.508 5.729 1.00 95.69 335 ILE A N 1
ATOM 2570 C CA . ILE A 1 335 ? 17.660 4.094 6.904 1.00 95.69 335 ILE A CA 1
ATOM 2571 C C . ILE A 1 335 ? 17.468 5.092 8.054 1.00 95.69 335 ILE A C 1
ATOM 2573 O O . ILE A 1 335 ? 17.115 4.691 9.162 1.00 95.69 335 ILE A O 1
ATOM 2577 N N . GLU A 1 336 ? 17.595 6.399 7.796 1.00 95.81 336 GLU A N 1
ATOM 2578 C CA . GLU A 1 336 ? 17.376 7.413 8.839 1.00 95.81 336 GLU A CA 1
ATOM 2579 C C . GLU A 1 336 ? 15.945 7.393 9.398 1.00 95.81 336 GLU A C 1
ATOM 2581 O O . GLU A 1 336 ? 15.716 7.680 10.576 1.00 95.81 336 GLU A O 1
ATOM 2586 N N . HIS A 1 337 ? 14.949 7.130 8.547 1.00 97.25 337 HIS A N 1
ATOM 2587 C CA . HIS A 1 337 ? 13.554 7.053 8.982 1.00 97.25 337 HIS A CA 1
ATOM 2588 C C . HIS A 1 337 ? 13.288 5.755 9.753 1.00 97.25 337 HIS A C 1
ATOM 2590 O O . HIS A 1 337 ? 12.582 5.801 10.759 1.00 97.25 337 HIS A O 1
ATOM 2596 N N . ASP A 1 338 ? 13.893 4.633 9.361 1.00 98.19 338 ASP A N 1
ATOM 2597 C CA . ASP A 1 338 ? 13.789 3.372 10.097 1.00 98.19 338 ASP A CA 1
ATOM 2598 C C . ASP A 1 338 ? 14.431 3.484 11.487 1.00 98.19 338 ASP A C 1
ATOM 2600 O O . ASP A 1 338 ? 13.856 3.025 12.469 1.00 98.19 338 ASP A O 1
ATOM 2604 N N . GLU A 1 339 ? 15.550 4.199 11.636 1.00 98.44 339 GLU A N 1
ATOM 2605 C CA . GLU A 1 339 ? 16.122 4.509 12.956 1.00 98.44 339 GLU A CA 1
ATOM 2606 C C . GLU A 1 339 ? 15.171 5.321 13.848 1.00 98.44 339 GLU A C 1
ATOM 2608 O O . GLU A 1 339 ? 15.170 5.181 15.075 1.00 98.44 339 GLU A O 1
ATOM 2613 N N . VAL A 1 340 ? 14.363 6.206 13.261 1.00 98.62 340 VAL A N 1
ATOM 2614 C CA . VAL A 1 340 ? 13.316 6.931 13.997 1.00 98.62 340 VAL A CA 1
ATOM 2615 C C . VAL A 1 340 ? 12.176 5.987 14.373 1.00 98.62 340 VAL A C 1
ATOM 2617 O O . VAL A 1 340 ? 11.708 6.036 15.509 1.00 98.62 340 VAL A O 1
ATOM 2620 N N . LEU A 1 341 ? 11.748 5.110 13.462 1.00 98.75 341 LEU A N 1
ATOM 2621 C CA . LEU A 1 341 ? 10.729 4.098 13.746 1.00 98.75 341 LEU A CA 1
ATOM 2622 C C . LEU A 1 341 ? 11.170 3.172 14.888 1.00 98.75 341 LEU A C 1
ATOM 2624 O O . LEU A 1 341 ? 10.393 2.950 15.812 1.00 98.75 341 LEU A O 1
ATOM 2628 N N . ARG A 1 342 ? 12.421 2.695 14.877 1.00 98.69 342 ARG A N 1
ATOM 2629 C CA . ARG A 1 342 ? 12.993 1.852 15.942 1.00 98.69 342 ARG A CA 1
ATOM 2630 C C . ARG A 1 342 ? 12.971 2.544 17.302 1.00 98.69 342 ARG A C 1
ATOM 2632 O O . ARG A 1 342 ? 12.629 1.908 18.292 1.00 98.69 342 ARG A O 1
ATOM 2639 N N . ARG A 1 343 ? 13.273 3.846 17.352 1.00 98.75 343 ARG A N 1
ATOM 2640 C CA . ARG A 1 343 ? 13.157 4.643 18.586 1.00 98.75 343 ARG A CA 1
ATOM 2641 C C . ARG A 1 343 ? 11.716 4.715 19.085 1.00 98.75 343 ARG A C 1
ATOM 2643 O O . ARG A 1 343 ? 11.479 4.413 20.245 1.00 98.75 343 ARG A O 1
ATOM 2650 N N . HIS A 1 344 ? 10.754 5.002 18.205 1.00 98.75 344 HIS A N 1
ATOM 2651 C CA . HIS A 1 344 ? 9.337 4.980 18.590 1.00 98.75 344 HIS A CA 1
ATOM 2652 C C . HIS A 1 344 ? 8.871 3.591 19.042 1.00 98.75 344 HIS A C 1
ATOM 2654 O O . HIS A 1 344 ? 8.053 3.508 19.950 1.00 98.75 344 HIS A O 1
ATOM 2660 N N . CYS A 1 345 ? 9.378 2.510 18.437 1.00 98.81 345 CYS A N 1
ATOM 2661 C CA . CYS A 1 345 ? 9.090 1.138 18.871 1.00 98.81 345 CYS A CA 1
ATOM 2662 C C . CYS A 1 345 ? 9.632 0.883 20.284 1.00 98.81 345 CYS A C 1
ATOM 2664 O O . CYS A 1 345 ? 8.898 0.378 21.130 1.00 98.81 345 CYS A O 1
ATOM 2666 N N . ALA A 1 346 ? 10.869 1.306 20.564 1.00 98.62 346 ALA A N 1
ATOM 2667 C CA . ALA A 1 346 ? 11.458 1.220 21.898 1.00 98.62 346 ALA A CA 1
ATOM 2668 C C . ALA A 1 346 ? 10.650 2.016 22.940 1.00 98.62 346 ALA A C 1
ATOM 2670 O O . ALA A 1 346 ? 10.385 1.497 24.022 1.00 98.62 346 ALA A O 1
ATOM 2671 N N . ASP A 1 347 ? 10.187 3.223 22.594 1.00 98.56 347 ASP A N 1
ATOM 2672 C CA . ASP A 1 347 ? 9.374 4.068 23.481 1.00 98.56 347 ASP A CA 1
ATOM 2673 C C . ASP A 1 347 ? 8.034 3.416 23.869 1.00 98.56 347 ASP A C 1
ATOM 2675 O O . ASP A 1 347 ? 7.512 3.671 24.955 1.00 98.56 347 ASP A O 1
ATOM 2679 N N . VAL A 1 348 ? 7.462 2.579 22.994 1.00 98.25 348 VAL A N 1
ATOM 2680 C CA . VAL A 1 348 ? 6.204 1.851 23.253 1.00 98.25 348 VAL A CA 1
ATOM 2681 C C . VAL A 1 348 ? 6.420 0.390 23.658 1.00 98.25 348 VAL A C 1
ATOM 2683 O O . VAL A 1 348 ? 5.446 -0.337 23.828 1.00 98.25 348 VAL A O 1
ATOM 2686 N N . GLY A 1 349 ? 7.675 -0.041 23.823 1.00 98.19 349 GLY A N 1
ATOM 2687 C CA . GLY A 1 349 ? 8.027 -1.401 24.231 1.00 98.19 349 GLY A CA 1
ATOM 2688 C C . GLY A 1 349 ? 7.706 -2.485 23.197 1.00 98.19 349 GLY A C 1
ATOM 2689 O O . GLY A 1 349 ? 7.460 -3.624 23.586 1.00 98.19 349 GLY A O 1
ATOM 2690 N N . ARG A 1 350 ? 7.688 -2.151 21.900 1.00 98.00 350 ARG A N 1
ATOM 2691 C CA . ARG A 1 350 ? 7.409 -3.097 20.809 1.00 98.00 350 ARG A CA 1
ATOM 2692 C C . ARG A 1 350 ? 8.689 -3.520 20.094 1.00 98.00 350 ARG A C 1
ATOM 2694 O O . ARG A 1 350 ? 9.557 -2.687 19.831 1.00 98.00 350 ARG A O 1
ATOM 2701 N N . ASP A 1 351 ? 8.780 -4.796 19.725 1.00 98.06 351 ASP A N 1
ATOM 2702 C CA . ASP A 1 351 ? 9.842 -5.271 18.843 1.00 98.06 351 ASP A CA 1
ATOM 2703 C C . ASP A 1 351 ? 9.636 -4.706 17.432 1.00 98.06 351 ASP A C 1
ATOM 2705 O O . ASP A 1 351 ? 8.635 -4.957 16.761 1.00 98.06 351 ASP A O 1
ATOM 2709 N N . HIS A 1 352 ? 10.603 -3.917 16.966 1.00 97.25 352 HIS A N 1
ATOM 2710 C CA . HIS A 1 352 ? 10.514 -3.309 15.650 1.00 97.25 352 HIS A CA 1
ATOM 2711 C C . HIS A 1 352 ? 10.522 -4.350 14.528 1.00 97.25 352 HIS A C 1
ATOM 2713 O O . HIS A 1 352 ? 10.071 -4.016 13.436 1.00 97.25 352 HIS A O 1
ATOM 2719 N N . THR A 1 353 ? 11.054 -5.558 14.740 1.00 96.62 353 THR A N 1
ATOM 2720 C CA . THR A 1 353 ? 11.142 -6.609 13.711 1.00 96.62 353 THR A CA 1
ATOM 2721 C C . THR A 1 353 ? 9.778 -7.184 13.322 1.00 96.62 353 THR A C 1
ATOM 2723 O O . THR A 1 353 ? 9.648 -7.732 12.232 1.00 96.62 353 THR A O 1
ATOM 2726 N N . GLU A 1 354 ? 8.742 -6.951 14.134 1.00 97.12 354 GLU A N 1
ATOM 2727 C CA . GLU A 1 354 ? 7.344 -7.279 13.819 1.00 97.12 354 GLU A CA 1
ATOM 2728 C C . GLU A 1 354 ? 6.745 -6.408 12.704 1.00 97.12 354 GLU A C 1
ATOM 2730 O O . GLU A 1 354 ? 5.669 -6.714 12.195 1.00 97.12 354 GLU A O 1
ATOM 2735 N N . ILE A 1 355 ? 7.399 -5.296 12.352 1.00 98.50 355 ILE A N 1
ATOM 2736 C CA . ILE A 1 355 ? 6.918 -4.361 11.333 1.00 98.50 355 ILE A CA 1
ATOM 2737 C C . ILE A 1 355 ? 7.640 -4.650 10.017 1.00 98.50 355 ILE A C 1
ATOM 2739 O O . ILE A 1 355 ? 8.838 -4.426 9.885 1.00 98.50 355 ILE A O 1
ATOM 2743 N N . GLU A 1 356 ? 6.945 -5.107 8.991 1.00 98.50 356 GLU A N 1
ATOM 2744 C CA . GLU A 1 356 ? 7.541 -5.247 7.665 1.00 98.50 356 GLU A CA 1
ATOM 2745 C C . GLU A 1 356 ? 7.875 -3.871 7.061 1.00 98.50 356 GLU A C 1
ATOM 2747 O O . GLU A 1 356 ? 7.139 -2.899 7.243 1.00 98.50 356 GLU A O 1
ATOM 2752 N N . ARG A 1 357 ? 8.990 -3.773 6.325 1.00 98.38 357 ARG A N 1
ATOM 2753 C CA . ARG A 1 357 ? 9.373 -2.560 5.587 1.00 98.38 357 ARG A CA 1
ATOM 2754 C C . ARG A 1 357 ? 9.076 -2.738 4.106 1.00 98.38 357 ARG A C 1
ATOM 2756 O O . ARG A 1 357 ? 9.609 -3.650 3.470 1.00 98.38 357 ARG A O 1
ATOM 2763 N N . SER A 1 358 ? 8.287 -1.817 3.566 1.00 98.31 358 SER A N 1
ATOM 2764 C CA . SER A 1 358 ? 7.950 -1.752 2.145 1.00 98.31 358 SER A CA 1
ATOM 2765 C C . SER A 1 358 ? 8.295 -0.393 1.541 1.00 98.31 358 SER A C 1
ATOM 2767 O O . SER A 1 358 ? 8.258 0.641 2.218 1.00 98.31 358 SER A O 1
ATOM 2769 N N . VAL A 1 359 ? 8.679 -0.409 0.266 1.00 96.50 359 VAL A N 1
ATOM 2770 C CA . VAL A 1 359 ? 8.968 0.788 -0.524 1.00 96.50 359 VAL A CA 1
ATOM 2771 C C . VAL A 1 359 ? 8.146 0.779 -1.805 1.00 96.50 359 VAL A C 1
ATOM 2773 O O . VAL A 1 359 ? 8.068 -0.242 -2.489 1.00 96.50 359 VAL A O 1
ATOM 2776 N N . GLN A 1 360 ? 7.555 1.925 -2.140 1.00 94.38 360 GLN A N 1
ATOM 2777 C CA . GLN A 1 360 ? 6.835 2.115 -3.396 1.00 94.38 360 GLN A CA 1
ATOM 2778 C C . GLN A 1 360 ? 7.621 2.974 -4.390 1.00 94.38 360 GLN A C 1
ATOM 2780 O O . GLN A 1 360 ? 8.274 3.957 -4.015 1.00 94.38 360 GLN A O 1
ATOM 2785 N N . ALA A 1 361 ? 7.517 2.618 -5.668 1.00 91.75 361 ALA A N 1
ATOM 2786 C CA . ALA A 1 361 ? 8.073 3.383 -6.774 1.00 91.75 361 ALA A CA 1
ATOM 2787 C C . ALA A 1 361 ? 7.293 3.142 -8.067 1.00 91.75 361 ALA A C 1
ATOM 2789 O O . ALA A 1 361 ? 6.682 2.101 -8.252 1.00 91.75 361 ALA A O 1
ATOM 2790 N N . LYS A 1 362 ? 7.347 4.100 -8.984 1.00 90.31 362 LYS A N 1
ATOM 2791 C CA . LYS A 1 362 ? 6.898 3.998 -10.367 1.00 90.31 362 LYS A CA 1
ATOM 2792 C C . LYS A 1 362 ? 8.018 3.310 -11.113 1.00 90.31 362 LYS A C 1
ATOM 2794 O O . LYS A 1 362 ? 9.156 3.771 -11.043 1.00 90.31 362 LYS A O 1
ATOM 2799 N N . VAL A 1 363 ? 7.715 2.217 -11.787 1.00 93.19 363 VAL A N 1
ATOM 2800 C CA . VAL A 1 363 ? 8.746 1.350 -12.350 1.00 93.19 363 VAL A CA 1
ATOM 2801 C C . VAL A 1 363 ? 8.529 1.189 -13.842 1.00 93.19 363 VAL A C 1
ATOM 2803 O O . VAL A 1 363 ? 7.393 1.029 -14.276 1.00 93.19 363 VAL A O 1
ATOM 2806 N N . VAL A 1 364 ? 9.615 1.219 -14.614 1.00 95.31 364 VAL A N 1
ATOM 2807 C CA . VAL A 1 364 ? 9.625 0.819 -16.025 1.00 95.31 364 VAL A CA 1
ATOM 2808 C C . VAL A 1 364 ? 10.885 0.008 -16.307 1.00 95.31 364 VAL A C 1
ATOM 2810 O O . VAL A 1 364 ? 11.999 0.495 -16.103 1.00 95.31 364 VAL A O 1
ATOM 2813 N N . VAL A 1 365 ? 10.704 -1.215 -16.808 1.00 96.75 365 VAL A N 1
ATOM 2814 C CA . VAL A 1 365 ? 11.805 -2.123 -17.173 1.00 96.75 365 VAL A CA 1
ATOM 2815 C C . VAL A 1 365 ? 11.889 -2.236 -18.683 1.00 96.75 365 VAL A C 1
ATOM 2817 O O . VAL A 1 365 ? 10.894 -2.591 -19.311 1.00 96.75 365 VAL A O 1
ATOM 2820 N N . ARG A 1 366 ? 13.051 -1.940 -19.271 1.00 97.88 366 ARG A N 1
ATOM 2821 C CA . ARG A 1 366 ? 13.342 -2.107 -20.710 1.00 97.88 366 ARG A CA 1
ATOM 2822 C C . ARG A 1 366 ? 14.796 -2.517 -20.925 1.00 97.88 366 ARG A C 1
ATOM 2824 O O . ARG A 1 366 ? 15.590 -2.466 -20.005 1.00 97.88 366 ARG A O 1
ATOM 2831 N N . ASP A 1 367 ? 15.188 -2.841 -22.154 1.00 97.00 367 ASP A N 1
ATOM 2832 C CA . ASP A 1 367 ? 16.568 -3.273 -22.463 1.00 97.00 367 ASP A CA 1
ATOM 2833 C C . ASP A 1 367 ? 17.619 -2.154 -22.369 1.00 97.00 367 ASP A C 1
ATOM 2835 O O . ASP A 1 367 ? 18.819 -2.394 -22.484 1.00 97.00 367 ASP A O 1
ATOM 2839 N N . SER A 1 368 ? 17.185 -0.908 -22.176 1.00 91.44 368 SER A N 1
ATOM 2840 C CA . SER A 1 368 ? 18.061 0.231 -21.914 1.00 91.44 368 SER A CA 1
ATOM 2841 C C . SER A 1 368 ? 17.322 1.317 -21.140 1.00 91.44 368 SER A C 1
ATOM 2843 O O . SER A 1 368 ? 16.095 1.422 -21.216 1.00 91.44 368 SER A O 1
ATOM 2845 N N . LEU A 1 369 ? 18.081 2.175 -20.453 1.00 86.25 369 LEU A N 1
ATOM 2846 C CA . LEU A 1 369 ? 17.536 3.370 -19.807 1.00 86.25 369 LEU A CA 1
ATOM 2847 C C . LEU A 1 369 ? 16.790 4.269 -20.803 1.00 86.25 369 LEU A C 1
ATOM 2849 O O . LEU A 1 369 ? 15.687 4.702 -20.504 1.00 86.25 369 LEU A O 1
ATOM 2853 N N . GLU A 1 370 ? 17.339 4.491 -22.000 1.00 85.88 370 GLU A N 1
ATOM 2854 C CA . GLU A 1 370 ? 16.696 5.317 -23.034 1.00 85.88 370 GLU A CA 1
ATOM 2855 C C . GLU A 1 370 ? 15.323 4.755 -23.441 1.00 85.88 370 GLU A C 1
ATOM 2857 O O . GLU A 1 370 ? 14.345 5.494 -23.558 1.00 85.88 370 GLU A O 1
ATOM 2862 N N . ALA A 1 371 ? 15.217 3.433 -23.607 1.00 92.50 371 ALA A N 1
ATOM 2863 C CA . ALA A 1 371 ? 13.944 2.788 -23.915 1.00 92.50 371 ALA A CA 1
ATOM 2864 C C . ALA A 1 371 ? 12.946 2.885 -22.747 1.00 92.50 371 ALA A C 1
ATOM 2866 O O . ALA A 1 371 ? 11.753 3.100 -22.985 1.00 92.50 371 ALA A O 1
ATOM 2867 N N . ALA A 1 372 ? 13.420 2.751 -21.504 1.00 91.25 372 ALA A N 1
ATOM 2868 C CA . ALA A 1 372 ? 12.595 2.895 -20.306 1.00 91.25 372 ALA A CA 1
ATOM 2869 C C . ALA A 1 372 ? 12.087 4.338 -20.136 1.00 91.25 372 ALA A C 1
ATOM 2871 O O . ALA A 1 372 ? 10.899 4.543 -19.895 1.00 91.25 372 ALA A O 1
ATOM 2872 N N . GLU A 1 373 ? 12.947 5.337 -20.346 1.00 86.31 373 GLU A N 1
ATOM 2873 C CA . GLU A 1 373 ? 12.581 6.759 -20.371 1.00 86.31 373 GLU A CA 1
ATOM 2874 C C . GLU A 1 373 ? 11.532 7.040 -21.449 1.00 86.31 373 GLU A C 1
ATOM 2876 O O . GLU A 1 373 ? 10.492 7.628 -21.162 1.00 86.31 373 GLU A O 1
ATOM 2881 N N . ALA A 1 374 ? 11.733 6.535 -22.669 1.00 88.19 374 ALA A N 1
ATOM 2882 C CA . ALA A 1 374 ? 10.767 6.710 -23.749 1.00 88.19 374 ALA A CA 1
ATOM 2883 C C . ALA A 1 374 ? 9.411 6.046 -23.445 1.00 88.19 374 ALA A C 1
ATOM 2885 O O . ALA A 1 374 ? 8.366 6.566 -23.839 1.00 88.19 374 ALA A O 1
ATOM 2886 N N . ALA A 1 375 ? 9.401 4.887 -22.780 1.00 92.19 375 ALA A N 1
ATOM 2887 C CA . ALA A 1 375 ? 8.171 4.227 -22.345 1.00 92.19 375 ALA A CA 1
ATOM 2888 C C . ALA A 1 375 ? 7.457 5.018 -21.239 1.00 92.19 375 ALA A C 1
ATOM 2890 O O . ALA A 1 375 ? 6.247 5.233 -21.331 1.00 92.19 375 ALA A O 1
ATOM 2891 N N . PHE A 1 376 ? 8.204 5.529 -20.260 1.00 88.38 376 PHE A N 1
ATOM 2892 C CA . PHE A 1 376 ? 7.669 6.388 -19.207 1.00 88.38 376 PHE A CA 1
ATOM 2893 C C . PHE A 1 376 ? 7.086 7.693 -19.768 1.00 88.38 376 PHE A C 1
ATOM 2895 O O . PHE A 1 376 ? 5.972 8.078 -19.416 1.00 88.38 376 PHE A O 1
ATOM 2902 N N . ASP A 1 377 ? 7.772 8.331 -20.718 1.00 86.12 377 ASP A N 1
ATOM 2903 C CA . ASP A 1 377 ? 7.284 9.535 -21.396 1.00 86.12 377 ASP A CA 1
ATOM 2904 C C . ASP A 1 377 ? 5.980 9.271 -22.169 1.00 86.12 377 ASP A C 1
ATOM 2906 O O . ASP A 1 377 ? 5.056 10.087 -22.126 1.00 86.12 377 ASP A O 1
ATOM 2910 N N . ARG A 1 378 ? 5.856 8.112 -22.837 1.00 89.56 378 ARG A N 1
ATOM 2911 C CA . ARG A 1 378 ? 4.601 7.702 -23.498 1.00 89.56 378 ARG A CA 1
ATOM 2912 C C . ARG A 1 378 ? 3.467 7.490 -22.496 1.00 89.56 378 ARG A C 1
ATOM 2914 O O . ARG A 1 378 ? 2.340 7.910 -22.765 1.00 89.56 378 ARG A O 1
ATOM 2921 N N . MET A 1 379 ? 3.753 6.869 -21.354 1.00 87.38 379 MET A N 1
ATOM 2922 C CA . MET A 1 379 ? 2.783 6.683 -20.271 1.00 87.38 379 MET A CA 1
ATOM 2923 C C . MET A 1 379 ? 2.291 8.040 -19.747 1.00 87.38 379 MET A C 1
ATOM 2925 O O . MET A 1 379 ? 1.084 8.271 -19.666 1.00 87.38 379 MET A O 1
ATOM 2929 N N . LEU A 1 380 ? 3.201 8.977 -19.461 1.00 83.50 380 LEU A N 1
ATOM 2930 C CA . LEU A 1 380 ? 2.839 10.328 -19.023 1.00 83.50 380 LEU A CA 1
ATOM 2931 C C . LEU A 1 380 ? 1.992 11.063 -20.065 1.00 83.50 380 LEU A C 1
ATOM 2933 O O . LEU A 1 380 ? 0.949 11.621 -19.720 1.00 83.50 380 LEU A O 1
ATOM 2937 N N . ALA A 1 381 ? 2.395 11.011 -21.337 1.00 84.44 381 ALA A N 1
ATOM 2938 C CA . ALA A 1 381 ? 1.656 11.634 -22.431 1.00 84.44 381 ALA A CA 1
ATOM 2939 C C . ALA A 1 381 ? 0.238 11.059 -22.576 1.00 84.44 381 ALA A C 1
ATOM 2941 O O . ALA A 1 381 ? -0.712 11.820 -22.753 1.00 84.44 381 ALA A O 1
ATOM 2942 N N . THR A 1 382 ? 0.082 9.738 -22.443 1.00 85.00 382 THR A N 1
ATOM 2943 C CA . THR A 1 382 ? -1.224 9.062 -22.532 1.00 85.00 382 THR A CA 1
ATOM 2944 C C . THR A 1 382 ? -2.161 9.506 -21.415 1.00 85.00 382 THR A C 1
ATOM 2946 O O . THR A 1 382 ? -3.318 9.832 -21.668 1.00 85.00 382 THR A O 1
ATOM 2949 N N . ASN A 1 383 ? -1.640 9.633 -20.194 1.00 81.62 383 ASN A N 1
ATOM 2950 C CA . ASN A 1 383 ? -2.408 10.157 -19.066 1.00 81.62 383 ASN A CA 1
ATOM 2951 C C . ASN A 1 383 ? -2.618 11.673 -19.131 1.00 81.62 383 ASN A C 1
ATOM 2953 O O . ASN A 1 383 ? -3.224 12.218 -18.215 1.00 81.62 383 ASN A O 1
ATOM 2957 N N . LYS A 1 384 ? -2.102 12.379 -20.151 1.00 79.50 384 LYS A N 1
ATOM 2958 C CA . LYS A 1 384 ? -2.044 13.855 -20.200 1.00 79.50 384 LYS A CA 1
ATOM 2959 C C . LYS A 1 384 ? -1.412 14.449 -18.935 1.00 79.50 384 LYS A C 1
ATOM 2961 O O . LYS A 1 384 ? -1.734 15.551 -18.494 1.00 79.50 384 LYS A O 1
ATOM 2966 N N . SER A 1 385 ? -0.505 13.688 -18.337 1.00 71.69 385 SER A N 1
ATOM 2967 C CA . SER A 1 385 ? 0.186 14.042 -17.115 1.00 71.69 385 SER A CA 1
ATOM 2968 C C . SER A 1 385 ? 1.515 14.702 -17.451 1.00 71.69 385 SER A C 1
ATOM 2970 O O . SER A 1 385 ? 2.168 14.409 -18.452 1.00 71.69 385 SER A O 1
ATOM 2972 N N . VAL A 1 386 ? 1.927 15.613 -16.585 1.00 58.75 386 VAL A N 1
ATOM 2973 C CA . VAL A 1 386 ? 3.215 16.294 -16.648 1.00 58.75 386 VAL A CA 1
ATOM 2974 C C . VAL A 1 386 ? 3.886 16.057 -15.314 1.00 58.75 386 VAL A C 1
ATOM 2976 O O . VAL A 1 386 ? 3.651 16.766 -14.338 1.00 58.75 386 VAL A O 1
ATOM 2979 N N . TRP A 1 387 ? 4.677 14.992 -15.247 1.00 57.41 387 TRP A N 1
ATOM 2980 C CA . TRP A 1 387 ? 5.387 14.670 -14.023 1.00 57.41 387 TRP A CA 1
ATOM 2981 C C . TRP A 1 387 ? 6.636 15.539 -13.912 1.00 57.41 387 TRP A C 1
ATOM 2983 O O . TRP A 1 387 ? 7.657 15.267 -14.538 1.00 57.41 387 TRP A O 1
ATOM 2993 N N . GLY A 1 388 ? 6.551 16.597 -13.113 1.00 43.41 388 GLY A N 1
ATOM 2994 C CA . GLY A 1 388 ? 7.702 17.405 -12.710 1.00 43.41 388 GLY A CA 1
ATOM 2995 C C . GLY A 1 388 ? 7.793 17.533 -11.194 1.00 43.41 388 GLY A C 1
ATOM 2996 O O . GLY A 1 388 ? 8.103 18.589 -10.660 1.00 43.41 388 GLY A O 1
ATOM 2997 N N . GLY A 1 389 ? 7.487 16.453 -10.472 1.00 41.66 389 GLY A N 1
ATOM 2998 C CA . GLY A 1 389 ? 7.457 16.468 -9.013 1.00 41.66 389 GLY A CA 1
ATOM 2999 C C . GLY A 1 389 ? 6.411 17.432 -8.436 1.00 41.66 389 GLY A C 1
ATOM 3000 O O . GLY A 1 389 ? 5.816 18.269 -9.115 1.00 41.66 389 GLY A O 1
ATOM 3001 N N . PHE A 1 390 ? 6.163 17.300 -7.140 1.00 37.81 390 PHE A N 1
ATOM 3002 C CA . PHE A 1 390 ? 5.396 18.302 -6.417 1.00 37.81 390 PHE A CA 1
ATOM 3003 C C . PHE A 1 390 ? 6.347 19.451 -6.085 1.00 37.81 390 PHE A C 1
ATOM 3005 O O . PHE A 1 390 ? 7.312 19.268 -5.338 1.00 37.81 390 PHE A O 1
ATOM 3012 N N . GLY A 1 391 ? 6.091 20.643 -6.626 1.00 34.91 391 GLY A N 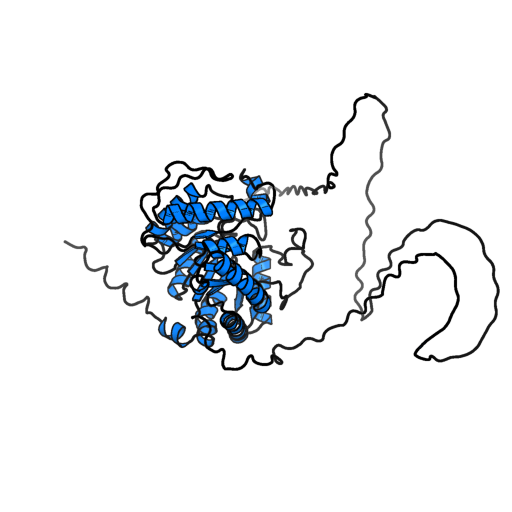1
ATOM 3013 C CA . GLY A 1 391 ? 6.721 21.848 -6.101 1.00 34.91 391 GLY A CA 1
ATOM 3014 C C . GLY A 1 391 ? 6.387 22.001 -4.611 1.00 34.91 391 GLY A C 1
ATOM 3015 O O . GLY A 1 391 ? 5.382 21.479 -4.125 1.00 34.91 391 GLY A O 1
ATOM 3016 N N . ARG A 1 392 ? 7.208 22.751 -3.864 1.00 31.64 392 ARG A N 1
ATOM 3017 C CA . ARG A 1 392 ? 7.030 23.012 -2.414 1.00 31.64 392 ARG A CA 1
ATOM 3018 C C . ARG A 1 392 ? 5.642 23.550 -2.015 1.00 31.64 392 ARG A C 1
ATOM 3020 O O . ARG A 1 392 ? 5.330 23.575 -0.829 1.00 31.64 392 ARG A O 1
ATOM 3027 N N . THR A 1 393 ? 4.842 23.996 -2.977 1.00 35.50 393 THR A N 1
ATOM 3028 C CA . THR A 1 393 ? 3.512 24.592 -2.812 1.00 35.50 393 THR A CA 1
ATOM 3029 C C . THR A 1 393 ? 2.357 23.644 -3.147 1.00 35.50 393 THR A C 1
ATOM 3031 O O . THR A 1 393 ? 1.207 24.030 -2.974 1.00 35.50 393 THR A O 1
ATOM 3034 N N . GLY A 1 394 ? 2.628 22.409 -3.592 1.00 39.84 394 GLY A N 1
ATOM 3035 C CA . GLY A 1 394 ? 1.584 21.453 -3.977 1.00 39.84 394 GLY A CA 1
ATOM 3036 C C . GLY A 1 394 ? 0.973 21.689 -5.364 1.00 39.84 394 GLY A C 1
ATOM 3037 O O . GLY A 1 394 ? 0.037 20.984 -5.723 1.00 39.84 394 GLY A O 1
ATOM 3038 N N . GLU A 1 395 ? 1.506 22.626 -6.154 1.00 32.69 395 GLU A N 1
ATOM 3039 C CA . GLU A 1 395 ? 1.173 22.756 -7.577 1.00 32.69 395 GLU A CA 1
ATOM 3040 C C . GLU A 1 395 ? 2.112 21.898 -8.452 1.00 32.69 395 GLU A C 1
ATOM 3042 O O . GLU A 1 395 ? 3.290 21.734 -8.100 1.00 32.69 395 GLU A O 1
ATOM 3047 N N . PRO A 1 396 ? 1.630 21.351 -9.589 1.00 38.31 396 PRO A N 1
ATOM 3048 C CA . PRO A 1 396 ? 2.467 20.605 -10.524 1.00 38.31 396 PRO A CA 1
ATOM 3049 C C . PRO A 1 396 ? 3.508 21.534 -11.164 1.00 38.31 396 PRO A C 1
ATOM 3051 O O . PRO A 1 396 ? 3.172 22.401 -11.975 1.00 38.31 396 PRO A O 1
ATOM 3054 N N . ASP A 1 397 ? 4.787 21.349 -10.835 1.00 39.19 397 ASP A N 1
ATOM 3055 C CA . ASP A 1 397 ? 5.871 22.090 -11.482 1.00 39.19 397 ASP A CA 1
ATOM 3056 C C . ASP A 1 397 ? 6.155 21.478 -12.860 1.00 39.19 397 ASP A C 1
ATOM 3058 O O . ASP A 1 397 ? 6.906 20.521 -13.006 1.00 39.19 397 ASP A O 1
ATOM 3062 N N . ARG A 1 398 ? 5.565 22.058 -13.909 1.00 39.62 398 ARG A N 1
ATOM 3063 C CA . ARG A 1 398 ? 5.734 21.616 -15.308 1.00 39.62 398 ARG A CA 1
ATOM 3064 C C . ARG A 1 398 ? 7.146 21.845 -15.877 1.00 39.62 398 ARG A C 1
ATOM 3066 O O . ARG A 1 398 ? 7.392 21.504 -17.034 1.00 39.62 398 ARG A O 1
ATOM 3073 N N . THR A 1 399 ? 8.069 22.439 -15.115 1.00 35.34 399 THR A N 1
ATOM 3074 C CA . THR A 1 399 ? 9.426 22.793 -15.573 1.00 35.34 399 THR A CA 1
ATOM 3075 C C . THR A 1 399 ? 10.531 21.924 -14.979 1.00 35.34 399 THR A C 1
ATOM 3077 O O . THR A 1 399 ? 11.648 21.905 -15.507 1.00 35.34 399 THR A O 1
ATOM 3080 N N . ASN A 1 400 ? 10.237 21.148 -13.935 1.00 38.41 400 ASN A N 1
ATOM 3081 C CA . ASN A 1 400 ? 11.229 20.323 -13.258 1.00 38.41 400 ASN A CA 1
ATOM 3082 C C . ASN A 1 400 ? 11.432 18.974 -13.972 1.00 38.41 400 ASN A C 1
ATOM 3084 O O . ASN A 1 400 ? 11.061 17.911 -13.483 1.00 38.41 400 ASN A O 1
ATOM 3088 N N . ARG A 1 401 ? 12.074 19.017 -15.147 1.00 40.25 401 ARG A N 1
ATOM 3089 C CA . ARG A 1 401 ? 12.604 17.848 -15.881 1.00 40.25 401 ARG A CA 1
ATOM 3090 C C . ARG A 1 401 ? 13.837 17.236 -15.195 1.00 40.25 401 ARG A C 1
ATOM 3092 O O . ARG A 1 401 ? 14.841 16.956 -15.852 1.00 40.25 401 ARG A O 1
ATOM 3099 N N . ARG A 1 402 ? 13.812 17.048 -13.874 1.00 39.22 402 ARG A N 1
ATOM 3100 C CA . ARG A 1 402 ? 14.839 16.264 -13.169 1.00 39.22 402 ARG A CA 1
ATOM 3101 C C . ARG A 1 402 ? 14.545 14.782 -13.364 1.00 39.22 402 ARG A C 1
ATOM 3103 O O . ARG A 1 402 ? 14.076 14.079 -12.482 1.00 39.22 402 ARG A O 1
ATOM 3110 N N . VAL A 1 403 ? 14.792 14.360 -14.598 1.00 38.66 403 VAL A N 1
ATOM 3111 C CA . VAL A 1 403 ? 14.958 12.967 -14.987 1.00 38.66 403 VAL A CA 1
ATOM 3112 C C . VAL A 1 403 ? 16.174 12.417 -14.235 1.00 38.66 403 VAL A C 1
ATOM 3114 O O . VAL A 1 403 ? 17.167 13.120 -14.041 1.00 38.66 403 VAL A O 1
ATOM 3117 N N . PHE A 1 404 ? 16.007 11.187 -13.768 1.00 34.75 404 PHE A N 1
ATOM 3118 C CA . PHE A 1 404 ? 16.884 10.303 -13.006 1.00 34.75 404 PHE A CA 1
ATOM 3119 C C . PHE A 1 404 ? 18.410 10.607 -12.955 1.00 34.75 404 PHE A C 1
ATOM 3121 O O . PHE A 1 404 ? 19.020 10.953 -13.971 1.00 34.75 404 PHE A O 1
ATOM 3128 N N . PRO A 1 405 ? 19.089 10.367 -11.807 1.00 42.00 405 PRO A N 1
ATOM 3129 C CA . PRO A 1 405 ? 18.539 10.048 -10.491 1.00 42.00 405 PRO A CA 1
ATOM 3130 C C . PRO A 1 405 ? 18.256 11.347 -9.724 1.00 42.00 405 PRO A C 1
ATOM 3132 O O . PRO A 1 405 ? 19.177 11.995 -9.221 1.00 42.00 405 PRO A O 1
ATOM 3135 N N . ASP A 1 406 ? 16.982 11.735 -9.629 1.00 44.16 406 ASP A N 1
ATOM 3136 C CA . ASP A 1 406 ? 16.558 12.679 -8.596 1.00 44.16 406 ASP A CA 1
ATOM 3137 C C . ASP A 1 406 ? 16.325 11.866 -7.310 1.00 44.16 406 ASP A C 1
ATOM 3139 O O . ASP A 1 406 ? 15.466 10.976 -7.324 1.00 44.16 406 ASP A O 1
ATOM 3143 N N . PRO A 1 407 ? 17.080 12.112 -6.222 1.00 38.47 407 PRO A N 1
ATOM 3144 C CA . PRO A 1 407 ? 16.887 11.443 -4.934 1.00 38.47 407 PRO A CA 1
ATOM 3145 C C . PRO A 1 407 ? 15.470 11.612 -4.353 1.00 38.47 407 PRO A C 1
ATOM 3147 O O . PRO A 1 407 ? 15.089 10.834 -3.481 1.00 38.47 407 PRO A O 1
ATOM 3150 N N . ASP A 1 408 ? 14.671 12.551 -4.871 1.00 43.62 408 ASP A N 1
ATOM 3151 C CA . ASP A 1 408 ? 13.274 12.752 -4.470 1.00 43.62 408 ASP A CA 1
ATOM 3152 C C . ASP A 1 408 ? 12.251 12.021 -5.366 1.00 43.62 408 ASP A C 1
ATOM 3154 O O . ASP A 1 408 ? 11.057 11.990 -5.049 1.00 43.62 408 ASP A O 1
ATOM 3158 N N . SER A 1 409 ? 12.667 11.415 -6.485 1.00 56.03 409 SER A N 1
ATOM 3159 C CA . SER A 1 409 ? 11.729 10.756 -7.398 1.00 56.03 409 SER A CA 1
ATOM 3160 C C . SER A 1 409 ? 11.583 9.273 -7.061 1.00 56.03 409 SER A C 1
ATOM 3162 O O . SER A 1 409 ? 12.507 8.475 -7.185 1.00 56.03 409 SER A O 1
ATOM 3164 N N . SER A 1 410 ? 10.380 8.879 -6.654 1.00 72.94 410 SER A N 1
ATOM 3165 C CA . SER A 1 410 ? 9.934 7.485 -6.579 1.00 72.94 410 SER A CA 1
ATOM 3166 C C . SER A 1 410 ? 9.798 6.876 -7.984 1.00 72.94 410 SER A C 1
ATOM 3168 O O . SER A 1 410 ? 8.778 6.278 -8.276 1.00 72.94 410 SER A O 1
ATOM 3170 N N . ILE A 1 411 ? 10.767 7.083 -8.885 1.00 84.94 411 ILE A N 1
ATOM 3171 C CA . ILE A 1 411 ? 10.733 6.679 -10.298 1.00 84.94 411 ILE A CA 1
ATOM 3172 C C . ILE A 1 411 ? 11.981 5.852 -10.605 1.00 84.94 411 ILE A C 1
ATOM 3174 O O . ILE A 1 411 ? 13.101 6.350 -10.491 1.00 84.94 411 ILE A O 1
ATOM 3178 N N . TRP A 1 412 ? 11.793 4.595 -10.994 1.00 90.75 412 TRP A N 1
ATOM 3179 C CA . TRP A 1 412 ? 12.848 3.632 -11.297 1.00 90.75 412 TRP A CA 1
ATOM 3180 C C . TRP A 1 412 ? 12.718 3.191 -12.755 1.00 90.75 412 TRP A C 1
ATOM 3182 O O . TRP A 1 412 ? 11.807 2.445 -13.109 1.00 90.75 412 TRP A O 1
ATOM 3192 N N . LEU A 1 413 ? 13.622 3.678 -13.604 1.00 90.81 413 LEU A N 1
ATOM 3193 C CA . LEU A 1 413 ? 13.656 3.384 -15.036 1.00 90.81 413 LEU A CA 1
ATOM 3194 C C . LEU A 1 413 ? 14.997 2.735 -15.352 1.00 90.81 413 LEU A C 1
ATOM 3196 O O . LEU A 1 413 ? 16.030 3.246 -14.917 1.00 90.81 413 LEU A O 1
ATOM 3200 N N . GLY A 1 414 ? 15.002 1.649 -16.114 1.00 91.62 414 GLY A N 1
ATOM 3201 C CA . GLY A 1 414 ? 16.261 1.048 -16.532 1.00 91.62 414 GLY A CA 1
ATOM 3202 C C . GLY A 1 414 ? 16.141 -0.383 -17.017 1.00 91.62 414 GLY A C 1
ATOM 3203 O O . GLY A 1 414 ? 15.056 -0.864 -17.354 1.00 91.62 414 GLY A O 1
ATOM 3204 N N . THR A 1 415 ? 17.301 -1.031 -17.051 1.00 96.50 415 THR A N 1
ATOM 3205 C CA . THR A 1 415 ? 17.449 -2.451 -17.369 1.00 96.50 415 THR A CA 1
ATOM 3206 C C . THR A 1 415 ? 17.073 -3.349 -16.198 1.00 96.50 415 THR A C 1
ATOM 3208 O O . THR A 1 415 ? 17.022 -2.883 -15.055 1.00 96.50 415 THR A O 1
ATOM 3211 N N . PRO A 1 416 ? 16.833 -4.649 -16.443 1.00 97.94 416 PRO A N 1
ATOM 3212 C CA . PRO A 1 416 ? 16.661 -5.607 -15.364 1.00 97.94 416 PRO A CA 1
ATOM 3213 C C . PRO A 1 416 ? 17.801 -5.574 -14.337 1.00 97.94 416 PRO A C 1
ATOM 3215 O O . PRO A 1 416 ? 17.534 -5.586 -13.137 1.00 97.94 416 PRO A O 1
ATOM 3218 N N . ASP A 1 417 ? 19.051 -5.451 -14.794 1.00 95.19 417 ASP A N 1
ATOM 3219 C CA . ASP A 1 417 ? 20.231 -5.340 -13.931 1.00 95.19 417 ASP A CA 1
ATOM 3220 C C . ASP A 1 417 ? 20.228 -4.051 -13.094 1.00 95.19 417 ASP A C 1
ATOM 3222 O O . ASP A 1 417 ? 20.523 -4.091 -11.896 1.00 95.19 417 ASP A O 1
ATOM 3226 N N . ASP A 1 418 ? 19.854 -2.911 -13.691 1.00 92.50 418 ASP A N 1
ATOM 3227 C CA . ASP A 1 418 ? 19.767 -1.630 -12.973 1.00 92.50 418 ASP A CA 1
ATOM 3228 C C . ASP A 1 418 ? 18.761 -1.715 -11.817 1.00 92.50 418 ASP A C 1
ATOM 3230 O O . ASP A 1 418 ? 19.043 -1.287 -10.691 1.00 92.50 418 ASP A O 1
ATOM 3234 N N . LEU A 1 419 ? 17.585 -2.292 -12.081 1.00 95.12 419 LEU A N 1
ATOM 3235 C CA . LEU A 1 419 ? 16.547 -2.451 -11.069 1.00 95.12 419 LEU A CA 1
ATOM 3236 C C . LEU A 1 419 ? 16.911 -3.519 -10.038 1.00 95.12 419 LEU A C 1
ATOM 3238 O O . LEU A 1 419 ? 16.654 -3.313 -8.854 1.00 95.12 419 LEU A O 1
ATOM 3242 N N . ALA A 1 420 ? 17.537 -4.623 -10.446 1.00 96.06 420 ALA A N 1
ATOM 3243 C CA . ALA A 1 420 ? 17.997 -5.654 -9.523 1.00 96.06 420 ALA A CA 1
ATOM 3244 C C . ALA A 1 420 ? 19.030 -5.094 -8.533 1.00 96.06 420 ALA A C 1
ATOM 3246 O O . ALA A 1 420 ? 18.930 -5.325 -7.323 1.00 96.06 420 ALA A O 1
ATOM 3247 N N . ALA A 1 421 ? 19.975 -4.283 -9.018 1.00 91.12 421 ALA A N 1
ATOM 3248 C CA . ALA A 1 421 ? 20.940 -3.591 -8.170 1.00 91.12 421 ALA A CA 1
ATOM 3249 C C . ALA A 1 421 ? 20.249 -2.626 -7.193 1.00 91.12 421 ALA A C 1
ATOM 3251 O O . ALA A 1 421 ? 20.568 -2.611 -6.004 1.00 91.12 421 ALA A O 1
ATOM 3252 N N . LEU A 1 422 ? 19.264 -1.858 -7.669 1.00 92.00 422 LEU A N 1
ATOM 3253 C CA . LEU A 1 422 ? 18.516 -0.926 -6.828 1.00 92.00 422 LEU A CA 1
ATOM 3254 C C . LEU A 1 422 ? 17.709 -1.644 -5.737 1.00 92.00 422 LEU A C 1
ATOM 3256 O O . LEU A 1 422 ? 17.780 -1.264 -4.570 1.00 92.00 422 LEU A O 1
ATOM 3260 N N . ILE A 1 423 ? 16.974 -2.701 -6.089 1.00 94.81 423 ILE A N 1
ATOM 3261 C CA . ILE A 1 423 ? 16.216 -3.514 -5.127 1.00 94.81 423 ILE A CA 1
ATOM 3262 C C . ILE A 1 423 ? 17.166 -4.152 -4.109 1.00 94.81 423 ILE A C 1
ATOM 3264 O O . ILE A 1 423 ? 16.850 -4.186 -2.921 1.00 94.81 423 ILE A O 1
ATOM 3268 N N . THR A 1 424 ? 18.349 -4.598 -4.535 1.00 94.75 424 THR A N 1
ATOM 3269 C CA . THR A 1 424 ? 19.375 -5.133 -3.628 1.00 94.75 424 THR A CA 1
ATOM 3270 C C . THR A 1 424 ? 19.821 -4.091 -2.597 1.00 94.75 424 THR A C 1
ATOM 3272 O O . THR A 1 424 ? 19.928 -4.423 -1.416 1.00 94.75 424 THR A O 1
ATOM 3275 N N . ASP A 1 425 ? 19.988 -2.823 -2.988 1.00 92.75 425 ASP A N 1
ATOM 3276 C CA . ASP A 1 425 ? 20.302 -1.741 -2.042 1.00 92.75 425 ASP A CA 1
ATOM 3277 C C . ASP A 1 425 ? 19.172 -1.510 -1.023 1.00 92.75 425 ASP A C 1
ATOM 3279 O O . ASP A 1 425 ? 19.433 -1.331 0.169 1.00 92.75 425 ASP A O 1
ATOM 3283 N N . TYR A 1 426 ? 17.908 -1.535 -1.464 1.00 94.75 426 TYR A N 1
ATOM 3284 C CA . TYR A 1 426 ? 16.762 -1.430 -0.552 1.00 94.75 426 TYR A CA 1
ATOM 3285 C C . TYR A 1 426 ? 16.687 -2.626 0.404 1.00 94.75 426 TYR A C 1
ATOM 3287 O O . TYR A 1 426 ? 16.478 -2.434 1.604 1.00 94.75 426 TYR A O 1
ATOM 3295 N N . ARG A 1 427 ? 16.945 -3.847 -0.081 1.00 95.06 427 ARG A N 1
ATOM 3296 C CA . ARG A 1 427 ? 17.013 -5.049 0.765 1.00 95.06 427 ARG A CA 1
ATOM 3297 C C . ARG A 1 427 ? 18.132 -4.949 1.796 1.00 95.06 427 ARG A C 1
ATOM 3299 O O . ARG A 1 427 ? 17.902 -5.265 2.960 1.00 95.06 427 ARG A O 1
ATOM 3306 N N . ALA A 1 428 ? 19.305 -4.450 1.410 1.00 93.44 428 ALA A N 1
ATOM 3307 C CA . ALA A 1 428 ? 20.405 -4.185 2.337 1.00 93.44 428 ALA A CA 1
ATOM 3308 C C . ALA A 1 428 ? 20.039 -3.122 3.394 1.00 93.44 428 ALA A C 1
ATOM 3310 O O . ALA A 1 428 ? 20.488 -3.206 4.535 1.00 93.44 428 ALA A O 1
ATOM 3311 N N . ALA A 1 429 ? 19.173 -2.165 3.048 1.00 93.38 429 ALA A N 1
ATOM 3312 C CA . ALA A 1 429 ? 18.591 -1.196 3.979 1.00 93.38 429 ALA A CA 1
ATOM 3313 C C . ALA A 1 429 ? 17.440 -1.762 4.845 1.00 93.38 429 ALA A C 1
ATOM 3315 O O . ALA A 1 429 ? 16.884 -1.038 5.671 1.00 93.38 429 ALA A O 1
ATOM 3316 N N . GLY A 1 430 ? 17.073 -3.038 4.678 1.00 95.38 430 GLY A N 1
ATOM 3317 C CA . GLY A 1 430 ? 16.006 -3.710 5.427 1.00 95.38 430 GLY A CA 1
ATOM 3318 C C . GLY A 1 430 ? 14.618 -3.646 4.781 1.00 95.38 430 GLY A C 1
ATOM 3319 O O . GLY A 1 430 ? 13.658 -4.118 5.385 1.00 95.38 430 GLY A O 1
ATOM 3320 N N . PHE A 1 431 ? 14.494 -3.103 3.567 1.00 96.31 431 PHE A N 1
ATOM 3321 C CA . PHE A 1 431 ? 13.243 -3.023 2.807 1.00 96.31 431 PHE A CA 1
ATOM 3322 C C . PHE A 1 431 ? 13.121 -4.234 1.879 1.00 96.31 431 PHE A C 1
ATOM 3324 O O . PHE A 1 431 ? 13.678 -4.255 0.784 1.00 96.31 431 PHE A O 1
ATOM 3331 N N . GLY A 1 432 ? 12.417 -5.267 2.347 1.00 95.31 432 GLY A N 1
ATOM 3332 C CA . GLY A 1 432 ? 12.224 -6.524 1.610 1.00 95.31 432 GLY A CA 1
ATOM 3333 C C . GLY A 1 432 ? 11.069 -6.502 0.618 1.00 95.31 432 GLY A C 1
ATOM 3334 O O . GLY A 1 432 ? 11.035 -7.327 -0.290 1.00 95.31 432 GLY A O 1
ATOM 3335 N N . THR A 1 433 ? 10.140 -5.563 0.776 1.00 98.00 433 THR A N 1
ATOM 3336 C CA . THR A 1 433 ? 8.925 -5.500 -0.035 1.00 98.00 433 THR A CA 1
ATOM 3337 C C . THR A 1 433 ? 8.979 -4.309 -0.975 1.00 98.00 433 THR A C 1
ATOM 3339 O O . THR A 1 433 ? 9.094 -3.165 -0.536 1.00 98.00 433 THR A O 1
ATOM 3342 N N . VAL A 1 434 ? 8.875 -4.576 -2.274 1.00 97.56 434 VAL A N 1
ATOM 3343 C CA . VAL A 1 434 ? 8.861 -3.554 -3.326 1.00 97.56 434 VAL A CA 1
ATOM 3344 C C . VAL A 1 434 ? 7.483 -3.524 -3.967 1.00 97.56 434 VAL A C 1
ATOM 3346 O O . VAL A 1 434 ? 6.976 -4.557 -4.401 1.00 97.56 434 VAL A O 1
ATOM 3349 N N . ILE A 1 435 ? 6.885 -2.336 -4.039 1.00 98.38 435 ILE A N 1
ATOM 3350 C CA . ILE A 1 435 ? 5.580 -2.123 -4.660 1.00 98.38 435 ILE A CA 1
ATOM 3351 C C . ILE A 1 435 ? 5.744 -1.224 -5.887 1.00 98.38 435 ILE A C 1
ATOM 3353 O O . ILE A 1 435 ? 6.049 -0.036 -5.762 1.00 98.38 435 ILE A O 1
ATOM 3357 N N . ALA A 1 436 ? 5.543 -1.791 -7.075 1.00 97.31 436 ALA A N 1
ATOM 3358 C CA . ALA A 1 436 ? 5.616 -1.058 -8.331 1.00 97.31 436 ALA A CA 1
ATOM 3359 C C . ALA A 1 436 ? 4.263 -0.409 -8.654 1.00 97.31 436 ALA A C 1
ATOM 3361 O O . ALA A 1 436 ? 3.262 -1.090 -8.856 1.00 97.31 436 ALA A O 1
ATOM 3362 N N . GLU A 1 437 ? 4.233 0.916 -8.698 1.00 94.31 437 GLU A N 1
ATOM 3363 C CA . GLU A 1 437 ? 3.087 1.723 -9.103 1.00 94.31 437 GLU A CA 1
ATOM 3364 C C . GLU A 1 437 ? 3.013 1.796 -10.633 1.00 94.31 437 GLU A C 1
ATOM 3366 O O . GLU A 1 437 ? 3.948 2.280 -11.275 1.00 94.31 437 GLU A O 1
ATOM 3371 N N . ILE A 1 438 ? 1.898 1.337 -11.206 1.00 93.62 438 ILE A N 1
ATOM 3372 C CA . ILE A 1 438 ? 1.675 1.237 -12.650 1.00 93.62 438 ILE A CA 1
ATOM 3373 C C . ILE A 1 438 ? 0.438 2.059 -13.028 1.00 93.62 438 ILE A C 1
ATOM 3375 O O . ILE A 1 438 ? -0.678 1.789 -12.575 1.00 93.62 438 ILE A O 1
ATOM 3379 N N . ALA A 1 439 ? 0.652 3.068 -13.873 1.00 89.75 439 ALA A N 1
ATOM 3380 C CA . ALA A 1 439 ? -0.406 3.913 -14.413 1.00 89.75 439 ALA A CA 1
ATOM 3381 C C . ALA A 1 439 ? -1.101 3.264 -15.616 1.00 89.75 439 ALA A C 1
ATOM 3383 O O . ALA A 1 439 ? -0.544 2.375 -16.256 1.00 89.75 439 ALA A O 1
ATOM 3384 N N . ALA A 1 440 ? -2.288 3.763 -15.957 1.00 86.88 440 ALA A N 1
ATOM 3385 C CA . ALA A 1 440 ? -2.956 3.453 -17.215 1.00 86.88 440 ALA A CA 1
ATOM 3386 C C . ALA A 1 440 ? -2.137 3.952 -18.428 1.00 86.88 440 ALA A C 1
ATOM 3388 O O . ALA A 1 440 ? -1.514 5.005 -18.337 1.00 86.88 440 ALA A O 1
ATOM 3389 N N . PRO A 1 441 ? -2.159 3.286 -19.592 1.00 91.94 441 PRO A N 1
ATOM 3390 C CA . PRO A 1 441 ? -2.464 1.871 -19.753 1.00 91.94 441 PRO A CA 1
ATOM 3391 C C . PRO A 1 441 ? -1.420 1.031 -19.006 1.00 91.94 441 PRO A C 1
ATOM 3393 O O . PRO A 1 441 ? -0.229 1.344 -19.047 1.00 91.94 441 PRO A O 1
ATOM 3396 N N . TYR A 1 442 ? -1.863 -0.035 -18.338 1.00 94.69 442 TYR A N 1
ATOM 3397 C CA . TYR A 1 442 ? -0.973 -0.838 -17.505 1.00 94.69 442 TYR A CA 1
ATOM 3398 C C . TYR A 1 442 ? 0.131 -1.508 -18.336 1.00 94.69 442 TYR A C 1
ATOM 3400 O O . TYR A 1 442 ? -0.136 -2.284 -19.255 1.00 94.69 442 TYR A O 1
ATOM 3408 N N . ASP A 1 443 ? 1.389 -1.193 -18.012 1.00 96.06 443 ASP A N 1
ATOM 3409 C CA . ASP A 1 443 ? 2.570 -1.663 -18.742 1.00 96.06 443 ASP A CA 1
ATOM 3410 C C . ASP A 1 443 ? 2.853 -3.146 -18.460 1.00 96.06 443 ASP A C 1
ATOM 3412 O O . ASP A 1 443 ? 3.628 -3.499 -17.567 1.00 96.06 443 ASP A O 1
ATOM 3416 N N . ARG A 1 444 ? 2.221 -4.018 -19.254 1.00 97.44 444 ARG A N 1
ATOM 3417 C CA . ARG A 1 444 ? 2.386 -5.477 -19.189 1.00 97.44 444 ARG A CA 1
ATOM 3418 C C . ARG A 1 444 ? 3.850 -5.914 -19.265 1.00 97.44 444 ARG A C 1
ATOM 3420 O O . ARG A 1 444 ? 4.234 -6.801 -18.512 1.00 97.44 444 ARG A O 1
ATOM 3427 N N . GLU A 1 445 ? 4.664 -5.292 -20.120 1.00 98.06 445 GLU A N 1
ATOM 3428 C CA . GLU A 1 445 ? 6.077 -5.668 -20.272 1.00 98.06 445 GLU A CA 1
ATOM 3429 C C . GLU A 1 445 ? 6.835 -5.445 -18.959 1.00 98.06 445 GLU A C 1
ATOM 3431 O O . GLU A 1 445 ? 7.548 -6.328 -18.494 1.00 98.06 445 GLU A O 1
ATOM 3436 N N . THR A 1 446 ? 6.629 -4.302 -18.300 1.00 98.19 446 THR A N 1
ATOM 3437 C CA . THR A 1 446 ? 7.236 -4.057 -16.983 1.00 98.19 446 THR A CA 1
ATOM 3438 C C . THR A 1 446 ? 6.766 -5.072 -15.938 1.00 98.19 446 THR A C 1
ATOM 3440 O O . THR A 1 446 ? 7.588 -5.566 -15.167 1.00 98.19 446 THR A O 1
ATOM 3443 N N . ILE A 1 447 ? 5.468 -5.398 -15.910 1.00 98.31 447 ILE A N 1
ATOM 3444 C CA . ILE A 1 447 ? 4.897 -6.370 -14.963 1.00 98.31 447 ILE A CA 1
ATOM 3445 C C . ILE A 1 447 ? 5.517 -7.764 -15.176 1.00 98.31 447 ILE A C 1
ATOM 3447 O O . ILE A 1 447 ? 5.953 -8.409 -14.229 1.00 98.31 447 ILE A O 1
ATOM 3451 N N . GLU A 1 448 ? 5.626 -8.230 -16.417 1.00 98.19 448 GLU A N 1
ATOM 3452 C CA . GLU A 1 448 ? 6.202 -9.547 -16.716 1.00 98.19 448 GLU A CA 1
ATOM 3453 C C . GLU A 1 448 ? 7.703 -9.601 -16.386 1.00 98.19 448 GLU A C 1
ATOM 3455 O O . GLU A 1 448 ? 8.169 -10.542 -15.737 1.00 98.19 448 GLU A O 1
ATOM 3460 N N . ARG A 1 449 ? 8.465 -8.566 -16.759 1.00 98.19 449 ARG A N 1
ATOM 3461 C CA . ARG A 1 449 ? 9.928 -8.533 -16.578 1.00 98.19 449 ARG A CA 1
ATOM 3462 C C . ARG A 1 449 ? 10.362 -8.327 -15.128 1.00 98.19 449 ARG A C 1
ATOM 3464 O O . ARG A 1 449 ? 11.440 -8.779 -14.739 1.00 98.19 449 ARG A O 1
ATOM 3471 N N . LEU A 1 450 ? 9.533 -7.688 -14.300 1.00 97.25 450 LEU A N 1
ATOM 3472 C CA . LEU A 1 450 ? 9.809 -7.544 -12.869 1.00 97.25 450 LEU A CA 1
ATOM 3473 C C . LEU A 1 450 ? 9.924 -8.900 -12.163 1.00 97.25 450 LEU A C 1
ATOM 3475 O O . LEU A 1 450 ? 10.817 -9.075 -11.338 1.00 97.25 450 LEU A O 1
ATOM 3479 N N . VAL A 1 451 ? 9.068 -9.864 -12.501 1.00 95.00 451 VAL A N 1
ATOM 3480 C CA . VAL A 1 451 ? 9.155 -11.224 -11.946 1.00 95.00 451 VAL A CA 1
ATOM 3481 C C . VAL A 1 451 ? 10.094 -12.100 -12.771 1.00 95.00 451 VAL A C 1
ATOM 3483 O O . VAL A 1 451 ? 10.963 -12.764 -12.209 1.00 95.00 451 VAL A O 1
ATOM 3486 N N . GLY A 1 452 ? 9.949 -12.086 -14.098 1.00 94.12 452 GLY A N 1
ATOM 3487 C CA . GLY A 1 452 ? 10.654 -12.997 -15.002 1.00 94.12 452 GLY A CA 1
ATOM 3488 C C . GLY A 1 452 ? 12.145 -12.712 -15.185 1.00 94.12 452 GLY A C 1
ATOM 3489 O O . GLY A 1 452 ? 12.868 -13.595 -15.634 1.00 94.12 452 GLY A O 1
ATOM 3490 N N . GLU A 1 453 ? 12.620 -11.513 -14.841 1.00 97.00 453 GLU A N 1
ATOM 3491 C CA . GLU A 1 453 ? 14.032 -11.132 -14.971 1.00 97.00 453 GLU A CA 1
ATOM 3492 C C . GLU A 1 453 ? 14.559 -10.513 -13.671 1.00 97.00 453 GLU A C 1
ATOM 3494 O O . GLU A 1 453 ? 15.480 -11.050 -13.057 1.00 97.00 453 GLU A O 1
ATOM 3499 N N . VAL A 1 454 ? 13.952 -9.417 -13.198 1.00 97.06 454 VAL A N 1
ATOM 3500 C CA . VAL A 1 454 ? 14.482 -8.647 -12.055 1.00 97.06 454 VAL A CA 1
ATOM 3501 C C . VAL A 1 454 ? 14.472 -9.468 -10.763 1.00 97.06 454 VAL A C 1
ATOM 3503 O O . VAL A 1 454 ? 15.488 -9.549 -10.075 1.00 97.06 454 VAL A O 1
ATOM 3506 N N . ALA A 1 455 ? 13.348 -10.105 -10.425 1.00 95.31 455 ALA A N 1
ATOM 3507 C CA . ALA A 1 455 ? 13.236 -10.904 -9.206 1.00 95.31 455 ALA A CA 1
ATOM 3508 C C . ALA A 1 455 ? 14.197 -12.101 -9.205 1.00 95.31 455 ALA A C 1
ATOM 3510 O O . ALA A 1 455 ? 14.769 -12.422 -8.163 1.00 95.31 455 ALA A O 1
ATOM 3511 N N . LEU A 1 456 ? 14.425 -12.720 -10.371 1.00 94.19 456 LEU A N 1
ATOM 3512 C CA . LEU A 1 456 ? 15.376 -13.823 -10.524 1.00 94.19 456 LEU A CA 1
ATOM 3513 C C . LEU A 1 456 ? 16.822 -13.385 -10.269 1.00 94.19 456 LEU A C 1
ATOM 3515 O O . LEU A 1 456 ? 17.578 -14.133 -9.650 1.00 94.19 456 LEU A O 1
ATOM 3519 N N . LEU A 1 457 ? 17.194 -12.175 -10.699 1.00 95.25 457 LEU A N 1
ATOM 3520 C CA . LEU A 1 457 ? 18.519 -11.602 -10.437 1.00 95.25 457 LEU A CA 1
ATOM 3521 C C . LEU A 1 457 ? 18.740 -11.279 -8.949 1.00 95.25 457 LEU A C 1
ATOM 3523 O O . LEU A 1 457 ? 19.875 -11.316 -8.479 1.00 95.25 457 LEU A O 1
ATOM 3527 N N . VAL A 1 458 ? 17.674 -10.968 -8.203 1.00 93.81 458 VAL A N 1
ATOM 3528 C CA . VAL A 1 458 ? 17.759 -10.536 -6.795 1.00 93.81 458 VAL A CA 1
ATOM 3529 C C . VAL A 1 458 ? 17.587 -11.684 -5.795 1.00 93.81 458 VAL A C 1
ATOM 3531 O O . VAL A 1 458 ? 18.244 -11.702 -4.753 1.00 93.81 458 VAL A O 1
ATOM 3534 N N . ASP A 1 459 ? 16.655 -12.601 -6.050 1.00 88.19 459 ASP A N 1
ATOM 3535 C CA . ASP A 1 459 ? 16.233 -13.654 -5.116 1.00 88.19 459 ASP A CA 1
ATOM 3536 C C . ASP A 1 459 ? 15.780 -14.906 -5.897 1.00 88.19 459 ASP A C 1
ATOM 3538 O O . ASP A 1 459 ? 14.659 -15.408 -5.775 1.00 88.19 459 ASP A O 1
ATOM 3542 N N . GLY A 1 460 ? 16.668 -15.383 -6.776 1.00 83.50 460 GLY A N 1
ATOM 3543 C CA . GLY A 1 460 ? 16.387 -16.458 -7.726 1.00 83.50 460 GLY A CA 1
ATOM 3544 C C . GLY A 1 460 ? 15.967 -17.784 -7.094 1.00 83.50 460 GLY A C 1
ATOM 3545 O O . GLY A 1 460 ? 15.175 -18.499 -7.694 1.00 83.50 460 GLY A O 1
ATOM 3546 N N . GLU A 1 461 ? 16.402 -18.125 -5.880 1.00 82.62 461 GLU A N 1
ATOM 3547 C CA . GLU A 1 461 ? 15.954 -19.354 -5.198 1.00 82.62 461 GLU A CA 1
ATOM 3548 C C . GLU A 1 461 ? 14.439 -19.331 -4.932 1.00 82.62 461 GLU A C 1
ATOM 3550 O O . GLU A 1 461 ? 13.715 -20.294 -5.219 1.00 82.62 461 GLU A O 1
ATOM 3555 N N . ARG A 1 462 ? 13.934 -18.188 -4.457 1.00 83.69 462 ARG A N 1
ATOM 3556 C CA . ARG A 1 462 ? 12.505 -17.967 -4.237 1.00 83.69 462 ARG A CA 1
ATOM 3557 C C . ARG A 1 462 ? 11.738 -17.849 -5.557 1.00 83.69 462 ARG A C 1
ATOM 3559 O O . ARG A 1 462 ? 10.647 -18.405 -5.689 1.00 83.69 462 ARG A O 1
ATOM 3566 N N . TRP A 1 463 ? 12.283 -17.116 -6.525 1.00 82.75 463 TRP A N 1
ATOM 3567 C CA . TRP A 1 463 ? 11.549 -16.754 -7.742 1.00 82.75 463 TRP A CA 1
ATOM 3568 C C . TRP A 1 463 ? 11.689 -17.757 -8.903 1.00 82.75 463 TRP A C 1
ATOM 3570 O O . TRP A 1 463 ? 10.882 -17.747 -9.823 1.00 82.75 463 TRP A O 1
ATOM 3580 N N . SER A 1 464 ? 12.633 -18.700 -8.836 1.00 74.00 464 SER A N 1
ATOM 3581 C CA . SER A 1 464 ? 12.712 -19.839 -9.774 1.00 74.00 464 SER A CA 1
ATOM 3582 C C . SER A 1 464 ? 11.742 -20.970 -9.419 1.00 74.00 464 SER A C 1
ATOM 3584 O O . SER A 1 464 ? 11.245 -21.669 -10.300 1.00 74.00 464 SER A O 1
ATOM 3586 N N . SER A 1 465 ? 11.437 -21.142 -8.129 1.00 56.69 465 SER A N 1
ATOM 3587 C CA . SER A 1 465 ? 10.526 -22.178 -7.618 1.00 56.69 465 SER A CA 1
ATOM 3588 C C . SER A 1 465 ? 9.044 -21.777 -7.663 1.00 56.69 465 SER A C 1
ATOM 3590 O O . SER A 1 465 ? 8.162 -22.616 -7.466 1.00 56.69 465 SER A O 1
ATOM 3592 N N . THR A 1 466 ? 8.751 -20.510 -7.967 1.00 52.03 466 THR A N 1
ATOM 3593 C CA . THR A 1 466 ? 7.393 -19.963 -8.133 1.00 52.03 466 THR A CA 1
ATOM 3594 C C . THR A 1 466 ? 6.814 -20.164 -9.533 1.00 52.03 466 THR A C 1
ATOM 3596 O O . THR A 1 466 ? 5.685 -19.746 -9.774 1.00 52.03 466 THR A O 1
ATOM 3599 N N . GLY A 1 467 ? 7.477 -20.945 -10.399 1.00 43.62 467 GLY A N 1
ATOM 3600 C CA . GLY A 1 467 ? 6.879 -21.598 -11.574 1.00 43.62 467 GLY A CA 1
ATOM 3601 C C . GLY A 1 467 ? 5.798 -22.637 -11.220 1.00 43.62 467 GLY A C 1
ATOM 3602 O O . GLY A 1 467 ? 5.774 -23.736 -11.773 1.00 43.62 467 GLY A O 1
ATOM 3603 N N . ARG A 1 468 ? 4.907 -22.317 -10.273 1.00 49.53 468 ARG A N 1
ATOM 3604 C CA . ARG A 1 468 ? 3.738 -23.111 -9.891 1.00 49.53 468 ARG A CA 1
ATOM 3605 C C . ARG A 1 468 ? 2.679 -22.973 -10.977 1.00 49.53 468 ARG A C 1
ATOM 3607 O O . ARG A 1 468 ? 1.782 -22.146 -10.893 1.00 49.53 468 ARG A O 1
ATOM 3614 N N . THR A 1 469 ? 2.840 -23.794 -12.009 1.00 40.75 469 THR A N 1
ATOM 3615 C CA . THR A 1 469 ? 1.775 -24.510 -12.726 1.00 40.75 469 THR A CA 1
ATOM 3616 C C . THR A 1 469 ? 0.341 -24.077 -12.375 1.00 40.75 469 THR A C 1
ATOM 3618 O O . THR A 1 469 ? -0.363 -24.764 -11.641 1.00 40.75 469 THR A O 1
ATOM 3621 N N . GLY A 1 470 ? -0.136 -22.983 -12.974 1.00 36.78 470 GLY A N 1
ATOM 3622 C CA . GLY A 1 470 ? -1.565 -22.633 -13.025 1.00 36.78 470 GLY A CA 1
ATOM 3623 C C . GLY A 1 470 ? -2.382 -23.494 -14.005 1.00 36.78 470 GLY A C 1
ATOM 3624 O O . GLY A 1 470 ? -3.545 -23.188 -14.274 1.00 36.78 470 GLY A O 1
ATOM 3625 N N . ALA A 1 471 ? -1.772 -24.547 -14.562 1.00 35.72 471 ALA A N 1
ATOM 3626 C CA . ALA A 1 471 ? -2.360 -25.411 -15.581 1.00 35.72 471 ALA A CA 1
ATOM 3627 C C . ALA A 1 471 ? -2.889 -26.758 -15.049 1.00 35.72 471 ALA A C 1
ATOM 3629 O O . ALA A 1 471 ? -3.678 -27.385 -15.747 1.00 35.72 471 ALA A O 1
ATOM 3630 N N . ASP A 1 472 ? -2.518 -27.196 -13.838 1.00 35.56 472 ASP A N 1
ATOM 3631 C CA . ASP A 1 472 ? -2.734 -28.600 -13.431 1.00 35.56 472 ASP A CA 1
ATOM 3632 C C . ASP A 1 472 ? -3.936 -28.854 -12.499 1.00 35.56 472 ASP A C 1
ATOM 3634 O O . ASP A 1 472 ? -4.221 -30.005 -12.184 1.00 35.56 472 ASP A O 1
ATOM 3638 N N . ASP A 1 473 ? -4.691 -27.820 -12.103 1.00 37.41 473 ASP A N 1
ATOM 3639 C CA . ASP A 1 473 ? -5.880 -27.987 -11.234 1.00 37.41 473 ASP A CA 1
ATOM 3640 C C . ASP A 1 473 ? -7.213 -27.576 -11.891 1.00 37.41 473 ASP A C 1
ATOM 3642 O O . ASP A 1 473 ? -8.290 -27.762 -11.332 1.00 37.41 473 ASP A O 1
ATOM 3646 N N . ARG A 1 474 ? -7.190 -27.077 -13.138 1.00 41.12 474 ARG A N 1
ATOM 3647 C CA . ARG A 1 474 ? -8.427 -26.713 -13.867 1.00 41.12 474 ARG A CA 1
ATOM 3648 C C . ARG A 1 474 ? -9.129 -27.903 -14.535 1.00 41.12 474 ARG A C 1
ATOM 3650 O O . ARG A 1 474 ? -10.177 -27.720 -15.141 1.00 41.12 474 ARG A O 1
ATOM 3657 N N . SER A 1 475 ? -8.581 -29.116 -14.437 1.00 35.19 475 SER A N 1
ATOM 3658 C CA . SER A 1 475 ? -9.107 -30.315 -15.110 1.00 35.19 475 SER A CA 1
ATOM 3659 C C . SER A 1 475 ? -9.930 -31.248 -14.212 1.00 35.19 475 SER A C 1
ATOM 3661 O O . SER A 1 475 ? -10.389 -32.283 -14.686 1.00 35.19 475 SER A O 1
ATOM 3663 N N . ARG A 1 476 ? -10.155 -30.915 -12.930 1.00 38.94 476 ARG A N 1
ATOM 3664 C CA . ARG A 1 476 ? -10.839 -31.819 -11.979 1.00 38.94 476 ARG A CA 1
ATOM 3665 C C . ARG A 1 476 ? -12.269 -31.446 -11.590 1.00 38.94 476 ARG A C 1
ATOM 3667 O O . ARG A 1 476 ? -12.866 -32.166 -10.795 1.00 38.94 476 ARG A O 1
ATOM 3674 N N . HIS A 1 477 ? -12.849 -30.392 -12.166 1.00 38.00 477 HIS A N 1
ATOM 3675 C CA . HIS A 1 477 ? -14.193 -29.937 -11.786 1.00 38.00 477 HIS A CA 1
ATOM 3676 C C . HIS A 1 477 ? -15.288 -30.023 -12.859 1.00 38.00 477 HIS A C 1
ATOM 3678 O O . HIS A 1 477 ? -16.394 -29.575 -12.581 1.00 38.00 477 HIS A O 1
ATOM 3684 N N . ASP A 1 478 ? -15.052 -30.670 -14.008 1.00 38.56 478 ASP A N 1
ATOM 3685 C CA . ASP A 1 478 ? -16.067 -30.754 -15.081 1.00 38.56 478 ASP A CA 1
ATOM 3686 C C . ASP A 1 478 ? -16.615 -32.167 -15.379 1.00 38.56 478 ASP A C 1
ATOM 3688 O O . ASP A 1 478 ? -17.334 -32.376 -16.351 1.00 38.56 478 ASP A O 1
ATOM 3692 N N . GLU A 1 479 ? -16.362 -33.153 -14.512 1.00 38.22 479 GLU A N 1
ATOM 3693 C CA . GLU A 1 479 ? -16.996 -34.478 -14.609 1.00 38.22 479 GLU A CA 1
ATOM 3694 C C . GLU A 1 479 ? -17.865 -34.765 -13.379 1.00 38.22 479 GLU A C 1
ATOM 3696 O O . GLU A 1 479 ? -17.456 -35.431 -12.430 1.00 38.22 479 GLU A O 1
ATOM 3701 N N . GLY A 1 480 ? -19.093 -34.243 -13.373 1.00 36.47 480 GLY A N 1
ATOM 3702 C CA . GLY A 1 480 ? -20.021 -34.506 -12.272 1.00 36.47 480 GLY A CA 1
ATOM 3703 C C . GLY A 1 480 ? -21.410 -33.903 -12.430 1.00 36.47 480 GLY A C 1
ATOM 3704 O O . GLY A 1 480 ? -21.931 -33.341 -11.475 1.00 36.47 480 GLY A O 1
ATOM 3705 N N . GLY A 1 481 ? -22.012 -33.987 -13.619 1.00 35.75 481 GLY A N 1
ATOM 3706 C CA . GLY A 1 481 ? -23.305 -33.350 -13.885 1.00 35.75 481 GLY A CA 1
ATOM 3707 C C . GLY A 1 481 ? -24.135 -34.010 -14.980 1.00 35.75 481 GLY A C 1
ATOM 3708 O O . GLY A 1 481 ? -24.604 -33.326 -15.880 1.00 35.75 481 GLY A O 1
ATOM 3709 N N . ALA A 1 482 ? -24.324 -35.330 -14.924 1.00 39.62 482 ALA A N 1
ATOM 3710 C CA . ALA A 1 482 ? -25.393 -35.997 -15.666 1.00 39.62 482 ALA A CA 1
ATOM 3711 C C . ALA A 1 482 ? -25.830 -37.283 -14.951 1.00 39.62 482 ALA A C 1
ATOM 3713 O O . ALA A 1 482 ? -25.218 -38.337 -15.145 1.00 39.62 482 ALA A O 1
ATOM 3714 N N . ARG A 1 483 ? -26.885 -37.183 -14.134 1.00 38.16 483 ARG A N 1
ATOM 3715 C CA . ARG A 1 483 ? -27.954 -38.182 -13.957 1.00 38.16 483 ARG A CA 1
ATOM 3716 C C . ARG A 1 483 ? -29.046 -37.662 -13.038 1.00 38.16 483 ARG A C 1
ATOM 3718 O O . ARG A 1 483 ? -28.692 -37.126 -11.967 1.00 38.16 483 ARG A O 1
#